Protein AF-0000000072477987 (afdb_homodimer)

Sequence (590 aa):
MSERKKIALVTGASSGIGFALAKELTTRGYQVYAGARRVAPMEPLKQYGVIPIELDVSSLESVKKTKQYILEHAGDSLDLLVNNAGTSCSFPCTDLQDTDAIACYQVNVFGPMRMVKEFAPLLIKAQGTITFTGSVTGVVAFPFSAGYNSSKAAIHQYAATLRVEMKPFNVKVLNIVTGGVDTNIADTRPMPKDSYYNLPSLLDAFEERKSMAKRNAPMSAPDYAREVANDIERLHSTSGPLNYYRGTKAWFLGHLLWWAPRWLVEKGLLRKFGFTEGFKQLYQKYVVRRDLKKDMSERKKIALVTGASSGIGFALAKELTTRGYQVYAGARRVAPMEPLKQYGVIPIELDVSSLESVKKTKQYILEHAGDSLDLLVNNAGTSCSFPCTDLQDTDAIACYQVNVFGPMRMVKEFAPLLIKAQGTITFTGSVTGVVAFPFSAGYNSSKAAIHQYAATLRVEMKPFNVKVLNIVTGGVDTNIADTRPMPKDSYYNLPSLLDAFEERKSMAKRNAPMSAPDYAREVANDIERLHSTSGPLNYYRGTKAWFLGHLLWWAPRWLVEKGLLRKFGFTEGFKQLYQKYVVRRDLKKD

Structure (mmCIF, N/CA/C/O backbone):
data_AF-0000000072477987-model_v1
#
loop_
_entity.id
_entity.type
_entity.pdbx_description
1 polymer 'NADPH-dependent 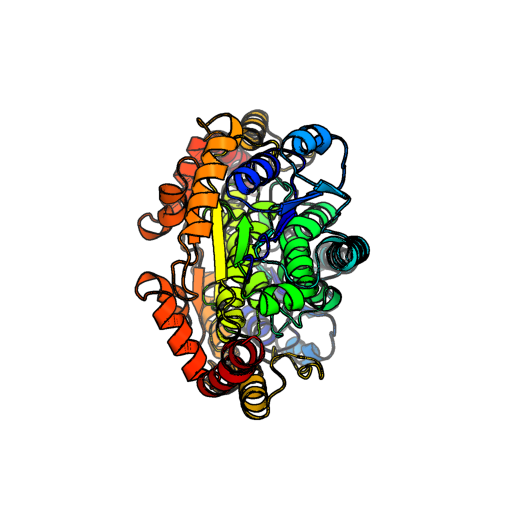1-acyldihydroxyacetone phosphate reductase'
#
loop_
_atom_site.group_PDB
_atom_site.id
_atom_site.type_symbol
_atom_site.label_atom_id
_atom_site.label_alt_id
_atom_site.label_comp_id
_atom_site.label_asym_id
_atom_site.label_entity_id
_atom_site.label_seq_id
_atom_site.pdbx_PDB_ins_code
_atom_site.Cartn_x
_atom_site.Cartn_y
_atom_site.Cartn_z
_atom_site.occupancy
_atom_site.B_iso_or_equiv
_atom_site.auth_seq_id
_atom_site.auth_comp_id
_atom_site.auth_asym_id
_atom_site.auth_atom_id
_atom_site.pdbx_PDB_model_num
ATOM 1 N N . MET A 1 1 ? 3.057 -42.062 -17.219 1 36.31 1 MET A N 1
ATOM 2 C CA . MET A 1 1 ? 2.586 -40.875 -17.922 1 36.31 1 MET A CA 1
ATOM 3 C C . MET A 1 1 ? 3.553 -39.719 -17.719 1 36.31 1 MET A C 1
ATOM 5 O O . MET A 1 1 ? 3.934 -39.406 -16.594 1 36.31 1 MET A O 1
ATOM 9 N N . SER A 1 2 ? 4.383 -39.312 -18.562 1 47.03 2 SER A N 1
ATOM 10 C CA . SER A 1 2 ? 5.547 -38.438 -18.5 1 47.03 2 SER A CA 1
ATOM 11 C C . SER A 1 2 ? 5.195 -37.094 -17.875 1 47.03 2 SER A C 1
ATOM 13 O O . SER A 1 2 ? 4.203 -36.469 -18.266 1 47.03 2 SER A O 1
ATOM 15 N N . GLU A 1 3 ? 5.52 -36.781 -16.594 1 67.12 3 GLU A N 1
ATOM 16 C CA . GLU A 1 3 ? 5.176 -35.594 -15.797 1 67.12 3 GLU A CA 1
ATOM 17 C C . GLU A 1 3 ? 5.48 -34.312 -16.562 1 67.12 3 GLU A C 1
ATOM 19 O O . GLU A 1 3 ? 6.555 -34.156 -17.156 1 67.12 3 GLU A O 1
ATOM 24 N N . ARG A 1 4 ? 4.445 -33.562 -17.078 1 81.5 4 ARG A N 1
ATOM 25 C CA . ARG A 1 4 ? 4.621 -32.344 -17.812 1 81.5 4 ARG A CA 1
ATOM 26 C C . ARG A 1 4 ? 5.668 -31.438 -17.156 1 81.5 4 ARG A C 1
ATOM 28 O O . ARG A 1 4 ? 5.812 -31.453 -15.93 1 81.5 4 ARG A O 1
ATOM 35 N N . LYS A 1 5 ? 6.566 -30.906 -17.984 1 92.94 5 LYS A N 1
ATOM 36 C CA . LYS A 1 5 ? 7.531 -29.938 -17.484 1 92.94 5 LYS A CA 1
ATOM 37 C C . LYS A 1 5 ? 6.832 -28.734 -16.859 1 92.94 5 LYS A C 1
ATOM 39 O O . LYS A 1 5 ? 5.902 -28.188 -17.438 1 92.94 5 LYS A O 1
ATOM 44 N N . LYS A 1 6 ? 7.234 -28.438 -15.656 1 96.88 6 LYS A N 1
ATOM 45 C CA . LYS A 1 6 ? 6.637 -27.297 -14.953 1 96.88 6 LYS A CA 1
ATOM 46 C C . LYS A 1 6 ? 7.004 -25.984 -15.633 1 96.88 6 LYS A C 1
ATOM 48 O O . LYS A 1 6 ? 8.141 -25.797 -16.062 1 96.88 6 LYS A O 1
ATOM 53 N N . ILE A 1 7 ? 6.059 -25.094 -15.742 1 98.25 7 ILE A N 1
ATOM 54 C CA . ILE A 1 7 ? 6.242 -23.812 -16.422 1 98.25 7 ILE A CA 1
ATOM 55 C C . ILE A 1 7 ? 6.316 -22.688 -15.383 1 98.25 7 ILE A C 1
ATOM 57 O O . ILE A 1 7 ? 5.48 -22.609 -14.484 1 98.25 7 ILE A O 1
ATOM 61 N N . ALA A 1 8 ? 7.328 -21.828 -15.508 1 98.81 8 ALA A N 1
ATOM 62 C CA . ALA A 1 8 ? 7.48 -20.656 -14.656 1 98.81 8 ALA A CA 1
ATOM 63 C C . ALA A 1 8 ? 7.523 -19.375 -15.484 1 98.81 8 ALA A C 1
ATOM 65 O O . ALA A 1 8 ? 8.133 -19.344 -16.562 1 98.81 8 ALA A O 1
ATOM 66 N N . LEU A 1 9 ? 6.809 -18.375 -15.07 1 98.88 9 LEU A N 1
ATOM 67 C CA . LEU A 1 9 ? 6.883 -17.031 -15.625 1 98.88 9 LEU A CA 1
ATOM 68 C C . LEU A 1 9 ? 7.465 -16.047 -14.609 1 98.88 9 LEU A C 1
ATOM 70 O O . LEU A 1 9 ? 6.902 -15.875 -13.523 1 98.88 9 LEU A O 1
ATOM 74 N N . VAL A 1 10 ? 8.617 -15.438 -14.922 1 98.88 10 VAL A N 1
ATOM 75 C CA . VAL A 1 10 ? 9.32 -14.5 -14.047 1 98.88 10 VAL A CA 1
ATOM 76 C C . VAL A 1 10 ? 9.289 -13.102 -14.656 1 98.88 10 VAL A C 1
ATOM 78 O O . VAL A 1 10 ? 9.789 -12.891 -15.758 1 98.88 10 VAL A O 1
ATOM 81 N N . THR A 1 11 ? 8.727 -12.164 -13.945 1 98.81 11 THR A N 1
ATOM 82 C CA . THR A 1 11 ? 8.711 -10.797 -14.445 1 98.81 11 THR A CA 1
ATOM 83 C C . THR A 1 11 ? 9.914 -10.016 -13.93 1 98.81 11 THR A C 1
ATOM 85 O O . THR A 1 11 ? 10.461 -10.336 -12.867 1 98.81 11 THR A O 1
ATOM 88 N N . GLY A 1 12 ? 10.258 -8.945 -14.641 1 97.62 12 GLY A N 1
ATOM 89 C CA . GLY A 1 12 ? 11.406 -8.148 -14.234 1 97.62 12 GLY A CA 1
ATOM 90 C C . GLY A 1 12 ? 12.703 -8.938 -14.242 1 97.62 12 GLY A C 1
ATOM 91 O O . GLY A 1 12 ? 13.461 -8.906 -13.273 1 97.62 12 GLY A O 1
ATOM 92 N N . ALA A 1 13 ? 12.977 -9.648 -15.328 1 97.62 13 ALA A N 1
ATOM 93 C CA . ALA A 1 13 ? 14.062 -10.633 -15.336 1 97.62 13 ALA A CA 1
ATOM 94 C C . ALA A 1 13 ? 15.273 -10.102 -16.094 1 97.62 13 ALA A C 1
ATOM 96 O O . ALA A 1 13 ? 16.203 -10.852 -16.375 1 97.62 13 ALA A O 1
ATOM 97 N N . SER A 1 14 ? 15.305 -8.805 -16.406 1 95.62 14 SER A N 1
ATOM 98 C CA . SER A 1 14 ? 16.375 -8.266 -17.219 1 95.62 14 SER A CA 1
ATOM 99 C C . SER A 1 14 ? 17.641 -8.047 -16.406 1 95.62 14 SER A C 1
ATOM 101 O O . SER A 1 14 ? 18.719 -7.824 -16.953 1 95.62 14 SER A O 1
ATOM 103 N N . SER A 1 15 ? 17.562 -8.062 -15.078 1 92.31 15 SER A N 1
ATOM 104 C CA . SER A 1 15 ? 18.719 -7.887 -14.203 1 92.31 15 SER A CA 1
ATOM 105 C C . SER A 1 15 ? 18.406 -8.336 -12.781 1 92.31 15 SER A C 1
ATOM 107 O O . SER A 1 15 ? 17.281 -8.766 -12.484 1 92.31 15 SER A O 1
ATOM 109 N N . GLY A 1 16 ? 19.406 -8.414 -12.047 1 93.38 16 GLY A N 1
ATOM 110 C CA . GLY A 1 16 ? 19.25 -8.539 -10.609 1 93.38 16 GLY A CA 1
ATOM 111 C C . GLY A 1 16 ? 18.578 -9.844 -10.195 1 93.38 16 GLY A C 1
ATOM 112 O O . GLY A 1 16 ? 19 -10.922 -10.625 1 93.38 16 GLY A O 1
ATOM 113 N N . ILE A 1 17 ? 17.656 -9.734 -9.344 1 95.12 17 ILE A N 1
ATOM 114 C CA . ILE A 1 17 ? 16.984 -10.859 -8.703 1 95.12 17 ILE A CA 1
ATOM 115 C C . ILE A 1 17 ? 16.234 -11.68 -9.758 1 95.12 17 ILE A C 1
ATOM 117 O O . ILE A 1 17 ? 16.359 -12.906 -9.797 1 95.12 17 ILE A O 1
ATOM 121 N N . GLY A 1 18 ? 15.492 -10.992 -10.633 1 97.56 18 GLY A N 1
ATOM 122 C CA . GLY A 1 18 ? 14.727 -11.703 -11.648 1 97.56 18 GLY A CA 1
ATOM 123 C C . GLY A 1 18 ? 15.586 -12.5 -12.602 1 97.56 18 GLY A C 1
ATOM 124 O O . GLY A 1 18 ? 15.242 -13.633 -12.961 1 97.56 18 GLY A O 1
ATOM 125 N N . PHE A 1 19 ? 16.688 -11.914 -12.945 1 97.75 19 PHE A N 1
ATOM 126 C CA . PHE A 1 19 ? 17.641 -12.57 -13.828 1 97.75 19 PHE A CA 1
ATOM 127 C C . PHE A 1 19 ? 18.188 -13.836 -13.18 1 97.75 19 PHE A C 1
ATOM 129 O O . PHE A 1 19 ? 18.172 -14.906 -13.781 1 97.75 19 PHE A O 1
ATOM 136 N N . ALA A 1 20 ? 18.625 -13.719 -11.969 1 98 20 ALA A N 1
ATOM 137 C CA . ALA A 1 20 ? 19.203 -14.828 -11.234 1 98 20 ALA A CA 1
ATOM 138 C C . ALA A 1 20 ? 18.172 -15.922 -10.961 1 98 20 ALA A C 1
ATOM 140 O O . ALA A 1 20 ? 18.484 -17.109 -11.039 1 98 20 ALA A O 1
ATOM 141 N N . LEU A 1 21 ? 16.984 -15.508 -10.672 1 98.44 21 LEU A N 1
ATOM 142 C CA . LEU A 1 21 ? 15.93 -16.469 -10.359 1 98.44 21 LEU A CA 1
ATOM 143 C C . LEU A 1 21 ? 15.531 -17.25 -11.609 1 98.44 21 LEU A C 1
ATOM 145 O O . LEU A 1 21 ? 15.289 -18.469 -11.539 1 98.44 21 LEU A O 1
ATOM 149 N N . ALA A 1 22 ? 15.414 -16.547 -12.719 1 98.56 22 ALA A N 1
ATOM 150 C CA . ALA A 1 22 ? 15.102 -17.219 -13.977 1 98.56 22 ALA A CA 1
ATOM 151 C C . ALA A 1 22 ? 16.125 -18.328 -14.273 1 98.56 22 ALA A C 1
ATOM 153 O O . ALA A 1 22 ? 15.75 -19.438 -14.633 1 98.56 22 ALA A O 1
ATOM 154 N N . LYS A 1 23 ? 17.344 -18 -14.062 1 98.31 23 LYS A N 1
ATOM 155 C CA . LYS A 1 23 ? 18.422 -18.953 -14.273 1 98.31 23 LYS A CA 1
ATOM 156 C C . LYS A 1 23 ? 18.312 -20.125 -13.297 1 98.31 23 LYS A C 1
ATOM 158 O O . LYS A 1 23 ? 18.359 -21.281 -13.695 1 98.31 23 LYS A O 1
ATOM 163 N N . GLU A 1 24 ? 18.141 -19.844 -12.055 1 98.5 24 GLU A N 1
ATOM 164 C CA . GLU A 1 24 ? 18.094 -20.844 -11 1 98.5 24 GLU A CA 1
ATOM 165 C C . GLU A 1 24 ? 16.938 -21.812 -11.227 1 98.5 24 GLU A C 1
ATOM 167 O O . GLU A 1 24 ? 17.094 -23.031 -11.031 1 98.5 24 GLU A O 1
ATOM 172 N N . LEU A 1 25 ? 15.812 -21.344 -11.664 1 98.38 25 LEU A N 1
ATOM 173 C CA . LEU A 1 25 ? 14.609 -22.156 -11.836 1 98.38 25 LEU A CA 1
ATOM 174 C C . LEU A 1 25 ? 14.797 -23.156 -12.977 1 98.38 25 LEU A C 1
ATOM 176 O O . LEU A 1 25 ? 14.234 -24.25 -12.938 1 98.38 25 LEU A O 1
ATOM 180 N N . THR A 1 26 ? 15.617 -22.859 -13.961 1 97.44 26 THR A N 1
ATOM 181 C CA . THR A 1 26 ? 15.891 -23.797 -15.039 1 97.44 26 THR A CA 1
ATOM 182 C C . THR A 1 26 ? 16.672 -25.016 -14.516 1 97.44 26 THR A C 1
ATOM 184 O O . THR A 1 26 ? 16.438 -26.141 -14.953 1 97.44 26 THR A O 1
ATOM 187 N N . THR A 1 27 ? 17.547 -24.719 -13.609 1 96.19 27 THR A N 1
ATOM 188 C CA . THR A 1 27 ? 18.328 -25.797 -13.039 1 96.19 27 THR A CA 1
ATOM 189 C C . THR A 1 27 ? 17.469 -26.719 -12.188 1 96.19 27 THR A C 1
ATOM 191 O O . THR A 1 27 ? 17.844 -27.859 -11.906 1 96.19 27 THR A O 1
ATOM 194 N N . ARG A 1 28 ? 16.344 -26.25 -11.867 1 96.06 28 ARG A N 1
ATOM 195 C CA . ARG A 1 28 ? 15.43 -27.016 -11.023 1 96.06 28 ARG A CA 1
ATOM 196 C C . ARG A 1 28 ? 14.367 -27.719 -11.859 1 96.06 28 ARG A C 1
ATOM 198 O O . ARG A 1 28 ? 13.43 -28.297 -11.312 1 96.06 28 ARG A O 1
ATOM 205 N N . GLY A 1 29 ? 14.453 -27.578 -13.117 1 95.81 29 GLY A N 1
ATOM 206 C CA . GLY A 1 29 ? 13.617 -28.375 -14 1 95.81 29 GLY A CA 1
ATOM 207 C C . GLY A 1 29 ? 12.469 -27.594 -14.609 1 95.81 29 GLY A C 1
ATOM 208 O O . GLY A 1 29 ? 11.68 -28.141 -15.383 1 95.81 29 GLY A O 1
ATOM 209 N N . TYR A 1 30 ? 12.312 -26.312 -14.375 1 97.75 30 TYR A N 1
ATOM 210 C CA . TYR A 1 30 ? 11.25 -25.5 -14.945 1 97.75 30 TYR A CA 1
ATOM 211 C C . TYR A 1 30 ? 11.57 -25.109 -16.375 1 97.75 30 TYR A C 1
ATOM 213 O O . TYR A 1 30 ? 12.727 -24.875 -16.719 1 97.75 30 TYR A O 1
ATOM 221 N N . GLN A 1 31 ? 10.578 -25.109 -17.188 1 98.25 31 GLN A N 1
ATOM 222 C CA . GLN A 1 31 ? 10.641 -24.234 -18.359 1 98.25 31 GLN A CA 1
ATOM 223 C C . GLN A 1 31 ? 10.32 -22.797 -17.984 1 98.25 31 GLN A C 1
ATOM 225 O O . GLN A 1 31 ? 9.195 -22.484 -17.578 1 98.25 31 GLN A O 1
ATOM 230 N N . VAL A 1 32 ? 11.305 -21.953 -18.172 1 98.69 32 VAL A N 1
ATOM 231 C CA . VAL A 1 32 ? 11.172 -20.609 -17.641 1 98.69 32 VAL A CA 1
ATOM 232 C C . VAL A 1 32 ? 10.938 -19.609 -18.766 1 98.69 32 VAL A C 1
ATOM 234 O O . VAL A 1 32 ? 11.703 -19.562 -19.734 1 98.69 32 VAL A O 1
ATOM 237 N N . TYR A 1 33 ? 9.859 -18.891 -18.719 1 98.81 33 TYR A N 1
ATOM 238 C CA . TYR A 1 33 ? 9.641 -17.672 -19.484 1 98.81 33 TYR A CA 1
ATOM 239 C C . TYR A 1 33 ? 10.008 -16.438 -18.672 1 98.81 33 TYR A C 1
ATOM 241 O O . TYR A 1 33 ? 9.492 -16.25 -17.562 1 98.81 33 TYR A O 1
ATOM 249 N N . ALA A 1 34 ? 10.914 -15.656 -19.172 1 98.69 34 ALA A N 1
ATOM 250 C CA . ALA A 1 34 ? 11.398 -14.469 -18.469 1 98.69 34 ALA A CA 1
ATOM 251 C C . ALA A 1 34 ? 10.93 -13.188 -19.156 1 98.69 34 ALA A C 1
ATOM 253 O O . ALA A 1 34 ? 11.25 -12.953 -20.328 1 98.69 34 ALA A O 1
ATOM 254 N N . GLY A 1 35 ? 10.188 -12.406 -18.422 1 98.56 35 GLY A N 1
ATOM 255 C CA . GLY A 1 35 ? 9.602 -11.211 -19.016 1 98.56 35 GLY A CA 1
ATOM 256 C C . GLY A 1 35 ? 10.25 -9.93 -18.516 1 98.56 35 GLY A C 1
ATOM 257 O O . GLY A 1 35 ? 10.523 -9.781 -17.328 1 98.56 35 GLY A O 1
ATOM 258 N N . ALA A 1 36 ? 10.492 -8.992 -19.406 1 98 36 ALA A N 1
ATOM 259 C CA . ALA A 1 36 ? 10.914 -7.625 -19.125 1 98 36 ALA A CA 1
ATOM 260 C C . ALA A 1 36 ? 10.586 -6.703 -20.297 1 98 36 ALA A C 1
ATOM 262 O O . ALA A 1 36 ? 10.195 -7.172 -21.375 1 98 36 ALA A O 1
ATOM 263 N N . ARG A 1 37 ? 10.719 -5.406 -20.047 1 96.19 37 ARG A N 1
ATOM 264 C CA . ARG A 1 37 ? 10.422 -4.445 -21.109 1 96.19 37 ARG A CA 1
ATOM 265 C C . ARG A 1 37 ? 11.414 -4.574 -22.266 1 96.19 37 ARG A C 1
ATOM 267 O O . ARG A 1 37 ? 11.039 -4.449 -23.422 1 96.19 37 ARG A O 1
ATOM 274 N N . ARG A 1 38 ? 12.68 -4.801 -21.891 1 94.94 38 ARG A N 1
ATOM 275 C CA . ARG A 1 38 ? 13.742 -5.012 -22.859 1 94.94 38 ARG A CA 1
ATOM 276 C C . ARG A 1 38 ? 14.188 -6.473 -22.891 1 94.94 38 ARG A C 1
ATOM 278 O O . ARG A 1 38 ? 14.57 -7.023 -21.859 1 94.94 38 ARG A O 1
ATOM 285 N N . VAL A 1 39 ? 14.242 -7.008 -24.016 1 97.25 39 VAL A N 1
ATOM 286 C CA . VAL A 1 39 ? 14.555 -8.43 -24.141 1 97.25 39 VAL A CA 1
ATOM 287 C C . VAL A 1 39 ? 16.062 -8.609 -24.234 1 97.25 39 VAL A C 1
ATOM 289 O O . VAL A 1 39 ? 16.609 -9.617 -23.75 1 97.25 39 VAL A O 1
ATOM 292 N N . ALA A 1 40 ? 16.781 -7.633 -24.703 1 97.44 40 ALA A N 1
ATOM 293 C CA . ALA A 1 40 ? 18.203 -7.746 -25.031 1 97.44 40 ALA A CA 1
ATOM 294 C C . ALA A 1 40 ? 19.016 -8.125 -23.797 1 97.44 40 ALA A C 1
ATOM 296 O O . ALA A 1 40 ? 19.875 -9 -23.859 1 97.44 40 ALA A O 1
ATOM 297 N N . PRO A 1 41 ? 18.734 -7.57 -22.703 1 97.12 41 PRO A N 1
ATOM 298 C CA . PRO A 1 41 ? 19.531 -7.906 -21.531 1 97.12 41 PRO A CA 1
ATOM 299 C C . PRO A 1 41 ? 19.328 -9.352 -21.078 1 97.12 41 PRO A C 1
ATOM 301 O O . PRO A 1 41 ? 20.141 -9.875 -20.297 1 97.12 41 PRO A O 1
ATOM 304 N N . MET A 1 42 ? 18.344 -9.992 -21.578 1 98.06 42 MET A N 1
ATOM 305 C CA . MET A 1 42 ? 18.031 -11.344 -21.125 1 98.06 42 MET A CA 1
ATOM 306 C C . MET A 1 42 ? 18.578 -12.383 -22.094 1 98.06 42 MET A C 1
ATOM 308 O O . MET A 1 42 ? 18.438 -13.586 -21.875 1 98.06 42 MET A O 1
ATOM 312 N N . GLU A 1 43 ? 19.219 -12 -23.141 1 97.75 43 GLU A N 1
ATOM 313 C CA . GLU A 1 43 ? 19.75 -12.891 -24.172 1 97.75 43 GLU A CA 1
ATOM 314 C C . GLU A 1 43 ? 20.672 -13.953 -23.562 1 97.75 43 GLU A C 1
ATOM 316 O O . GLU A 1 43 ? 20.625 -15.117 -23.953 1 97.75 43 GLU A O 1
ATOM 321 N N . PRO A 1 44 ? 21.484 -13.562 -22.609 1 97.56 44 PRO A N 1
ATOM 322 C CA . PRO A 1 44 ? 22.391 -14.547 -22.016 1 97.56 44 PRO A CA 1
ATOM 323 C C . PRO A 1 44 ? 21.641 -15.68 -21.312 1 97.56 44 PRO A C 1
ATOM 325 O O . PRO A 1 44 ? 22.203 -16.766 -21.109 1 97.56 44 PRO A O 1
ATOM 328 N N . LEU A 1 45 ? 20.422 -15.5 -21 1 98.06 45 LEU A N 1
ATOM 329 C CA . LEU A 1 45 ? 19.641 -16.516 -20.281 1 98.06 45 LEU A CA 1
ATOM 330 C C . LEU A 1 45 ? 19.234 -17.656 -21.219 1 98.06 45 LEU A C 1
ATOM 332 O O . LEU A 1 45 ? 18.891 -18.734 -20.75 1 98.06 45 LEU A O 1
ATOM 336 N N . LYS A 1 46 ? 19.281 -17.422 -22.469 1 98 46 LYS A N 1
ATOM 337 C CA . LYS A 1 46 ? 18.875 -18.422 -23.453 1 98 46 LYS A CA 1
ATOM 338 C C . LYS A 1 46 ? 19.75 -19.672 -23.375 1 98 46 LYS A C 1
ATOM 340 O O . LYS A 1 46 ? 19.281 -20.781 -23.609 1 98 46 LYS A O 1
ATOM 345 N N . GLN A 1 47 ? 20.984 -19.438 -23.047 1 97.69 47 GLN A N 1
ATOM 346 C CA . GLN A 1 47 ? 21.922 -20.562 -22.984 1 97.69 47 GLN A CA 1
ATOM 347 C C . GLN A 1 47 ? 21.547 -21.547 -21.891 1 97.69 47 GLN A C 1
ATOM 349 O O . GLN A 1 47 ? 21.922 -22.719 -21.938 1 97.69 47 GLN A O 1
ATOM 354 N N . TYR A 1 48 ? 20.75 -21.078 -20.969 1 97.31 48 TYR A N 1
ATOM 355 C CA . TYR A 1 48 ? 20.312 -21.938 -19.859 1 97.31 48 TYR A CA 1
ATOM 356 C C . TYR A 1 48 ? 18.922 -22.516 -20.125 1 97.31 48 TYR A C 1
ATOM 358 O O . TYR A 1 48 ? 18.359 -23.203 -19.281 1 97.31 48 TYR A O 1
ATOM 366 N N . GLY A 1 49 ? 18.359 -22.141 -21.312 1 97.25 49 GLY A N 1
ATOM 367 C CA . GLY A 1 49 ? 17.062 -22.656 -21.672 1 97.25 49 GLY A CA 1
ATOM 368 C C . GLY A 1 49 ? 15.922 -21.719 -21.344 1 97.25 49 GLY A C 1
ATOM 369 O O . GLY A 1 49 ? 14.75 -22.062 -21.5 1 97.25 49 GLY A O 1
ATOM 370 N N . VAL A 1 50 ? 16.219 -20.531 -20.859 1 98.38 50 VAL A N 1
ATOM 371 C CA . VAL A 1 50 ? 15.195 -19.531 -20.547 1 98.38 50 VAL A CA 1
ATOM 372 C C . VAL A 1 50 ? 14.68 -18.906 -21.859 1 98.38 50 VAL A C 1
ATOM 374 O O . VAL A 1 50 ? 15.445 -18.734 -22.812 1 98.38 50 VAL A O 1
ATOM 377 N N . ILE A 1 51 ? 13.438 -18.656 -21.922 1 98.5 51 ILE A N 1
ATOM 378 C CA . ILE A 1 51 ? 12.836 -17.984 -23.078 1 98.5 51 ILE A CA 1
ATOM 379 C C . ILE A 1 51 ? 12.5 -16.531 -22.703 1 98.5 51 ILE A C 1
ATOM 381 O O . ILE A 1 51 ? 11.531 -16.281 -21.984 1 98.5 51 ILE A O 1
ATOM 385 N N . PRO A 1 52 ? 13.273 -15.594 -23.219 1 98.44 52 PRO A N 1
ATOM 386 C CA . PRO A 1 52 ? 12.969 -14.188 -22.953 1 98.44 52 PRO A CA 1
ATOM 387 C C . PRO A 1 52 ? 11.742 -13.688 -23.719 1 98.44 52 PRO A C 1
ATOM 389 O O . PRO A 1 52 ? 11.578 -14.008 -24.906 1 98.44 52 PRO A O 1
ATOM 392 N N . ILE A 1 53 ? 10.914 -12.961 -23.047 1 98.31 53 ILE A N 1
ATOM 393 C CA . ILE A 1 53 ? 9.734 -12.391 -23.672 1 98.31 53 ILE A CA 1
ATOM 394 C C . ILE A 1 53 ? 9.617 -10.914 -23.312 1 98.31 53 ILE A C 1
ATOM 396 O O . ILE A 1 53 ? 9.992 -10.508 -22.203 1 98.31 53 ILE A O 1
ATOM 400 N N . GLU A 1 54 ? 9.164 -10.133 -24.281 1 98.31 54 GLU A N 1
ATOM 401 C CA . GLU A 1 54 ? 8.859 -8.727 -24 1 98.31 54 GLU A CA 1
ATOM 402 C C . GLU A 1 54 ? 7.59 -8.594 -23.156 1 98.31 54 GLU A C 1
ATOM 404 O O . GLU A 1 54 ? 6.52 -9.047 -23.578 1 98.31 54 GLU A O 1
ATOM 409 N N . LEU A 1 55 ? 7.734 -8.016 -22 1 98.75 55 LEU A N 1
ATOM 410 C CA . LEU A 1 55 ? 6.617 -7.871 -21.062 1 98.75 55 LEU A CA 1
ATOM 411 C C . LEU A 1 55 ? 6.754 -6.59 -20.25 1 98.75 55 LEU A C 1
ATOM 413 O O . LEU A 1 55 ? 7.738 -6.406 -19.531 1 98.75 55 LEU A O 1
ATOM 417 N N . ASP A 1 56 ? 5.828 -5.699 -20.453 1 98.75 56 ASP A N 1
ATOM 418 C CA . ASP A 1 56 ? 5.641 -4.527 -19.594 1 98.75 56 ASP A CA 1
ATOM 419 C C . ASP A 1 56 ? 4.441 -4.711 -18.672 1 98.75 56 ASP A C 1
ATOM 421 O O . ASP A 1 56 ? 3.295 -4.574 -19.094 1 98.75 56 ASP A O 1
ATOM 425 N N . VAL A 1 57 ? 4.746 -4.934 -17.406 1 98.69 57 VAL A N 1
ATOM 426 C CA . VAL A 1 57 ? 3.676 -5.266 -16.469 1 98.69 57 VAL A CA 1
ATOM 427 C C . VAL A 1 57 ? 2.797 -4.043 -16.234 1 98.69 57 VAL A C 1
ATOM 429 O O . VAL A 1 57 ? 1.702 -4.152 -15.672 1 98.69 57 VAL A O 1
ATOM 432 N N . SER A 1 58 ? 3.277 -2.82 -16.578 1 98.19 58 SER A N 1
ATOM 433 C CA . SER A 1 58 ? 2.488 -1.606 -16.406 1 98.19 58 SER A CA 1
ATOM 434 C C . SER A 1 58 ? 1.482 -1.432 -17.531 1 98.19 58 SER A C 1
ATOM 436 O O . SER A 1 58 ? 0.688 -0.489 -17.531 1 98.19 58 SER A O 1
ATOM 438 N N . SER A 1 59 ? 1.492 -2.324 -18.5 1 98.38 59 SER A N 1
ATOM 439 C CA . SER A 1 59 ? 0.589 -2.289 -19.641 1 98.38 59 SER A CA 1
ATOM 440 C C . SER A 1 59 ? -0.309 -3.521 -19.672 1 98.38 59 SER A C 1
ATOM 442 O O . SER A 1 59 ? 0.168 -4.637 -19.891 1 98.38 59 SER A O 1
ATOM 444 N N . LEU A 1 60 ? -1.602 -3.256 -19.547 1 98.12 60 LEU A N 1
ATOM 445 C CA . LEU A 1 60 ? -2.547 -4.367 -19.609 1 98.12 60 LEU A CA 1
ATOM 446 C C . LEU A 1 60 ? -2.465 -5.09 -20.953 1 98.12 60 LEU A C 1
ATOM 448 O O . LEU A 1 60 ? -2.549 -6.316 -21 1 98.12 60 LEU A O 1
ATOM 452 N N . GLU A 1 61 ? -2.318 -4.352 -21.969 1 98.25 61 GLU A N 1
ATOM 453 C CA . GLU A 1 61 ? -2.193 -4.938 -23.297 1 98.25 61 GLU A CA 1
ATOM 454 C C . GLU A 1 61 ? -0.974 -5.852 -23.375 1 98.25 61 GLU A C 1
ATOM 456 O O . GLU A 1 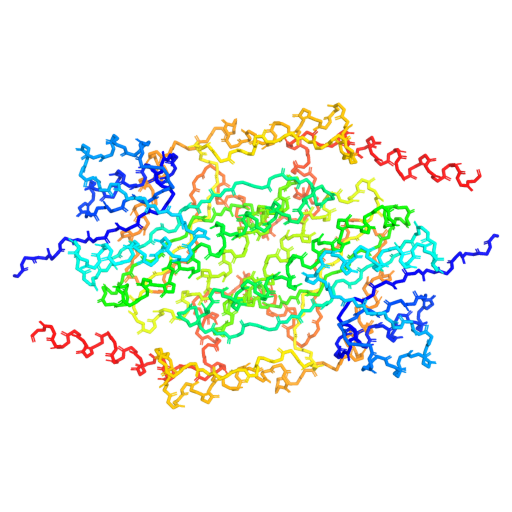61 ? -1.055 -6.953 -23.922 1 98.25 61 GLU A O 1
ATOM 461 N N . SER A 1 62 ? 0.128 -5.41 -22.844 1 98.75 62 SER A N 1
ATOM 462 C CA . SER A 1 62 ? 1.345 -6.215 -22.844 1 98.75 62 SER A CA 1
ATOM 463 C C . SER A 1 62 ? 1.152 -7.504 -22.047 1 98.75 62 SER A C 1
ATOM 465 O O . SER A 1 62 ? 1.595 -8.57 -22.469 1 98.75 62 SER A O 1
ATOM 467 N N . VAL A 1 63 ? 0.476 -7.422 -20.953 1 98.81 63 VAL A N 1
ATOM 468 C CA . VAL A 1 63 ? 0.219 -8.57 -20.078 1 98.81 63 VAL A CA 1
ATOM 469 C C . VAL A 1 63 ? -0.669 -9.578 -20.812 1 98.81 63 VAL A C 1
ATOM 471 O O . VAL A 1 63 ? -0.398 -10.781 -20.797 1 98.81 63 VAL A O 1
ATOM 474 N N . LYS A 1 64 ? -1.693 -9.094 -21.469 1 98.5 64 LYS A N 1
ATOM 475 C CA . LYS A 1 64 ? -2.6 -9.961 -22.219 1 98.5 64 LYS A CA 1
ATOM 476 C C . LYS A 1 64 ? -1.876 -10.648 -23.375 1 98.5 64 LYS A C 1
ATOM 478 O O . LYS A 1 64 ? -2.102 -11.828 -23.641 1 98.5 64 LYS A O 1
ATOM 483 N N . LYS A 1 65 ? -1.071 -9.883 -24.031 1 98.44 65 LYS A N 1
ATOM 484 C CA . LYS A 1 65 ? -0.28 -10.445 -25.125 1 98.44 65 LYS A CA 1
ATOM 485 C C . LYS A 1 65 ? 0.638 -11.555 -24.609 1 98.44 65 LYS A C 1
ATOM 487 O O . LYS A 1 65 ? 0.809 -12.578 -25.281 1 98.44 65 LYS A O 1
ATOM 492 N N . THR A 1 66 ? 1.239 -11.336 -23.484 1 98.56 66 THR A N 1
ATOM 493 C CA . THR A 1 66 ? 2.109 -12.336 -22.875 1 98.56 66 THR A CA 1
ATOM 494 C C . THR A 1 66 ? 1.324 -13.602 -22.547 1 98.56 66 THR A C 1
ATOM 496 O O . THR A 1 66 ? 1.799 -14.719 -22.766 1 98.56 66 THR A O 1
ATOM 499 N N . LYS A 1 67 ? 0.142 -13.438 -21.938 1 98.56 67 LYS A N 1
ATOM 500 C CA . LYS A 1 67 ? -0.701 -14.594 -21.641 1 98.56 67 LYS A CA 1
ATOM 501 C C . LYS A 1 67 ? -0.996 -15.406 -22.891 1 98.56 67 LYS A C 1
ATOM 503 O O . LYS A 1 67 ? -0.897 -16.625 -22.891 1 98.56 67 LYS A O 1
ATOM 508 N N . GLN A 1 68 ? -1.359 -14.703 -23.938 1 98.25 68 GLN A N 1
ATOM 509 C CA . GLN A 1 68 ? -1.65 -15.375 -25.203 1 98.25 68 GLN A CA 1
ATOM 510 C C . GLN A 1 68 ? -0.432 -16.141 -25.719 1 98.25 68 GLN A C 1
ATOM 512 O O . GLN A 1 68 ? -0.559 -17.266 -26.219 1 98.25 68 GLN A O 1
ATOM 517 N N . TYR A 1 69 ? 0.678 -15.531 -25.625 1 98.12 69 TYR A N 1
ATOM 518 C CA . TYR A 1 69 ? 1.92 -16.172 -26.031 1 98.12 69 TYR A CA 1
ATOM 519 C C . TYR A 1 69 ? 2.15 -17.469 -25.25 1 98.12 69 TYR A C 1
ATOM 521 O O . TYR A 1 69 ? 2.5 -18.5 -25.828 1 98.12 69 TYR A O 1
ATOM 529 N N . ILE A 1 70 ? 1.963 -17.422 -23.938 1 97.44 70 ILE A N 1
ATOM 530 C CA . ILE A 1 70 ? 2.158 -18.594 -23.094 1 97.44 70 ILE A CA 1
ATOM 531 C C . ILE A 1 70 ? 1.163 -19.688 -23.469 1 97.44 70 ILE A C 1
ATOM 533 O O . ILE A 1 70 ? 1.531 -20.859 -23.578 1 97.44 70 ILE A O 1
ATOM 537 N N . LEU A 1 71 ? -0.083 -19.297 -23.703 1 97.25 71 LEU A N 1
ATOM 538 C CA . LEU A 1 71 ? -1.12 -20.25 -24.094 1 97.25 71 LEU A CA 1
ATOM 539 C C . LEU A 1 71 ? -0.74 -20.953 -25.391 1 97.25 71 LEU A C 1
ATOM 541 O O . LEU A 1 71 ? -0.952 -22.172 -25.531 1 97.25 71 LEU A O 1
ATOM 545 N N . GLU A 1 72 ? -0.127 -20.266 -26.25 1 97.25 72 GLU A N 1
ATOM 546 C CA . GLU A 1 72 ? 0.201 -20.781 -27.562 1 97.25 72 GLU A CA 1
ATOM 547 C C . GLU A 1 72 ? 1.44 -21.672 -27.516 1 97.25 72 GLU A C 1
ATOM 549 O O . GLU A 1 72 ? 1.542 -22.641 -28.266 1 97.25 72 GLU A O 1
ATOM 554 N N . HIS A 1 73 ? 2.328 -21.406 -26.578 1 96.25 73 HIS A N 1
ATOM 555 C CA . HIS A 1 73 ? 3.637 -22.047 -26.688 1 96.25 73 HIS A CA 1
ATOM 556 C C . HIS A 1 73 ? 3.877 -23 -25.516 1 96.25 73 HIS A C 1
ATOM 558 O O . HIS A 1 73 ? 4.711 -23.906 -25.609 1 96.25 73 HIS A O 1
ATOM 564 N N . ALA A 1 74 ? 3.262 -22.797 -24.438 1 93.56 74 ALA A N 1
ATOM 565 C CA . ALA A 1 74 ? 3.547 -23.578 -23.25 1 93.56 74 ALA A CA 1
ATOM 566 C C . ALA A 1 74 ? 2.334 -24.406 -22.828 1 93.56 74 ALA A C 1
ATOM 568 O O . ALA A 1 74 ? 2.465 -25.391 -22.094 1 93.56 74 ALA A O 1
ATOM 569 N N . GLY A 1 75 ? 1.142 -23.984 -23.266 1 93.81 75 GLY A N 1
ATOM 570 C CA . GLY A 1 75 ? -0.079 -24.656 -22.859 1 93.81 75 GLY A CA 1
ATOM 571 C C . GLY A 1 75 ? -0.94 -23.844 -21.922 1 93.81 75 GLY A C 1
ATOM 572 O O . GLY A 1 75 ? -0.755 -22.625 -21.812 1 93.81 75 GLY A O 1
ATOM 573 N N . ASP A 1 76 ? -1.876 -24.469 -21.281 1 95.25 76 ASP A N 1
ATOM 574 C CA . ASP A 1 76 ? -2.906 -23.75 -20.547 1 95.25 76 ASP A CA 1
ATOM 575 C C . ASP A 1 76 ? -2.705 -23.875 -19.031 1 95.25 76 ASP A C 1
ATOM 577 O O . ASP A 1 76 ? -3.664 -23.797 -18.266 1 95.25 76 ASP A O 1
ATOM 581 N N . SER A 1 77 ? -1.438 -24.219 -18.672 1 96.25 77 SER A N 1
ATOM 582 C CA . SER A 1 77 ? -1.103 -24.359 -17.266 1 96.25 77 SER A CA 1
ATOM 583 C C . SER A 1 77 ? 0.152 -23.562 -16.906 1 96.25 77 SER A C 1
ATOM 585 O O . SER A 1 77 ? 1.108 -23.531 -17.688 1 96.25 77 SER A O 1
ATOM 587 N N . LEU A 1 78 ? 0.127 -22.922 -15.789 1 98.19 78 LEU A N 1
ATOM 588 C CA . LEU A 1 78 ? 1.27 -22.188 -15.25 1 98.19 78 LEU A CA 1
ATOM 589 C C . LEU A 1 78 ? 1.543 -22.609 -13.805 1 98.19 78 LEU A C 1
ATOM 591 O O . LEU A 1 78 ? 0.705 -22.406 -12.922 1 98.19 78 LEU A O 1
ATOM 595 N N . ASP A 1 79 ? 2.723 -23.156 -13.594 1 98.19 79 ASP A N 1
ATOM 596 C CA . ASP A 1 79 ? 3.018 -23.766 -12.297 1 98.19 79 ASP A CA 1
ATOM 597 C C . ASP A 1 79 ? 3.582 -22.734 -11.328 1 98.19 79 ASP A C 1
ATOM 599 O O . ASP A 1 79 ? 3.492 -22.906 -10.109 1 98.19 79 ASP A O 1
ATOM 603 N N . LEU A 1 80 ? 4.234 -21.688 -11.875 1 98.75 80 LEU A N 1
ATOM 604 C CA . LEU A 1 80 ? 4.867 -20.688 -11.023 1 98.75 80 LEU A CA 1
ATOM 605 C C . LEU A 1 80 ? 4.832 -19.312 -11.672 1 98.75 80 LEU A C 1
ATOM 607 O O . LEU A 1 80 ? 5.301 -19.141 -12.797 1 98.75 80 LEU A O 1
ATOM 611 N N . LEU A 1 81 ? 4.18 -18.359 -11.031 1 98.88 81 LEU A N 1
ATOM 612 C CA . LEU A 1 81 ? 4.23 -16.953 -11.391 1 98.88 81 LEU A CA 1
ATOM 613 C C . LEU A 1 81 ? 5.059 -16.156 -10.383 1 98.88 81 LEU A C 1
ATOM 615 O O . LEU A 1 81 ? 4.711 -16.094 -9.203 1 98.88 81 LEU A O 1
ATOM 619 N N . VAL A 1 82 ? 6.176 -15.617 -10.852 1 98.88 82 VAL A N 1
ATOM 620 C CA . VAL A 1 82 ? 7.043 -14.805 -10.008 1 98.88 82 VAL A CA 1
ATOM 621 C C . VAL A 1 82 ? 6.855 -13.328 -10.344 1 98.88 82 VAL A C 1
ATOM 623 O O . VAL A 1 82 ? 7.387 -12.836 -11.344 1 98.88 82 VAL A O 1
ATOM 626 N N . ASN A 1 83 ? 6.121 -12.656 -9.5 1 98.81 83 ASN A N 1
ATOM 627 C CA . ASN A 1 83 ? 6 -11.203 -9.617 1 98.81 83 ASN A CA 1
ATOM 628 C C . ASN A 1 83 ? 7.203 -10.492 -9.016 1 98.81 83 ASN A C 1
ATOM 630 O O . ASN A 1 83 ? 7.199 -10.148 -7.828 1 98.81 83 ASN A O 1
ATOM 634 N N . ASN A 1 84 ? 8.141 -10.211 -9.875 1 98.31 84 ASN A N 1
ATOM 635 C CA . ASN A 1 84 ? 9.414 -9.656 -9.414 1 98.31 84 ASN A CA 1
ATOM 636 C C . ASN A 1 84 ? 9.648 -8.258 -9.977 1 98.31 84 ASN A C 1
ATOM 638 O O . ASN A 1 84 ? 10.422 -7.484 -9.414 1 98.31 84 ASN A O 1
ATOM 642 N N . ALA A 1 85 ? 8.969 -7.941 -11.102 1 97.69 85 ALA A N 1
ATOM 643 C CA . ALA A 1 85 ? 9.164 -6.621 -11.695 1 97.69 85 ALA A CA 1
ATOM 644 C C . ALA A 1 85 ? 8.938 -5.52 -10.664 1 97.69 85 ALA A C 1
ATOM 646 O O . ALA A 1 85 ? 8.008 -5.598 -9.852 1 97.69 85 ALA A O 1
ATOM 647 N N . GLY A 1 86 ? 9.797 -4.57 -10.617 1 95.31 86 GLY A N 1
ATOM 648 C CA . GLY A 1 86 ? 9.719 -3.453 -9.695 1 95.31 86 GLY A CA 1
ATOM 649 C C . GLY A 1 86 ? 10.57 -2.27 -10.117 1 95.31 86 GLY A C 1
ATOM 650 O O . GLY A 1 86 ? 11.484 -2.412 -10.93 1 95.31 86 GLY A O 1
ATOM 651 N N . THR A 1 87 ? 10.227 -1.144 -9.625 1 93.69 87 THR A N 1
ATOM 652 C CA . THR A 1 87 ? 10.992 0.077 -9.859 1 93.69 87 THR A CA 1
ATOM 653 C C . THR A 1 87 ? 11.102 0.901 -8.578 1 93.69 87 THR A C 1
ATOM 655 O O . THR A 1 87 ? 10.32 0.712 -7.645 1 93.69 87 THR A O 1
ATOM 658 N N . SER A 1 88 ? 12.109 1.688 -8.562 1 89.12 88 SER A N 1
ATOM 659 C CA . SER A 1 88 ? 12.328 2.543 -7.402 1 89.12 88 SER A CA 1
ATOM 660 C C . SER A 1 88 ? 11.547 3.846 -7.52 1 89.12 88 SER A C 1
ATOM 662 O O . SER A 1 88 ? 11.125 4.23 -8.609 1 89.12 88 SER A O 1
ATOM 664 N N . CYS A 1 89 ? 11.25 4.418 -6.426 1 90.19 89 CYS A N 1
ATOM 665 C CA . CYS A 1 89 ? 10.672 5.75 -6.266 1 90.19 89 CYS A CA 1
ATOM 666 C C . CYS A 1 89 ? 11.125 6.387 -4.957 1 90.19 89 CYS A C 1
ATOM 668 O O . CYS A 1 89 ? 10.391 6.387 -3.973 1 90.19 89 CYS A O 1
ATOM 670 N N . SER A 1 90 ? 12.328 6.938 -4.996 1 88.19 90 SER A N 1
ATOM 671 C CA . SER A 1 90 ? 12.961 7.445 -3.783 1 88.19 90 SER A CA 1
ATOM 672 C C . SER A 1 90 ? 12.945 8.969 -3.742 1 88.19 90 SER A C 1
ATOM 674 O O . SER A 1 90 ? 13.766 9.625 -4.391 1 88.19 90 SER A O 1
ATOM 676 N N . PHE A 1 91 ? 12.047 9.562 -3.162 1 91.19 91 PHE A N 1
ATOM 677 C CA . PHE A 1 91 ? 11.914 10.984 -2.883 1 91.19 91 PHE A CA 1
ATOM 678 C C . PHE A 1 91 ? 11.258 11.211 -1.526 1 91.19 91 PHE A C 1
ATOM 680 O O . PHE A 1 91 ? 10.453 10.398 -1.077 1 91.19 91 PHE A O 1
ATOM 687 N N . PRO A 1 92 ? 11.695 12.336 -0.933 1 94.44 92 PRO A N 1
ATOM 688 C CA . PRO A 1 92 ? 10.883 12.727 0.222 1 94.44 92 PRO A CA 1
ATOM 689 C C . PRO A 1 92 ? 9.414 12.938 -0.136 1 94.44 92 PRO A C 1
ATOM 691 O O . PRO A 1 92 ? 9.086 13.227 -1.29 1 94.44 92 PRO A O 1
ATOM 694 N N . CYS A 1 93 ? 8.539 12.781 0.849 1 96.56 93 CYS A N 1
ATOM 695 C CA . CYS A 1 93 ? 7.102 12.922 0.647 1 96.56 93 CYS A CA 1
ATOM 696 C C . CYS A 1 93 ? 6.766 14.281 0.047 1 96.56 93 CYS A C 1
ATOM 698 O O . CYS A 1 93 ? 5.898 14.383 -0.824 1 96.56 93 CYS A O 1
ATOM 700 N N . THR A 1 94 ? 7.492 15.297 0.42 1 96.75 94 THR A N 1
ATOM 701 C CA . THR A 1 94 ? 7.207 16.656 -0.015 1 96.75 94 THR A CA 1
ATOM 702 C C . THR A 1 94 ? 7.695 16.891 -1.443 1 96.75 94 THR A C 1
ATOM 704 O O . THR A 1 94 ? 7.34 17.891 -2.074 1 96.75 94 THR A O 1
ATOM 707 N N . ASP A 1 95 ? 8.508 15.953 -1.952 1 95.94 95 ASP A N 1
ATOM 708 C CA . ASP A 1 95 ? 9.078 16.109 -3.287 1 95.94 95 ASP A CA 1
ATOM 709 C C . ASP A 1 95 ? 8.516 15.062 -4.246 1 95.94 95 ASP A C 1
ATOM 711 O O . ASP A 1 95 ? 8.82 15.078 -5.441 1 95.94 95 ASP A O 1
ATOM 715 N N . LEU A 1 96 ? 7.75 14.18 -3.748 1 95.69 96 LEU A N 1
ATOM 716 C CA . LEU A 1 96 ? 7.203 13.102 -4.562 1 95.69 96 LEU A CA 1
ATOM 717 C C . LEU A 1 96 ? 6.148 13.625 -5.527 1 95.69 96 LEU A C 1
ATOM 719 O O . LEU A 1 96 ? 5.043 13.984 -5.109 1 95.69 96 LEU A O 1
ATOM 723 N N . GLN A 1 97 ? 6.492 13.664 -6.781 1 95.31 97 GLN A N 1
ATOM 724 C CA . GLN A 1 97 ? 5.551 14.125 -7.793 1 95.31 97 GLN A CA 1
ATOM 725 C C . GLN A 1 97 ? 4.457 13.094 -8.047 1 95.31 97 GLN A C 1
ATOM 727 O O . GLN A 1 97 ? 4.703 11.891 -7.969 1 95.31 97 GLN A O 1
ATOM 732 N N . ASP A 1 98 ? 3.311 13.664 -8.375 1 96.06 98 ASP A N 1
ATOM 733 C CA . ASP A 1 98 ? 2.156 12.812 -8.672 1 96.06 98 ASP A CA 1
ATOM 734 C C . ASP A 1 98 ? 2.482 11.797 -9.758 1 96.06 98 ASP A C 1
ATOM 736 O O . ASP A 1 98 ? 2.186 10.609 -9.617 1 96.06 98 ASP A O 1
ATOM 740 N N . THR A 1 99 ? 3.104 12.234 -10.773 1 95.62 99 THR A N 1
ATOM 741 C CA . THR A 1 99 ? 3.439 11.391 -11.914 1 95.62 99 THR A CA 1
ATOM 742 C C . THR A 1 99 ? 4.414 10.289 -11.508 1 95.62 99 THR A C 1
ATOM 744 O O . THR A 1 99 ? 4.289 9.148 -11.953 1 95.62 99 THR A O 1
ATOM 747 N N . ASP A 1 100 ? 5.363 10.594 -10.641 1 95.25 100 ASP A N 1
ATOM 748 C CA . ASP A 1 100 ? 6.359 9.617 -10.203 1 95.25 100 ASP A CA 1
ATOM 749 C C . ASP A 1 100 ? 5.73 8.547 -9.312 1 95.25 100 ASP A C 1
ATOM 751 O O . ASP A 1 100 ? 6.039 7.363 -9.445 1 95.25 100 ASP A O 1
ATOM 755 N N . ALA A 1 101 ? 4.902 9 -8.414 1 97.19 101 ALA A N 1
ATOM 756 C CA . ALA A 1 101 ? 4.207 8.047 -7.555 1 97.19 101 ALA A CA 1
ATOM 757 C C . ALA A 1 101 ? 3.369 7.074 -8.375 1 97.19 101 ALA A C 1
ATOM 759 O O . ALA A 1 101 ? 3.445 5.859 -8.172 1 97.19 101 ALA A O 1
ATOM 760 N N . ILE A 1 102 ? 2.615 7.605 -9.281 1 97.69 102 ILE A N 1
ATOM 761 C CA . ILE A 1 102 ? 1.722 6.797 -10.102 1 97.69 102 ILE A CA 1
ATOM 762 C C . ILE A 1 102 ? 2.541 5.82 -10.945 1 97.69 102 ILE A C 1
ATOM 764 O O . ILE A 1 102 ? 2.199 4.641 -11.047 1 97.69 102 ILE A O 1
ATOM 768 N N . ALA A 1 103 ? 3.609 6.309 -11.516 1 96.88 103 ALA A N 1
ATOM 769 C CA . ALA A 1 103 ? 4.469 5.449 -12.328 1 96.88 103 ALA A CA 1
ATOM 770 C C . ALA A 1 103 ? 5.031 4.297 -11.508 1 96.88 103 ALA A C 1
ATOM 772 O O . ALA A 1 103 ? 5.082 3.158 -11.969 1 96.88 103 ALA A O 1
ATOM 773 N N . CYS A 1 104 ? 5.465 4.574 -10.336 1 97.12 104 CYS A N 1
ATOM 774 C CA . CYS A 1 104 ? 5.992 3.561 -9.43 1 97.12 104 CYS A CA 1
ATOM 775 C C . CYS A 1 104 ? 4.938 2.504 -9.125 1 97.12 104 CYS A C 1
ATOM 777 O O . CYS A 1 104 ? 5.215 1.305 -9.203 1 97.12 104 CYS A O 1
ATOM 779 N N . TYR A 1 105 ? 3.725 2.893 -8.852 1 98.62 105 TYR A N 1
ATOM 780 C CA . TYR A 1 105 ? 2.645 1.983 -8.492 1 98.62 105 TYR A CA 1
ATOM 781 C C . TYR A 1 105 ? 2.193 1.162 -9.695 1 98.62 105 TYR A C 1
ATOM 783 O O . TYR A 1 105 ? 1.733 0.028 -9.539 1 98.62 105 TYR A O 1
ATOM 791 N N . GLN A 1 106 ? 2.305 1.753 -10.898 1 98.62 106 GLN A N 1
ATOM 792 C CA . GLN A 1 106 ? 1.948 1.019 -12.109 1 98.62 106 GLN A CA 1
ATOM 793 C C . GLN A 1 106 ? 2.76 -0.268 -12.227 1 98.62 106 GLN A C 1
ATOM 795 O O . GLN A 1 106 ? 2.256 -1.282 -12.719 1 98.62 106 GLN A O 1
ATOM 800 N N . VAL A 1 107 ? 3.938 -0.24 -11.75 1 98.31 107 VAL A N 1
ATOM 801 C CA . VAL A 1 107 ? 4.828 -1.392 -11.859 1 98.31 107 VAL A CA 1
ATOM 802 C C . VAL A 1 107 ? 4.746 -2.232 -10.594 1 98.31 107 VAL A C 1
ATOM 804 O O . VAL A 1 107 ? 4.477 -3.436 -10.648 1 98.31 107 VAL A O 1
ATOM 807 N N . ASN A 1 108 ? 4.883 -1.596 -9.453 1 98.44 108 ASN A N 1
ATOM 808 C CA . ASN A 1 108 ? 5.117 -2.301 -8.195 1 98.44 108 ASN A CA 1
ATOM 809 C C . ASN A 1 108 ? 3.83 -2.893 -7.633 1 98.44 108 ASN A C 1
ATOM 811 O O . ASN A 1 108 ? 3.867 -3.834 -6.84 1 98.44 108 ASN A O 1
ATOM 815 N N . VAL A 1 109 ? 2.689 -2.303 -8.023 1 98.81 109 VAL A N 1
ATOM 816 C CA . VAL A 1 109 ? 1.451 -2.707 -7.363 1 98.81 109 VAL A CA 1
ATOM 817 C C . VAL A 1 109 ? 0.447 -3.189 -8.406 1 98.81 109 VAL A C 1
ATOM 819 O O . VAL A 1 109 ? 0.051 -4.359 -8.406 1 98.81 109 VAL A O 1
ATOM 822 N N . PHE A 1 110 ? 0.154 -2.354 -9.375 1 98.75 110 PHE A N 1
ATOM 823 C CA . PHE A 1 110 ? -0.861 -2.721 -10.359 1 98.75 110 PHE A CA 1
ATOM 824 C C . PHE A 1 110 ? -0.333 -3.783 -11.312 1 98.75 110 PHE A C 1
ATOM 826 O O . PHE A 1 110 ? -1.099 -4.605 -11.82 1 98.75 110 PHE A O 1
ATOM 833 N N . GLY A 1 111 ? 0.973 -3.752 -11.57 1 98.75 111 GLY A N 1
ATOM 834 C CA . GLY A 1 111 ? 1.584 -4.789 -12.383 1 98.75 111 GLY A CA 1
ATOM 835 C C . GLY A 1 111 ? 1.286 -6.191 -11.883 1 98.75 111 GLY A C 1
ATOM 836 O O . GLY A 1 111 ? 0.638 -6.977 -12.578 1 98.75 111 GLY A O 1
ATOM 837 N N . PRO A 1 112 ? 1.719 -6.469 -10.656 1 98.69 112 PRO A N 1
ATOM 838 C CA . PRO A 1 112 ? 1.411 -7.785 -10.086 1 98.69 112 PRO A CA 1
ATOM 839 C C . PRO A 1 112 ? -0.086 -8.078 -10.062 1 98.69 112 PRO A C 1
ATOM 841 O O . PRO A 1 112 ? -0.496 -9.227 -10.25 1 98.69 112 PRO A O 1
ATOM 844 N N . MET A 1 113 ? -0.956 -7.098 -9.789 1 98.69 113 MET A N 1
ATOM 845 C CA . MET A 1 113 ? -2.4 -7.312 -9.781 1 98.69 113 MET A CA 1
ATOM 846 C C . MET A 1 113 ? -2.885 -7.777 -11.156 1 98.69 113 MET A C 1
ATOM 848 O O . MET A 1 113 ? -3.68 -8.711 -11.25 1 98.69 113 MET A O 1
ATOM 852 N N . ARG A 1 114 ? -2.357 -7.117 -12.219 1 98.44 114 ARG A N 1
ATOM 853 C CA . ARG A 1 114 ? -2.695 -7.484 -13.586 1 98.44 114 ARG A CA 1
ATOM 854 C C . ARG A 1 114 ? -2.254 -8.914 -13.898 1 98.44 114 ARG A C 1
ATOM 856 O O . ARG A 1 114 ? -3.016 -9.695 -14.469 1 98.44 114 ARG A O 1
ATOM 863 N N . MET A 1 115 ? -1.057 -9.18 -13.492 1 98.81 115 MET A N 1
ATOM 864 C CA . MET A 1 115 ? -0.494 -10.5 -13.758 1 98.81 115 MET A CA 1
ATOM 865 C C . MET A 1 115 ? -1.327 -11.586 -13.094 1 98.81 115 MET A C 1
ATOM 867 O O . MET A 1 115 ? -1.671 -12.586 -13.727 1 98.81 115 MET A O 1
ATOM 871 N N . VAL A 1 116 ? -1.66 -11.383 -11.828 1 98.69 116 VAL A N 1
ATOM 872 C CA . VAL A 1 116 ? -2.43 -12.367 -11.07 1 98.69 116 VAL A CA 1
ATOM 873 C C . VAL A 1 116 ? -3.793 -12.57 -11.727 1 98.69 116 VAL A C 1
ATOM 875 O O . VAL A 1 116 ? -4.207 -13.711 -11.969 1 98.69 116 VAL A O 1
ATOM 878 N N . LYS A 1 117 ? -4.48 -11.484 -12.016 1 98.25 117 LYS A N 1
ATOM 879 C CA . LYS A 1 117 ? -5.824 -11.586 -12.586 1 98.25 117 LYS A CA 1
ATOM 880 C C . LYS A 1 117 ? -5.801 -12.32 -13.922 1 98.25 117 LYS A C 1
ATOM 882 O O . LYS A 1 117 ? -6.59 -13.242 -14.141 1 98.25 117 LYS A O 1
ATOM 887 N N . GLU A 1 118 ? -4.902 -11.984 -14.805 1 98.25 118 GLU A N 1
ATOM 888 C CA . GLU A 1 118 ? -4.879 -12.516 -16.156 1 98.25 118 GLU A CA 1
ATOM 889 C C . GLU A 1 118 ? -4.41 -13.969 -16.172 1 98.25 118 GLU A C 1
ATOM 891 O O . GLU A 1 118 ? -4.859 -14.766 -17 1 98.25 118 GLU A O 1
ATOM 896 N N . PHE A 1 119 ? -3.57 -14.375 -15.273 1 98.69 119 PHE A N 1
ATOM 897 C CA . PHE A 1 119 ? -2.977 -15.703 -15.328 1 98.69 119 PHE A CA 1
ATOM 898 C C . PHE A 1 119 ? -3.65 -16.641 -14.328 1 98.69 119 PHE A C 1
ATOM 900 O O . PHE A 1 119 ? -3.324 -17.828 -14.266 1 98.69 119 PHE A O 1
ATOM 907 N N . ALA A 1 120 ? -4.617 -16.156 -13.57 1 98.25 120 ALA A N 1
ATOM 908 C CA . ALA A 1 120 ? -5.305 -16.938 -12.547 1 98.25 120 ALA A CA 1
ATOM 909 C C . ALA A 1 120 ? -5.848 -18.25 -13.125 1 98.25 120 ALA A C 1
ATOM 911 O O . ALA A 1 120 ? -5.656 -19.312 -12.539 1 98.25 120 ALA A O 1
ATOM 912 N N . PRO A 1 121 ? -6.473 -18.219 -14.344 1 97.75 121 PRO A N 1
ATOM 913 C CA . PRO A 1 121 ? -6.996 -19.484 -14.867 1 97.75 121 PRO A CA 1
ATOM 914 C C . PRO A 1 121 ? -5.91 -20.547 -15.062 1 97.75 121 PRO A C 1
ATOM 916 O O . PRO A 1 121 ? -6.133 -21.719 -14.773 1 97.75 121 PRO A O 1
ATOM 919 N N . LEU A 1 122 ? -4.773 -20.188 -15.508 1 98.19 122 LEU A N 1
ATOM 920 C CA . LEU A 1 122 ? -3.68 -21.125 -15.742 1 98.19 122 LEU A CA 1
ATOM 921 C C . LEU A 1 122 ? -3.092 -21.609 -14.422 1 98.19 122 LEU A C 1
ATOM 923 O O . LEU A 1 122 ? -2.707 -22.766 -14.297 1 98.19 122 LEU A O 1
ATOM 927 N N . LEU A 1 123 ? -3.023 -20.734 -13.453 1 98.38 123 LEU A N 1
ATOM 928 C CA . LEU A 1 123 ? -2.488 -21.062 -12.133 1 98.38 123 LEU A CA 1
ATOM 929 C C . LEU A 1 123 ? -3.418 -22.016 -11.391 1 98.38 123 LEU A C 1
ATOM 931 O O . LEU A 1 123 ? -2.959 -22.938 -10.711 1 98.38 123 LEU A O 1
ATOM 935 N N . ILE A 1 124 ? -4.707 -21.719 -11.477 1 97.56 124 ILE A N 1
ATOM 936 C CA . ILE A 1 124 ? -5.703 -22.562 -10.828 1 97.56 124 ILE A CA 1
ATOM 937 C C . ILE A 1 124 ? -5.668 -23.969 -11.43 1 97.56 124 ILE A C 1
ATOM 939 O O . ILE A 1 124 ? -5.684 -24.953 -10.703 1 97.56 124 ILE A O 1
ATOM 943 N N . LYS A 1 125 ? -5.562 -24.031 -12.742 1 96.12 125 LYS A N 1
ATOM 944 C CA . LYS A 1 125 ? -5.5 -25.328 -13.422 1 96.12 125 LYS A CA 1
ATOM 945 C C . LYS A 1 125 ? -4.281 -26.125 -12.969 1 96.12 125 LYS A C 1
ATOM 947 O O . LYS A 1 125 ? -4.375 -27.328 -12.734 1 96.12 125 LYS A O 1
ATOM 952 N N . ALA A 1 126 ? -3.207 -25.469 -12.766 1 96.25 126 ALA A N 1
ATOM 953 C CA . ALA A 1 126 ? -1.955 -26.125 -12.398 1 96.25 126 ALA A CA 1
ATOM 954 C C . ALA A 1 126 ? -1.862 -26.328 -10.891 1 96.25 126 ALA A C 1
ATOM 956 O O . ALA A 1 126 ? -0.949 -27 -10.398 1 96.25 126 ALA A O 1
ATOM 957 N N . GLN A 1 127 ? -2.836 -25.75 -10.195 1 96.75 127 GLN A N 1
ATOM 958 C CA . GLN A 1 127 ? -2.67 -25.641 -8.75 1 96.75 127 GLN A CA 1
ATOM 959 C C . GLN A 1 127 ? -1.277 -25.125 -8.391 1 96.75 127 GLN A C 1
ATOM 961 O O . GLN A 1 127 ? -0.572 -25.75 -7.586 1 96.75 127 GLN A O 1
ATOM 966 N N . GLY A 1 128 ? -0.956 -24.031 -9 1 97.56 128 GLY A N 1
ATOM 967 C CA . GLY A 1 128 ? 0.41 -23.531 -9 1 97.56 128 GLY A CA 1
ATOM 968 C C . GLY A 1 128 ? 0.726 -22.656 -7.793 1 97.56 128 GLY A C 1
ATOM 969 O O . GLY A 1 128 ? 0.093 -22.781 -6.746 1 97.56 128 GLY A O 1
ATOM 970 N N . THR A 1 129 ? 1.869 -21.891 -7.93 1 98.38 129 THR A N 1
ATOM 971 C CA . THR A 1 129 ? 2.383 -21 -6.891 1 98.38 129 THR A CA 1
ATOM 972 C C . THR A 1 129 ? 2.584 -19.594 -7.43 1 98.38 129 THR A C 1
ATOM 974 O O . THR A 1 129 ? 3.068 -19.406 -8.547 1 98.38 129 THR A O 1
ATOM 977 N N . ILE A 1 130 ? 2.133 -18.641 -6.684 1 98.75 130 ILE A N 1
ATOM 978 C CA . ILE A 1 130 ? 2.355 -17.234 -6.988 1 98.75 130 ILE A CA 1
ATOM 979 C C . ILE A 1 130 ? 3.318 -16.625 -5.965 1 98.75 130 ILE A C 1
ATOM 981 O O . ILE A 1 130 ? 3.135 -16.797 -4.754 1 98.75 130 ILE A O 1
ATOM 985 N N . THR A 1 131 ? 4.379 -15.969 -6.422 1 98.75 131 THR A N 1
ATOM 986 C CA . THR A 1 131 ? 5.309 -15.328 -5.504 1 98.75 131 THR A CA 1
ATOM 987 C C . THR A 1 131 ? 5.367 -13.828 -5.758 1 98.75 131 THR A C 1
ATOM 989 O O . THR A 1 131 ? 5.117 -13.367 -6.879 1 98.75 131 THR A O 1
ATOM 992 N N . PHE A 1 132 ? 5.645 -13.086 -4.727 1 98.69 132 PHE A N 1
ATOM 993 C CA . PHE A 1 132 ? 5.883 -11.648 -4.793 1 98.69 132 PHE A CA 1
ATOM 994 C C . PHE A 1 132 ? 7.262 -11.305 -4.238 1 98.69 132 PHE A C 1
ATOM 996 O O . PHE A 1 132 ? 7.703 -11.898 -3.25 1 98.69 132 PHE A O 1
ATOM 1003 N N . THR A 1 133 ? 7.945 -10.383 -4.93 1 97.75 133 THR A N 1
ATOM 1004 C CA . THR A 1 133 ? 9.164 -9.805 -4.375 1 97.75 133 THR A CA 1
ATOM 1005 C C . THR A 1 133 ? 8.852 -8.562 -3.551 1 97.75 133 THR A C 1
ATOM 1007 O O . THR A 1 133 ? 8.805 -7.449 -4.086 1 97.75 133 THR A O 1
ATOM 1010 N N . GLY A 1 134 ? 8.625 -8.789 -2.252 1 97.44 134 GLY A N 1
ATOM 1011 C CA . GLY A 1 134 ? 8.406 -7.699 -1.316 1 97.44 134 GLY A CA 1
ATOM 1012 C C . GLY A 1 134 ? 9.695 -7.031 -0.868 1 97.44 134 GLY A C 1
ATOM 1013 O O . GLY A 1 134 ? 10.672 -6.98 -1.623 1 97.44 134 GLY A O 1
ATOM 1014 N N . SER A 1 135 ? 9.633 -6.402 0.297 1 96 135 SER A N 1
ATOM 1015 C CA . SER A 1 135 ? 10.789 -5.68 0.821 1 96 135 SER A CA 1
ATOM 1016 C C . SER A 1 135 ? 10.633 -5.398 2.311 1 96 135 SER A C 1
ATOM 1018 O O . SER A 1 135 ? 9.516 -5.242 2.807 1 96 135 SER A O 1
ATOM 1020 N N . VAL A 1 136 ? 11.75 -5.27 2.916 1 95.56 136 VAL A N 1
ATOM 1021 C CA . VAL A 1 136 ? 11.734 -4.852 4.312 1 95.56 136 VAL A CA 1
ATOM 1022 C C . VAL A 1 136 ? 11.219 -3.416 4.414 1 95.56 136 VAL A C 1
ATOM 1024 O O . VAL A 1 136 ? 10.711 -3.004 5.461 1 95.56 136 VAL A O 1
ATOM 1027 N N . THR A 1 137 ? 11.305 -2.695 3.33 1 94.56 137 THR A N 1
ATOM 1028 C CA . THR A 1 137 ? 10.852 -1.309 3.328 1 94.56 137 THR A CA 1
ATOM 1029 C C . THR A 1 137 ? 9.336 -1.236 3.41 1 94.56 137 THR A C 1
ATOM 1031 O O . THR A 1 137 ? 8.773 -0.18 3.705 1 94.56 137 THR A O 1
ATOM 1034 N N . GLY A 1 138 ? 8.633 -2.322 3.164 1 96.62 138 GLY A N 1
ATOM 1035 C CA . GLY A 1 138 ? 7.195 -2.393 3.369 1 96.62 138 GLY A CA 1
ATOM 1036 C C . GLY A 1 138 ? 6.805 -2.48 4.832 1 96.62 138 GLY A C 1
ATOM 1037 O O . GLY A 1 138 ? 5.629 -2.336 5.176 1 96.62 138 GLY A O 1
ATOM 1038 N N . VAL A 1 139 ? 7.824 -2.693 5.656 1 95.31 139 VAL A N 1
ATOM 1039 C CA . VAL A 1 139 ? 7.598 -2.871 7.086 1 95.31 139 VAL A CA 1
ATOM 1040 C C . VAL A 1 139 ? 8.266 -1.737 7.859 1 95.31 139 VAL A C 1
ATOM 1042 O O . VAL A 1 139 ? 7.656 -1.138 8.75 1 95.31 139 VAL A O 1
ATOM 1045 N N . VAL A 1 140 ? 9.445 -1.43 7.449 1 95.25 140 VAL A N 1
ATOM 1046 C CA . VAL A 1 140 ? 10.227 -0.382 8.102 1 95.25 140 VAL A CA 1
ATOM 1047 C C . VAL A 1 140 ? 10.227 0.876 7.238 1 95.25 140 VAL A C 1
ATOM 1049 O O . VAL A 1 140 ? 10.453 0.804 6.027 1 95.25 140 VAL A O 1
ATOM 1052 N N . ALA A 1 141 ? 10.055 1.987 7.871 1 94.56 141 ALA A N 1
ATOM 1053 C CA . ALA A 1 141 ? 9.906 3.252 7.156 1 94.56 141 ALA A CA 1
ATOM 1054 C C . ALA A 1 141 ? 11.258 3.887 6.875 1 94.56 141 ALA A C 1
ATOM 1056 O O . ALA A 1 141 ? 11.656 4.848 7.539 1 94.56 141 ALA A O 1
ATOM 1057 N N . PHE A 1 142 ? 11.898 3.459 5.859 1 92.62 142 PHE A N 1
ATOM 1058 C CA . PHE A 1 142 ? 13.141 4.082 5.422 1 92.62 142 PHE A CA 1
ATOM 1059 C C . PHE A 1 142 ? 12.883 5.488 4.891 1 92.62 142 PHE A C 1
ATOM 1061 O O . PHE A 1 142 ? 12.055 5.68 4 1 92.62 142 PHE A O 1
ATOM 1068 N N . PRO A 1 143 ? 13.594 6.461 5.402 1 93.38 143 PRO A N 1
ATOM 1069 C CA . PRO A 1 143 ? 13.336 7.836 4.965 1 93.38 143 PRO A CA 1
ATOM 1070 C C . PRO A 1 143 ? 13.688 8.062 3.496 1 93.38 143 PRO A C 1
ATOM 1072 O O . PRO A 1 143 ? 14.547 7.367 2.947 1 93.38 143 PRO A O 1
ATOM 1075 N N . PHE A 1 144 ? 12.961 9.031 2.846 1 92.56 144 PHE A N 1
ATOM 1076 C CA . PHE A 1 144 ? 13.188 9.508 1.487 1 92.56 144 PHE A CA 1
ATOM 1077 C C . PHE A 1 144 ? 12.859 8.422 0.468 1 92.56 144 PHE A C 1
ATOM 1079 O O . PHE A 1 144 ? 13.5 8.328 -0.578 1 92.56 144 PHE A O 1
ATOM 1086 N N . SER A 1 145 ? 11.938 7.574 0.829 1 92.81 145 SER A N 1
ATOM 1087 C CA . SER A 1 145 ? 11.469 6.516 -0.062 1 92.81 145 SER A CA 1
ATOM 1088 C C . SER A 1 145 ? 10 6.195 0.179 1 92.81 145 SER A C 1
ATOM 1090 O O . SER A 1 145 ? 9.594 5.035 0.133 1 92.81 145 SER A O 1
ATOM 1092 N N . ALA A 1 146 ? 9.273 7.238 0.477 1 95 146 ALA A N 1
ATOM 1093 C CA . ALA A 1 146 ? 7.891 7.082 0.919 1 95 146 ALA A CA 1
ATOM 1094 C C . ALA A 1 146 ? 7.055 6.359 -0.134 1 95 146 ALA A C 1
ATOM 1096 O O . ALA A 1 146 ? 6.27 5.465 0.192 1 95 146 ALA A O 1
ATOM 1097 N N . GLY A 1 147 ? 7.211 6.797 -1.428 1 96 147 GLY A N 1
ATOM 1098 C CA . GLY A 1 147 ? 6.461 6.137 -2.486 1 96 147 GLY A CA 1
ATOM 1099 C C . GLY A 1 147 ? 6.789 4.664 -2.619 1 96 147 GLY A C 1
ATOM 1100 O O . GLY A 1 147 ? 5.891 3.828 -2.734 1 96 147 GLY A O 1
ATOM 1101 N N . TYR A 1 148 ? 8.047 4.324 -2.564 1 95.44 148 TYR A N 1
ATOM 1102 C CA . TYR A 1 148 ? 8.492 2.943 -2.676 1 95.44 148 TYR A CA 1
ATOM 1103 C C . TYR A 1 148 ? 8.031 2.121 -1.479 1 95.44 148 TYR A C 1
ATOM 1105 O O . TYR A 1 148 ? 7.461 1.041 -1.643 1 95.44 148 TYR A O 1
ATOM 1113 N N . ASN A 1 149 ? 8.32 2.67 -0.242 1 97.38 149 ASN A N 1
ATOM 1114 C CA . ASN A 1 149 ? 7.902 1.985 0.978 1 97.38 149 ASN A CA 1
ATOM 1115 C C . ASN A 1 149 ? 6.41 1.664 0.96 1 97.38 149 ASN A C 1
ATOM 1117 O O . ASN A 1 149 ? 6.008 0.544 1.277 1 97.38 149 ASN A O 1
ATOM 1121 N N . SER A 1 150 ? 5.676 2.666 0.585 1 98.56 150 SER A N 1
ATOM 1122 C CA . SER A 1 150 ? 4.223 2.543 0.502 1 98.56 150 SER A CA 1
ATOM 1123 C C . SER A 1 150 ? 3.816 1.465 -0.497 1 98.56 150 SER A C 1
ATOM 1125 O O . SER A 1 150 ? 2.936 0.651 -0.214 1 98.56 150 SER A O 1
ATOM 1127 N N . SER A 1 151 ? 4.402 1.389 -1.648 1 98.44 151 SER A N 1
ATOM 1128 C CA . SER A 1 151 ? 4.082 0.409 -2.682 1 98.44 151 SER A CA 1
ATOM 1129 C C . SER A 1 151 ? 4.398 -1.009 -2.215 1 98.44 151 SER A C 1
ATOM 1131 O O . SER A 1 151 ? 3.662 -1.947 -2.521 1 98.44 151 SER A O 1
ATOM 1133 N N . LYS A 1 152 ? 5.492 -1.163 -1.506 1 98.38 152 LYS A N 1
ATOM 1134 C CA . LYS A 1 152 ? 5.871 -2.492 -1.035 1 98.38 152 LYS A CA 1
ATOM 1135 C C . LYS A 1 152 ? 4.953 -2.959 0.092 1 98.38 152 LYS A C 1
ATOM 1137 O O . LYS A 1 152 ? 4.629 -4.145 0.185 1 98.38 152 LYS A O 1
ATOM 1142 N N . ALA A 1 153 ? 4.504 -2.033 0.904 1 98.69 153 ALA A N 1
ATOM 1143 C CA . ALA A 1 153 ? 3.486 -2.387 1.891 1 98.69 153 ALA A CA 1
ATOM 1144 C C . ALA A 1 153 ? 2.191 -2.826 1.21 1 98.69 153 ALA A C 1
ATOM 1146 O O . ALA A 1 153 ? 1.533 -3.766 1.661 1 98.69 153 ALA A O 1
ATOM 1147 N N . ALA A 1 154 ? 1.858 -2.127 0.18 1 98.81 154 ALA A N 1
ATOM 1148 C CA . ALA A 1 154 ? 0.657 -2.453 -0.584 1 98.81 154 ALA A CA 1
ATOM 1149 C C . ALA A 1 154 ? 0.707 -3.889 -1.101 1 98.81 154 ALA A C 1
ATOM 1151 O O . ALA A 1 154 ? -0.265 -4.637 -0.969 1 98.81 154 ALA A O 1
ATOM 1152 N N . ILE A 1 155 ? 1.809 -4.301 -1.627 1 98.38 155 ILE A N 1
ATOM 1153 C CA . ILE A 1 155 ? 1.905 -5.625 -2.234 1 98.38 155 ILE A CA 1
ATOM 1154 C C . ILE A 1 155 ? 1.92 -6.691 -1.143 1 98.38 155 ILE A C 1
ATOM 1156 O O . ILE A 1 155 ? 1.388 -7.789 -1.331 1 98.38 155 ILE A O 1
ATOM 1160 N N . HIS A 1 156 ? 2.557 -6.387 0.048 1 98.69 156 HIS A N 1
ATOM 1161 C CA . HIS A 1 156 ? 2.492 -7.32 1.168 1 98.69 156 HIS A CA 1
ATOM 1162 C C . HIS A 1 156 ? 1.047 -7.66 1.521 1 98.69 156 HIS A C 1
ATOM 1164 O O . HIS A 1 156 ? 0.7 -8.828 1.673 1 98.69 156 HIS A O 1
ATOM 1170 N N . GLN A 1 157 ? 0.266 -6.582 1.638 1 98.69 157 GLN A N 1
ATOM 1171 C CA . GLN A 1 157 ? -1.115 -6.789 2.059 1 98.69 157 GLN A CA 1
ATOM 1172 C C . GLN A 1 157 ? -1.94 -7.43 0.947 1 98.69 157 GLN A C 1
ATOM 1174 O O . GLN A 1 157 ? -2.842 -8.227 1.217 1 98.69 157 GLN A O 1
ATOM 1179 N N . TYR A 1 158 ? -1.632 -7.117 -0.281 1 98.69 158 TYR A N 1
ATOM 1180 C CA . TYR A 1 158 ? -2.277 -7.777 -1.411 1 98.69 158 TYR A CA 1
ATOM 1181 C C . TYR A 1 158 ? -1.995 -9.273 -1.403 1 98.69 158 TYR A C 1
ATOM 1183 O O . TYR A 1 158 ? -2.91 -10.086 -1.563 1 98.69 158 TYR A O 1
ATOM 1191 N N . ALA A 1 159 ? -0.763 -9.625 -1.216 1 98.69 159 ALA A N 1
ATOM 1192 C CA . ALA A 1 159 ? -0.366 -11.031 -1.159 1 98.69 159 ALA A CA 1
ATOM 1193 C C . ALA A 1 159 ? -1.098 -11.766 -0.038 1 98.69 159 ALA A C 1
ATOM 1195 O O . ALA A 1 159 ? -1.544 -12.898 -0.217 1 98.69 159 ALA A O 1
ATOM 1196 N N . ALA A 1 160 ? -1.22 -11.109 1.101 1 98.19 160 ALA A N 1
ATOM 1197 C CA . ALA A 1 160 ? -1.896 -11.711 2.246 1 98.19 160 ALA A CA 1
ATOM 1198 C C . ALA A 1 160 ? -3.357 -12.016 1.923 1 98.19 160 ALA A C 1
ATOM 1200 O O . ALA A 1 160 ? -3.873 -13.07 2.293 1 98.19 160 ALA A O 1
ATOM 1201 N N . THR A 1 161 ? -4.016 -11.094 1.256 1 97.81 161 THR A N 1
ATOM 1202 C CA . THR A 1 161 ? -5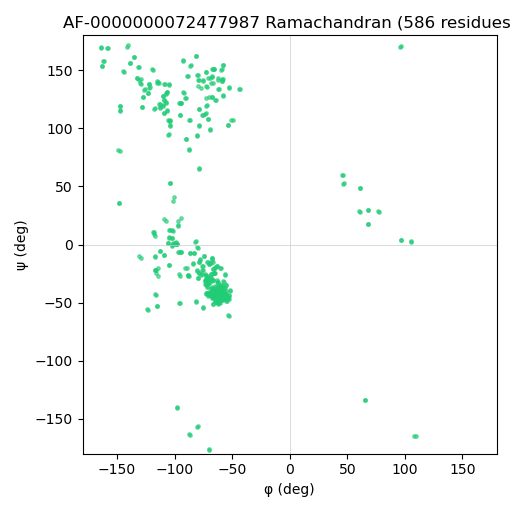.418 -11.281 0.906 1 97.81 161 THR A CA 1
ATOM 1203 C C . THR A 1 161 ? -5.566 -12.336 -0.189 1 97.81 161 THR A C 1
ATOM 1205 O O . THR A 1 161 ? -6.445 -13.195 -0.115 1 97.81 161 THR A O 1
ATOM 1208 N N . LEU A 1 162 ? -4.676 -12.258 -1.148 1 98.38 162 LEU A N 1
ATOM 1209 C CA . LEU A 1 162 ? -4.676 -13.211 -2.252 1 98.38 162 LEU A CA 1
ATOM 1210 C C . LEU A 1 162 ? -4.535 -14.641 -1.738 1 98.38 162 LEU A C 1
ATOM 1212 O O . LEU A 1 162 ? -5.211 -15.547 -2.227 1 98.38 162 LEU A O 1
ATOM 1216 N N . ARG A 1 163 ? -3.67 -14.844 -0.815 1 97.62 163 ARG A N 1
ATOM 1217 C CA . ARG A 1 163 ? -3.438 -16.172 -0.257 1 97.62 163 ARG A CA 1
ATOM 1218 C C . ARG A 1 163 ? -4.738 -16.797 0.238 1 97.62 163 ARG A C 1
ATOM 1220 O O . ARG A 1 163 ? -5.023 -17.953 -0.046 1 97.62 163 ARG A O 1
ATOM 1227 N N . VAL A 1 164 ? -5.496 -15.992 0.963 1 96.88 164 VAL A N 1
ATOM 1228 C CA . VAL A 1 164 ? -6.758 -16.484 1.515 1 96.88 164 VAL A CA 1
ATOM 1229 C C . VAL A 1 164 ? -7.707 -16.859 0.38 1 96.88 164 VAL A C 1
ATOM 1231 O O . VAL A 1 164 ? -8.32 -17.922 0.402 1 96.88 164 VAL A O 1
ATOM 1234 N N . GLU A 1 165 ? -7.75 -16.047 -0.623 1 97 165 GLU A N 1
ATOM 1235 C CA . GLU A 1 165 ? -8.719 -16.188 -1.703 1 97 165 GLU A CA 1
ATOM 1236 C C . GLU A 1 165 ? -8.344 -17.344 -2.635 1 97 165 GLU A C 1
ATOM 1238 O O . GLU A 1 165 ? -9.211 -17.906 -3.303 1 97 165 GLU A O 1
ATOM 1243 N N . MET A 1 166 ? -7.078 -17.719 -2.639 1 97.69 166 MET A N 1
ATOM 1244 C CA . MET A 1 166 ? -6.613 -18.75 -3.568 1 97.69 166 MET A CA 1
ATOM 1245 C C . MET A 1 166 ? -6.637 -20.125 -2.916 1 97.69 166 MET A C 1
ATOM 1247 O O . MET A 1 166 ? -6.48 -21.141 -3.596 1 97.69 166 MET A O 1
ATOM 1251 N N . LYS A 1 167 ? -6.91 -20.219 -1.663 1 96.62 167 LYS A N 1
ATOM 1252 C CA . LYS A 1 167 ? -6.883 -21.469 -0.906 1 96.62 167 LYS A CA 1
ATOM 1253 C C . LYS A 1 167 ? -7.836 -22.484 -1.507 1 96.62 167 LYS A C 1
ATOM 1255 O O . LYS A 1 167 ? -7.477 -23.656 -1.67 1 96.62 167 LYS A O 1
ATOM 1260 N N . PRO A 1 168 ? -9.031 -22.062 -1.901 1 96.38 168 PRO A N 1
ATOM 1261 C CA . PRO A 1 168 ? -9.969 -23.078 -2.4 1 96.38 168 PRO A CA 1
ATOM 1262 C C . PRO A 1 168 ? -9.508 -23.703 -3.719 1 96.38 168 PRO A C 1
ATOM 1264 O O . PRO A 1 168 ? -10.055 -24.734 -4.141 1 96.38 168 PRO A O 1
ATOM 1267 N N . PHE A 1 169 ? -8.539 -23.156 -4.34 1 97.5 169 PHE A N 1
ATOM 1268 C CA . PHE A 1 169 ? -8.062 -23.625 -5.629 1 97.5 169 PHE A CA 1
ATOM 1269 C C . PHE A 1 169 ? -6.727 -24.359 -5.473 1 97.5 169 PHE A C 1
ATOM 1271 O O . PHE A 1 169 ? -6.094 -24.719 -6.465 1 97.5 169 PHE A O 1
ATOM 1278 N N . ASN A 1 170 ? -6.25 -24.469 -4.27 1 97.44 170 ASN A N 1
ATOM 1279 C CA . ASN A 1 170 ? -4.98 -25.094 -3.932 1 97.44 170 ASN A CA 1
ATOM 1280 C C . ASN A 1 170 ? -3.809 -24.391 -4.609 1 97.44 170 ASN A C 1
ATOM 1282 O O . ASN A 1 170 ? -2.852 -25.031 -5.039 1 97.44 170 ASN A O 1
ATOM 1286 N N . VAL A 1 171 ? -3.949 -23.141 -4.859 1 97.94 171 VAL A N 1
ATOM 1287 C CA . VAL A 1 171 ? -2.869 -22.297 -5.359 1 97.94 171 VAL A CA 1
ATOM 1288 C C . VAL A 1 171 ? -2.123 -21.656 -4.188 1 97.94 171 VAL A C 1
ATOM 1290 O O . VAL A 1 171 ? -2.738 -21.078 -3.293 1 97.94 171 VAL A O 1
ATOM 1293 N N . LYS A 1 172 ? -0.82 -21.812 -4.125 1 98.12 172 LYS A N 1
ATOM 1294 C CA . LYS A 1 172 ? 0 -21.297 -3.033 1 98.12 172 LYS A CA 1
ATOM 1295 C C . LYS A 1 172 ? 0.473 -19.875 -3.326 1 98.12 172 LYS A C 1
ATOM 1297 O O . LYS A 1 172 ? 0.705 -19.516 -4.48 1 98.12 172 LYS A O 1
ATOM 1302 N N . VAL A 1 173 ? 0.57 -19.078 -2.287 1 98.12 173 VAL A N 1
ATOM 1303 C CA . VAL A 1 173 ? 1.052 -17.703 -2.398 1 98.12 173 VAL A CA 1
ATOM 1304 C C . VAL A 1 173 ? 2.189 -17.469 -1.407 1 98.12 173 VAL A C 1
ATOM 1306 O O . VAL A 1 173 ? 2.061 -17.781 -0.221 1 98.12 173 VAL A O 1
ATOM 1309 N N . LEU A 1 174 ? 3.303 -16.969 -1.964 1 97.5 174 LEU A N 1
ATOM 1310 C CA . LEU A 1 174 ? 4.48 -16.656 -1.167 1 97.5 174 LEU A CA 1
ATOM 1311 C C . LEU A 1 174 ? 4.875 -15.188 -1.351 1 97.5 174 LEU A C 1
ATOM 1313 O O . LEU A 1 174 ? 4.902 -14.688 -2.477 1 97.5 174 LEU A O 1
ATOM 1317 N N . ASN A 1 175 ? 5.086 -14.5 -0.24 1 98.38 175 ASN A N 1
ATOM 1318 C CA . ASN A 1 175 ? 5.641 -13.148 -0.242 1 98.38 175 ASN A CA 1
ATOM 1319 C C . ASN A 1 175 ? 7.066 -13.125 0.302 1 98.38 175 ASN A C 1
ATOM 1321 O O . ASN A 1 175 ? 7.289 -13.406 1.481 1 98.38 175 ASN A O 1
ATOM 1325 N N . ILE A 1 176 ? 8.055 -12.82 -0.551 1 98.38 176 ILE A N 1
ATOM 1326 C CA . ILE A 1 176 ? 9.438 -12.742 -0.111 1 98.38 176 ILE A CA 1
ATOM 1327 C C . ILE A 1 176 ? 9.742 -11.344 0.411 1 98.38 176 ILE A C 1
ATOM 1329 O O . ILE A 1 176 ? 9.828 -10.391 -0.366 1 98.38 176 ILE A O 1
ATOM 1333 N N . VAL A 1 177 ? 9.883 -11.18 1.687 1 98.12 177 VAL A N 1
ATOM 1334 C CA . VAL A 1 177 ? 10.305 -9.914 2.281 1 98.12 177 VAL A CA 1
ATOM 1335 C C . VAL A 1 177 ? 11.82 -9.758 2.131 1 98.12 177 VAL A C 1
ATOM 1337 O O . VAL A 1 177 ? 12.594 -10.328 2.906 1 98.12 177 VAL A O 1
ATOM 1340 N N . THR A 1 178 ? 12.172 -8.953 1.178 1 96.69 178 THR A N 1
ATOM 1341 C CA . THR A 1 178 ? 13.547 -8.898 0.691 1 96.69 178 THR A CA 1
ATOM 1342 C C . THR A 1 178 ? 14.352 -7.84 1.44 1 96.69 178 THR A C 1
ATOM 1344 O O . THR A 1 178 ? 13.891 -6.707 1.602 1 96.69 178 THR A O 1
ATOM 1347 N N . GLY A 1 179 ? 15.492 -8.266 1.894 1 94.19 179 GLY A N 1
ATOM 1348 C CA . GLY A 1 179 ? 16.453 -7.336 2.465 1 94.19 179 GLY A CA 1
ATOM 1349 C C . GLY A 1 179 ? 17.531 -6.91 1.481 1 94.19 179 GLY A C 1
ATOM 1350 O O . GLY A 1 179 ? 17.234 -6.617 0.322 1 94.19 179 GLY A O 1
ATOM 1351 N N . GLY A 1 180 ? 18.766 -6.797 1.916 1 89.81 180 GLY A N 1
ATOM 1352 C CA . GLY A 1 180 ? 19.844 -6.348 1.05 1 89.81 180 GLY A CA 1
ATOM 1353 C C . GLY A 1 180 ? 20.266 -7.398 0.039 1 89.81 180 GLY A C 1
ATOM 1354 O O . GLY A 1 180 ? 20.75 -8.469 0.414 1 89.81 180 GLY A O 1
ATOM 1355 N N . VAL A 1 181 ? 19.984 -7.105 -1.211 1 88.06 181 VAL A N 1
ATOM 1356 C CA . VAL A 1 181 ? 20.453 -7.93 -2.326 1 88.06 181 VAL A CA 1
ATOM 1357 C C . VAL A 1 181 ? 21.125 -7.043 -3.377 1 88.06 181 VAL A C 1
ATOM 1359 O O . VAL A 1 181 ? 20.688 -5.906 -3.602 1 88.06 181 VAL A O 1
ATOM 1362 N N . ASP A 1 182 ? 22.109 -7.523 -3.934 1 81.88 182 ASP A N 1
ATOM 1363 C CA . ASP A 1 182 ? 22.812 -6.793 -4.98 1 81.88 182 ASP A CA 1
ATOM 1364 C C . ASP A 1 182 ? 21.969 -6.684 -6.246 1 81.88 182 ASP A C 1
ATOM 1366 O O . ASP A 1 182 ? 21.781 -7.668 -6.961 1 81.88 182 ASP A O 1
ATOM 1370 N N . THR A 1 183 ? 21.328 -5.48 -6.375 1 76.75 183 THR A N 1
ATOM 1371 C CA . THR A 1 183 ? 20.484 -5.238 -7.539 1 76.75 183 THR A CA 1
ATOM 1372 C C . THR A 1 183 ? 20.641 -3.807 -8.039 1 76.75 183 THR A C 1
ATOM 1374 O O . THR A 1 183 ? 21.297 -2.988 -7.395 1 76.75 183 THR A O 1
ATOM 1377 N N . ASN A 1 184 ? 20.078 -3.621 -9.18 1 68 184 ASN A N 1
ATOM 1378 C CA . ASN A 1 184 ? 20.156 -2.309 -9.82 1 68 184 ASN A CA 1
ATOM 1379 C C . ASN A 1 184 ? 18.875 -1.508 -9.617 1 68 184 ASN A C 1
ATOM 1381 O O . ASN A 1 184 ? 18.375 -0.883 -10.555 1 68 184 ASN A O 1
ATOM 1385 N N . ILE A 1 185 ? 18.25 -1.503 -8.469 1 67.81 185 ILE A N 1
ATOM 1386 C CA . ILE A 1 185 ? 16.969 -0.839 -8.273 1 67.81 185 ILE A CA 1
ATOM 1387 C C . ILE A 1 185 ? 17.188 0.546 -7.672 1 67.81 185 ILE A C 1
ATOM 1389 O O . ILE A 1 185 ? 16.234 1.32 -7.508 1 67.81 185 ILE A O 1
ATOM 1393 N N . ALA A 1 186 ? 18.266 1.05 -7.781 1 69.56 186 ALA A N 1
ATOM 1394 C CA . ALA A 1 186 ? 18.531 2.359 -7.191 1 69.56 186 ALA A CA 1
ATOM 1395 C C . ALA A 1 186 ? 17.938 3.477 -8.039 1 69.56 186 ALA A C 1
ATOM 1397 O O . ALA A 1 186 ? 17.984 3.422 -9.273 1 69.56 186 ALA A O 1
ATOM 1398 N N . ASP A 1 187 ? 17.281 4.418 -7.328 1 73.81 187 ASP A N 1
ATOM 1399 C CA . ASP A 1 187 ? 16.781 5.613 -8 1 73.81 187 ASP A CA 1
ATOM 1400 C C . ASP A 1 187 ? 17.922 6.527 -8.422 1 73.81 187 ASP A C 1
ATOM 1402 O O . ASP A 1 187 ? 18.797 6.871 -7.613 1 73.81 187 ASP A O 1
ATOM 1406 N N . THR A 1 188 ? 17.922 6.883 -9.711 1 76.06 188 THR A N 1
ATOM 1407 C CA . THR A 1 188 ? 19.062 7.629 -10.219 1 76.06 188 THR A CA 1
ATOM 1408 C C . THR A 1 188 ? 18.734 9.117 -10.336 1 76.06 188 THR A C 1
ATOM 1410 O O . THR A 1 188 ? 19.609 9.93 -10.633 1 76.06 188 THR A O 1
ATOM 1413 N N . ARG A 1 189 ? 17.609 9.586 -10.016 1 82.69 189 ARG A N 1
ATOM 1414 C CA . ARG A 1 189 ? 17.219 10.984 -10.125 1 82.69 189 ARG A CA 1
ATOM 1415 C C . ARG A 1 189 ? 17.766 11.805 -8.961 1 82.69 189 ARG A C 1
ATOM 1417 O O . ARG A 1 189 ? 17.781 11.344 -7.82 1 82.69 189 ARG A O 1
ATOM 1424 N N . PRO A 1 190 ? 18.078 12.992 -9.266 1 82.62 190 PRO A N 1
ATOM 1425 C CA . PRO A 1 190 ? 18.594 13.859 -8.195 1 82.62 190 PRO A CA 1
ATOM 1426 C C . PRO A 1 190 ? 17.484 14.469 -7.348 1 82.62 190 PRO A C 1
ATOM 1428 O O . PRO A 1 190 ? 16.328 14.492 -7.766 1 82.62 190 PRO A O 1
ATOM 1431 N N . MET A 1 191 ? 17.938 14.93 -6.176 1 87.31 191 MET A N 1
ATOM 1432 C CA . MET A 1 191 ? 17.016 15.719 -5.363 1 87.31 191 MET A CA 1
ATOM 1433 C C . MET A 1 191 ? 16.594 16.984 -6.094 1 87.31 191 MET A C 1
ATOM 1435 O O . MET A 1 191 ? 17.422 17.672 -6.699 1 87.31 191 MET A O 1
ATOM 1439 N N . PRO A 1 192 ? 15.336 17.25 -6.07 1 88.75 192 PRO A N 1
ATOM 1440 C CA . PRO A 1 192 ? 14.914 18.5 -6.699 1 88.75 192 PRO A CA 1
ATOM 1441 C C . PRO A 1 192 ? 15.57 19.719 -6.074 1 88.75 192 PRO A C 1
ATOM 1443 O O . PRO A 1 192 ? 15.797 19.766 -4.859 1 88.75 192 PRO A O 1
ATOM 1446 N N . LYS A 1 193 ? 15.727 20.734 -6.891 1 89.81 193 LYS A N 1
ATOM 1447 C CA . LYS A 1 193 ? 16.422 21.938 -6.445 1 89.81 193 LYS A CA 1
ATOM 1448 C C . LYS A 1 193 ? 15.633 22.672 -5.371 1 89.81 193 LYS A C 1
ATOM 1450 O O . LYS A 1 193 ? 16.203 23.281 -4.477 1 89.81 193 LYS A O 1
ATOM 1455 N N . ASP A 1 194 ? 14.375 22.594 -5.398 1 92.44 194 ASP A N 1
ATOM 1456 C CA . ASP A 1 194 ? 13.531 23.344 -4.484 1 92.44 194 ASP A CA 1
ATOM 1457 C C . ASP A 1 194 ? 13.109 22.484 -3.291 1 92.44 194 ASP A C 1
ATOM 1459 O O . ASP A 1 194 ? 12.227 22.875 -2.521 1 92.44 194 ASP A O 1
ATOM 1463 N N . SER A 1 195 ? 13.789 21.422 -3.088 1 95.06 195 SER A N 1
ATOM 1464 C CA . SER A 1 195 ? 13.477 20.531 -1.972 1 95.06 195 SER A CA 1
ATOM 1465 C C . SER A 1 195 ? 13.852 21.172 -0.638 1 95.06 195 SER A C 1
ATOM 1467 O O . SER A 1 195 ? 14.891 21.828 -0.526 1 95.06 195 SER A O 1
ATOM 1469 N N . TYR A 1 196 ? 13.039 20.938 0.388 1 94.88 196 TYR A N 1
ATOM 1470 C CA . TYR A 1 196 ? 13.383 21.344 1.744 1 94.88 196 TYR A CA 1
ATOM 1471 C C . TYR A 1 196 ? 14.672 20.688 2.205 1 94.88 196 TYR A C 1
ATOM 1473 O O . TYR A 1 196 ? 15.344 21.172 3.113 1 94.88 196 TYR A O 1
ATOM 1481 N N . TYR A 1 197 ? 15.008 19.609 1.545 1 94.31 197 TYR A N 1
ATOM 1482 C CA . TYR A 1 197 ? 16.109 18.781 1.999 1 94.31 197 TYR A CA 1
ATOM 1483 C C . TYR A 1 197 ? 17.359 19.031 1.169 1 94.31 197 TYR A C 1
ATOM 1485 O O . TYR A 1 197 ? 18.328 18.25 1.225 1 94.31 197 TYR A O 1
ATOM 1493 N N . ASN A 1 198 ? 17.297 20.094 0.406 1 91.75 198 ASN A N 1
ATOM 1494 C CA . ASN A 1 198 ? 18.438 20.422 -0.432 1 91.75 198 ASN A CA 1
ATOM 1495 C C . ASN A 1 198 ? 19.547 21.109 0.37 1 91.75 198 ASN A C 1
ATOM 1497 O O . ASN A 1 198 ? 19.844 22.281 0.144 1 91.75 198 ASN A O 1
ATOM 1501 N N . LEU A 1 199 ? 20.141 20.438 1.286 1 91.38 199 LEU A N 1
ATOM 1502 C CA . LEU A 1 199 ? 21.281 20.828 2.104 1 91.38 199 LEU A CA 1
ATOM 1503 C C . LEU A 1 199 ? 22.5 19.953 1.81 1 91.38 199 LEU A C 1
ATOM 1505 O O . LEU A 1 199 ? 22.359 18.75 1.603 1 91.38 199 LEU A O 1
ATOM 1509 N N . PRO A 1 200 ? 23.641 20.609 1.787 1 86.56 200 PRO A N 1
ATOM 1510 C CA . PRO A 1 200 ? 24.844 19.828 1.49 1 86.56 200 PRO A CA 1
ATOM 1511 C C . PRO A 1 200 ? 24.984 18.594 2.381 1 86.56 200 PRO A C 1
ATOM 1513 O O . PRO A 1 200 ? 25.328 17.516 1.896 1 86.56 200 PRO A O 1
ATOM 1516 N N . SER A 1 201 ? 24.656 18.719 3.594 1 85.56 201 SER A N 1
ATOM 1517 C CA . SER A 1 201 ? 24.781 17.625 4.543 1 85.56 201 SER A CA 1
ATOM 1518 C C . SER A 1 201 ? 23.797 16.5 4.238 1 85.56 201 SER A C 1
ATOM 1520 O O . SER A 1 201 ? 24.016 15.344 4.613 1 85.56 201 SER A O 1
ATOM 1522 N N . LEU A 1 202 ? 22.719 16.844 3.586 1 89.75 202 LEU A N 1
ATOM 1523 C CA . LEU A 1 202 ? 21.688 15.852 3.344 1 89.75 202 LEU A CA 1
ATOM 1524 C C . LEU A 1 202 ? 21.828 15.234 1.956 1 89.75 202 LEU A C 1
ATOM 1526 O O . LEU A 1 202 ? 21.406 14.102 1.73 1 89.75 202 LEU A O 1
ATOM 1530 N N . LEU A 1 203 ? 22.422 16 1.101 1 87.12 203 LEU A N 1
ATOM 1531 C CA . LEU A 1 203 ? 22.578 15.523 -0.269 1 87.12 203 LEU A CA 1
ATOM 1532 C C . LEU A 1 203 ? 23.453 14.281 -0.315 1 87.12 203 LEU A C 1
ATOM 1534 O O . LEU A 1 203 ? 23.156 13.32 -1.024 1 87.12 203 LEU A O 1
ATOM 1538 N N . ASP A 1 204 ? 24.5 14.32 0.488 1 83.06 204 ASP A N 1
ATOM 1539 C CA . ASP A 1 204 ? 25.391 13.164 0.557 1 83.06 204 ASP A CA 1
ATOM 1540 C C . ASP A 1 204 ? 24.672 11.953 1.144 1 83.06 204 ASP A C 1
ATOM 1542 O O . ASP A 1 204 ? 24.812 10.836 0.637 1 83.06 204 ASP A O 1
ATOM 1546 N N . ALA A 1 205 ? 23.953 12.234 2.107 1 83.06 205 ALA A N 1
ATOM 1547 C CA . ALA A 1 205 ? 23.203 11.164 2.768 1 83.06 205 ALA A CA 1
ATOM 1548 C C . ALA A 1 205 ? 22.141 10.586 1.841 1 83.06 205 ALA A C 1
ATOM 1550 O O . ALA A 1 205 ? 21.922 9.375 1.831 1 83.06 205 ALA A O 1
ATOM 1551 N N . PHE A 1 206 ? 21.562 11.461 1.157 1 84.31 206 PHE A N 1
ATOM 1552 C CA . PHE A 1 206 ? 20.531 11.062 0.214 1 84.31 206 PHE A CA 1
ATOM 1553 C C . PHE A 1 206 ? 21.094 10.148 -0.867 1 84.31 206 PHE A C 1
ATOM 1555 O O . PHE A 1 206 ? 20.516 9.117 -1.193 1 84.31 206 PHE A O 1
ATOM 1562 N N . GLU A 1 207 ? 22.188 10.484 -1.37 1 81.19 207 GLU A N 1
ATOM 1563 C CA . GLU A 1 207 ? 22.844 9.68 -2.4 1 81.19 207 GLU A CA 1
ATOM 1564 C C . GLU A 1 207 ? 23.297 8.344 -1.84 1 81.19 207 GLU A C 1
ATOM 1566 O O . GLU A 1 207 ? 23.219 7.316 -2.52 1 81.19 207 GLU A O 1
ATOM 1571 N N . GLU A 1 208 ? 23.75 8.406 -0.677 1 76.44 208 GLU A N 1
ATOM 1572 C CA . GLU A 1 208 ? 24.188 7.176 -0.021 1 76.44 208 GLU A CA 1
ATOM 1573 C C . GLU A 1 208 ? 23 6.238 0.211 1 76.44 208 GLU A C 1
ATOM 1575 O O . GLU A 1 208 ? 23.125 5.023 0.034 1 76.44 208 GLU A O 1
ATOM 1580 N N . ARG A 1 209 ? 21.906 6.832 0.565 1 77 209 ARG A N 1
ATOM 1581 C CA . ARG A 1 209 ? 20.703 6.051 0.807 1 77 209 ARG A CA 1
ATOM 1582 C C . ARG A 1 209 ? 20.219 5.379 -0.474 1 77 209 ARG A C 1
ATOM 1584 O O . ARG A 1 209 ? 19.781 4.227 -0.448 1 77 209 ARG A O 1
ATOM 1591 N N . LYS A 1 210 ? 20.375 6.035 -1.546 1 73.56 210 LYS A N 1
ATOM 1592 C CA . LYS A 1 210 ? 19.953 5.492 -2.832 1 73.56 210 LYS A CA 1
ATOM 1593 C C . LYS A 1 210 ? 20.766 4.262 -3.205 1 73.56 210 LYS A C 1
ATOM 1595 O O . LYS A 1 210 ? 20.281 3.371 -3.904 1 73.56 210 LYS A O 1
ATOM 1600 N N . SER A 1 211 ? 22 4.191 -2.635 1 70.19 211 SER A N 1
ATOM 1601 C CA . SER A 1 211 ? 22.938 3.123 -2.996 1 70.19 211 SER A CA 1
ATOM 1602 C C . SER A 1 211 ? 23.031 2.078 -1.89 1 70.19 211 SER A C 1
ATOM 1604 O O . SER A 1 211 ? 23.922 1.222 -1.914 1 70.19 211 SER A O 1
ATOM 1606 N N . MET A 1 212 ? 22.25 2.227 -0.972 1 65 212 MET A N 1
ATOM 1607 C CA . MET A 1 212 ? 22.359 1.428 0.246 1 65 212 MET A CA 1
ATOM 1608 C C . MET A 1 212 ? 22.344 -0.063 -0.078 1 65 212 MET A C 1
ATOM 1610 O O . MET A 1 212 ? 23.109 -0.833 0.5 1 65 212 MET A O 1
ATOM 1614 N N . ALA A 1 213 ? 21.562 -0.407 -0.87 1 59.72 213 ALA A N 1
ATOM 1615 C CA . ALA A 1 213 ? 21.516 -1.832 -1.186 1 59.72 213 ALA A CA 1
ATOM 1616 C C . ALA A 1 213 ? 22.875 -2.348 -1.646 1 59.72 213 ALA A C 1
ATOM 1618 O O . ALA A 1 213 ? 23.266 -3.473 -1.325 1 59.72 213 ALA A O 1
ATOM 1619 N N . LYS A 1 214 ? 23.594 -1.46 -2.166 1 63.31 214 LYS A N 1
ATOM 1620 C CA . LYS A 1 214 ? 24.875 -1.846 -2.738 1 63.31 214 LYS A CA 1
ATOM 1621 C C . LYS A 1 214 ? 25.984 -1.787 -1.691 1 63.31 214 LYS A C 1
ATOM 1623 O O . LYS A 1 214 ? 26.969 -2.533 -1.771 1 63.31 214 LYS A O 1
ATOM 1628 N N . ARG A 1 215 ? 25.766 -1.073 -0.659 1 65.38 215 ARG A N 1
ATOM 1629 C CA . ARG A 1 215 ? 26.906 -0.796 0.198 1 65.38 215 ARG A CA 1
ATOM 1630 C C . ARG A 1 215 ? 26.797 -1.554 1.517 1 65.38 215 ARG A C 1
ATOM 1632 O O . ARG A 1 215 ? 27.75 -1.588 2.297 1 65.38 215 ARG A O 1
ATOM 1639 N N . ASN A 1 216 ? 25.734 -2.156 1.801 1 69.69 216 ASN A N 1
ATOM 1640 C CA . ASN A 1 216 ? 25.578 -2.826 3.086 1 69.69 216 ASN A CA 1
ATOM 1641 C C . ASN A 1 216 ? 25.703 -4.34 2.947 1 69.69 216 ASN A C 1
ATOM 1643 O O . ASN A 1 216 ? 24.844 -5.086 3.422 1 69.69 216 ASN A O 1
ATOM 1647 N N . ALA A 1 217 ? 26.859 -4.82 2.297 1 74.81 217 ALA A N 1
ATOM 1648 C CA . ALA A 1 217 ? 27.172 -6.234 2.127 1 74.81 217 ALA A CA 1
ATOM 1649 C C . ALA A 1 217 ? 25.953 -7.012 1.646 1 74.81 217 ALA A C 1
ATOM 1651 O O . ALA A 1 217 ? 25.531 -7.969 2.297 1 74.81 217 ALA A O 1
ATOM 1652 N N . PRO A 1 218 ? 25.516 -6.648 0.607 1 84.62 218 PRO A N 1
ATOM 1653 C CA . PRO A 1 218 ? 24.328 -7.32 0.093 1 84.62 218 PRO A CA 1
ATOM 1654 C C . PRO A 1 218 ? 24.578 -8.773 -0.298 1 84.62 218 PRO A C 1
ATOM 1656 O O . PRO A 1 218 ? 25.703 -9.125 -0.662 1 84.62 218 PRO A O 1
ATOM 1659 N N . MET A 1 219 ? 23.547 -9.602 -0.04 1 91.69 219 MET A N 1
ATOM 1660 C CA . MET A 1 219 ? 23.562 -10.961 -0.588 1 91.69 219 MET A CA 1
ATOM 1661 C C . MET A 1 219 ? 23.656 -10.93 -2.109 1 91.69 219 MET A C 1
ATOM 1663 O O . MET A 1 219 ? 23.078 -10.047 -2.75 1 91.69 219 MET A O 1
ATOM 1667 N N . SER A 1 220 ? 24.422 -11.852 -2.637 1 93.56 220 SER A N 1
ATOM 1668 C CA . SER A 1 220 ? 24.484 -11.898 -4.094 1 93.56 220 SER A CA 1
ATOM 1669 C C . SER A 1 220 ? 23.141 -12.328 -4.691 1 93.56 220 SER A C 1
ATOM 1671 O O . SER A 1 220 ? 22.422 -13.125 -4.086 1 93.56 220 SER A O 1
ATOM 1673 N N . ALA A 1 221 ? 22.859 -11.875 -5.883 1 94.38 221 ALA A N 1
ATOM 1674 C CA . ALA A 1 221 ? 21.594 -12.195 -6.543 1 94.38 221 ALA A CA 1
ATOM 1675 C C . ALA A 1 221 ? 21.453 -13.703 -6.758 1 94.38 221 ALA A C 1
ATOM 1677 O O . ALA A 1 221 ? 20.391 -14.281 -6.504 1 94.38 221 ALA A O 1
ATOM 1678 N N . PRO A 1 222 ? 22.547 -14.445 -7.141 1 96.06 222 PRO A N 1
ATOM 1679 C CA . PRO A 1 222 ? 22.438 -15.891 -7.305 1 96.06 222 PRO A CA 1
ATOM 1680 C C . PRO A 1 222 ? 22.156 -16.625 -5.992 1 96.06 222 PRO A C 1
ATOM 1682 O O . PRO A 1 222 ? 21.344 -17.547 -5.957 1 96.06 222 PRO A O 1
ATOM 1685 N N . ASP A 1 223 ? 22.797 -16.188 -4.934 1 96.94 223 ASP A N 1
ATOM 1686 C CA . ASP A 1 223 ? 22.531 -16.797 -3.633 1 96.94 223 ASP A CA 1
ATOM 1687 C C . ASP A 1 223 ? 21.094 -16.531 -3.186 1 96.94 223 ASP A C 1
ATOM 1689 O O . ASP A 1 223 ? 20.422 -17.438 -2.674 1 96.94 223 ASP A O 1
ATOM 1693 N N . TYR A 1 224 ? 20.688 -15.32 -3.363 1 97.19 224 TYR A N 1
ATOM 1694 C CA . TYR A 1 224 ? 19.312 -14.945 -3.068 1 97.19 224 TYR A CA 1
ATOM 1695 C C . TYR A 1 224 ? 18.328 -15.805 -3.859 1 97.19 224 TYR A C 1
ATOM 1697 O O . TYR A 1 224 ? 17.375 -16.344 -3.301 1 97.19 224 TYR A O 1
ATOM 1705 N N . ALA A 1 225 ? 18.594 -15.977 -5.117 1 98.06 225 ALA A N 1
ATOM 1706 C CA . ALA A 1 225 ? 17.734 -16.75 -6.008 1 98.06 225 ALA A CA 1
ATOM 1707 C C . ALA A 1 225 ? 17.656 -18.203 -5.559 1 98.06 225 ALA A C 1
ATOM 1709 O O . ALA A 1 225 ? 16.578 -18.812 -5.594 1 98.06 225 ALA A O 1
ATOM 1710 N N . ARG A 1 226 ? 18.75 -18.766 -5.141 1 98.19 226 ARG A N 1
ATOM 1711 C CA . ARG A 1 226 ? 18.797 -20.141 -4.664 1 98.19 226 ARG A CA 1
ATOM 1712 C C . ARG A 1 226 ? 17.906 -20.312 -3.432 1 98.19 226 ARG A C 1
ATOM 1714 O O . ARG A 1 226 ? 17.156 -21.281 -3.332 1 98.19 226 ARG A O 1
ATOM 1721 N N . GLU A 1 227 ? 17.984 -19.375 -2.535 1 98.19 227 GLU A N 1
ATOM 1722 C CA . GLU A 1 227 ? 17.188 -19.453 -1.321 1 98.19 227 GLU A CA 1
ATOM 1723 C C . GLU A 1 227 ? 15.695 -19.344 -1.64 1 98.19 227 GLU A C 1
ATOM 1725 O O . GLU A 1 227 ? 14.883 -20.094 -1.091 1 98.19 227 GLU A O 1
ATOM 1730 N N . VAL A 1 228 ? 15.344 -18.438 -2.52 1 98.19 228 VAL A N 1
ATOM 1731 C CA . VAL A 1 228 ? 13.945 -18.25 -2.889 1 98.19 228 VAL A CA 1
ATOM 1732 C C . VAL A 1 228 ? 13.422 -19.484 -3.605 1 98.19 228 VAL A C 1
ATOM 1734 O O . VAL A 1 228 ? 12.305 -19.953 -3.338 1 98.19 228 VAL A O 1
ATOM 1737 N N . ALA A 1 229 ? 14.227 -20.062 -4.512 1 98.31 229 ALA A N 1
ATOM 1738 C CA . ALA A 1 229 ? 13.836 -21.297 -5.203 1 98.31 229 ALA A CA 1
ATOM 1739 C C . ALA A 1 229 ? 13.609 -22.438 -4.215 1 98.31 229 ALA A C 1
ATOM 1741 O O . ALA A 1 229 ? 12.672 -23.219 -4.367 1 98.31 229 ALA A O 1
ATOM 1742 N N . ASN A 1 230 ? 14.461 -22.547 -3.191 1 98.12 230 ASN A N 1
ATOM 1743 C CA . ASN A 1 230 ? 14.266 -23.516 -2.129 1 98.12 230 ASN A CA 1
ATOM 1744 C C . ASN A 1 230 ? 12.93 -23.328 -1.425 1 98.12 230 ASN A C 1
ATOM 1746 O O . ASN A 1 230 ? 12.227 -24.297 -1.137 1 98.12 230 ASN A O 1
ATOM 1750 N N . ASP A 1 231 ? 12.633 -22.078 -1.104 1 97.5 231 ASP A N 1
ATOM 1751 C CA . ASP A 1 231 ? 11.367 -21.766 -0.432 1 97.5 231 ASP A CA 1
ATOM 1752 C C . ASP A 1 231 ? 10.18 -22.219 -1.276 1 97.5 231 ASP A C 1
ATOM 1754 O O . ASP A 1 231 ? 9.227 -22.797 -0.759 1 97.5 231 ASP A O 1
ATOM 1758 N N . ILE A 1 232 ? 10.219 -21.938 -2.561 1 96.56 232 ILE A N 1
ATOM 1759 C CA . ILE A 1 232 ? 9.148 -22.266 -3.49 1 96.56 232 ILE A CA 1
ATOM 1760 C C . ILE A 1 232 ? 8.961 -23.781 -3.523 1 96.56 232 ILE A C 1
ATOM 1762 O O . ILE A 1 232 ? 7.832 -24.281 -3.449 1 96.56 232 ILE A O 1
ATOM 1766 N N . GLU A 1 233 ? 10.008 -24.531 -3.566 1 94.81 233 GLU A N 1
ATOM 1767 C CA . GLU A 1 233 ? 9.953 -25.984 -3.678 1 94.81 233 GLU A CA 1
ATOM 1768 C C . GLU A 1 233 ? 9.484 -26.625 -2.373 1 94.81 233 GLU A C 1
ATOM 1770 O O . GLU A 1 233 ? 8.875 -27.688 -2.385 1 94.81 233 GLU A O 1
ATOM 1775 N N . ARG A 1 234 ? 9.742 -25.922 -1.303 1 93.62 234 ARG A N 1
ATOM 1776 C CA . ARG A 1 234 ? 9.398 -26.484 0.003 1 93.62 234 ARG A CA 1
ATOM 1777 C C . ARG A 1 234 ? 7.938 -26.219 0.343 1 93.62 234 ARG A C 1
ATOM 1779 O O . ARG A 1 234 ? 7.387 -26.844 1.249 1 93.62 234 ARG A O 1
ATOM 1786 N N . LEU A 1 235 ? 7.379 -25.312 -0.379 1 90.69 235 LEU A N 1
ATOM 1787 C CA . LEU A 1 235 ? 5.984 -24.969 -0.099 1 90.69 235 LEU A CA 1
ATOM 1788 C C . LEU A 1 235 ? 5.051 -26.047 -0.641 1 90.69 235 LEU A C 1
ATOM 1790 O O . LEU A 1 235 ? 4.902 -26.203 -1.856 1 90.69 235 LEU A O 1
ATOM 1794 N N . HIS A 1 236 ? 4.375 -26.828 0.273 1 85.94 236 HIS A N 1
ATOM 1795 C CA . HIS A 1 236 ? 3.57 -27.969 -0.169 1 85.94 236 HIS A CA 1
ATOM 1796 C C . HIS A 1 236 ? 2.096 -27.766 0.167 1 85.94 236 HIS A C 1
ATOM 1798 O O . HIS A 1 236 ? 1.249 -28.578 -0.212 1 85.94 236 HIS A O 1
ATOM 1804 N N . SER A 1 237 ? 1.9 -26.719 0.973 1 90 237 SER A N 1
ATOM 1805 C CA . SER A 1 237 ? 0.511 -26.484 1.355 1 90 237 SER A CA 1
ATOM 1806 C C . SER A 1 237 ? 0.153 -25.016 1.256 1 90 237 SER A C 1
ATOM 1808 O O . SER A 1 237 ? 1.038 -24.156 1.228 1 90 237 SER A O 1
ATOM 1810 N N . THR A 1 238 ? -1.151 -24.766 1.202 1 92.31 238 THR A N 1
ATOM 1811 C CA . THR A 1 238 ? -1.651 -23.391 1.117 1 92.31 238 THR A CA 1
ATOM 1812 C C . THR A 1 238 ? -1.688 -22.75 2.496 1 92.31 238 THR A C 1
ATOM 1814 O O . THR A 1 238 ? -2.021 -21.562 2.625 1 92.31 238 THR A O 1
ATOM 1817 N N . SER A 1 239 ? -1.24 -23.422 3.52 1 86.25 239 SER A N 1
ATOM 1818 C CA . SER A 1 239 ? -1.359 -22.891 4.875 1 86.25 239 SER A CA 1
ATOM 1819 C C . SER A 1 239 ? 0.011 -22.672 5.508 1 86.25 239 SER A C 1
ATOM 1821 O O . SER A 1 239 ? 0.119 -22.484 6.719 1 86.25 239 SER A O 1
ATOM 1823 N N . GLY A 1 240 ? 1.097 -22.797 4.742 1 86.69 240 GLY A N 1
ATOM 1824 C CA . GLY A 1 240 ? 2.422 -22.484 5.242 1 86.69 240 GLY A CA 1
ATOM 1825 C C . GLY A 1 240 ? 2.631 -20.984 5.453 1 86.69 240 GLY A C 1
ATOM 1826 O O . GLY A 1 240 ? 1.677 -20.203 5.41 1 86.69 240 GLY A O 1
ATOM 1827 N N . PRO A 1 241 ? 3.795 -20.625 5.812 1 92.69 241 PRO A N 1
ATOM 1828 C CA . PRO A 1 241 ? 4.07 -19.203 5.996 1 92.69 241 PRO A CA 1
ATOM 1829 C C . PRO A 1 241 ? 3.832 -18.391 4.727 1 92.69 241 PRO A C 1
ATOM 1831 O O . PRO A 1 241 ? 4.078 -18.875 3.619 1 92.69 241 PRO A O 1
ATOM 1834 N N . LEU A 1 242 ? 3.32 -17.219 4.934 1 96.12 242 LEU A N 1
ATOM 1835 C CA . LEU A 1 242 ? 3.156 -16.312 3.809 1 96.12 242 LEU A CA 1
ATOM 1836 C C . LEU A 1 242 ? 4.465 -15.586 3.494 1 96.12 242 LEU A C 1
ATOM 1838 O O . LEU A 1 242 ? 4.891 -15.539 2.338 1 96.12 242 LEU A O 1
ATOM 1842 N N . ASN A 1 243 ? 5.066 -15.055 4.555 1 96.81 243 ASN A N 1
ATOM 1843 C CA . ASN A 1 243 ? 6.25 -14.219 4.406 1 96.81 243 ASN A CA 1
ATOM 1844 C C . ASN A 1 243 ? 7.535 -15.016 4.609 1 96.81 243 ASN A C 1
ATOM 1846 O O . ASN A 1 243 ? 7.695 -15.688 5.633 1 96.81 243 ASN A O 1
ATOM 1850 N N . TYR A 1 244 ? 8.391 -15.039 3.648 1 97.62 244 TYR A N 1
ATOM 1851 C CA . TYR A 1 244 ? 9.75 -15.562 3.732 1 97.62 244 TYR A CA 1
ATOM 1852 C C . TYR A 1 244 ? 10.766 -14.438 3.684 1 97.62 244 TYR A C 1
ATOM 1854 O O . TYR A 1 244 ? 10.727 -13.594 2.787 1 97.62 244 TYR A O 1
ATOM 1862 N N . TYR A 1 245 ? 11.617 -14.359 4.664 1 97.62 245 TYR A N 1
ATOM 1863 C CA . TYR A 1 245 ? 12.594 -13.281 4.785 1 97.62 245 TYR A CA 1
ATOM 1864 C C . TYR A 1 245 ? 13.938 -13.695 4.188 1 97.62 245 TYR A C 1
ATOM 1866 O O . TYR A 1 245 ? 14.602 -14.594 4.703 1 97.62 245 TYR A O 1
ATOM 1874 N N . ARG A 1 246 ? 14.312 -13.07 3.084 1 97.31 246 ARG A N 1
ATOM 1875 C CA . ARG A 1 246 ? 15.539 -13.391 2.361 1 97.31 246 ARG A CA 1
ATOM 1876 C C . ARG A 1 246 ? 16.328 -12.133 2.045 1 97.31 246 ARG A C 1
ATOM 1878 O O . ARG A 1 246 ? 15.75 -11.07 1.789 1 97.31 246 ARG A O 1
ATOM 1885 N N . GLY A 1 247 ? 17.625 -12.203 1.914 1 95 247 GLY A N 1
ATOM 1886 C CA . GLY A 1 247 ? 18.531 -11.07 1.748 1 95 247 GLY A CA 1
ATOM 1887 C C . GLY A 1 247 ? 19.156 -10.609 3.049 1 95 247 GLY A C 1
ATOM 1888 O O . GLY A 1 247 ? 18.734 -11.023 4.129 1 95 247 GLY A O 1
ATOM 1889 N N . THR A 1 248 ? 20.141 -9.719 2.969 1 93.25 248 THR A N 1
ATOM 1890 C CA . THR A 1 248 ? 20.891 -9.266 4.145 1 93.25 248 THR A CA 1
ATOM 1891 C C . THR A 1 248 ? 19.969 -8.516 5.105 1 93.25 248 THR A C 1
ATOM 1893 O O . THR A 1 248 ? 19.234 -7.613 4.695 1 93.25 248 THR A O 1
ATOM 1896 N N . LYS A 1 249 ? 19.891 -8.945 6.367 1 93.06 249 LYS A N 1
ATOM 1897 C CA . LYS A 1 249 ? 19.203 -8.328 7.5 1 93.06 249 LYS A CA 1
ATOM 1898 C C . LYS A 1 249 ? 17.688 -8.383 7.312 1 93.06 249 LYS A C 1
ATOM 1900 O O . LYS A 1 249 ? 16.953 -7.629 7.957 1 93.06 249 LYS A O 1
ATOM 1905 N N . ALA A 1 250 ? 17.203 -9.258 6.414 1 94.69 250 ALA A N 1
ATOM 1906 C CA . ALA A 1 250 ? 15.781 -9.305 6.086 1 94.69 250 ALA A CA 1
ATOM 1907 C C . ALA A 1 250 ? 14.945 -9.688 7.305 1 94.69 250 ALA A C 1
ATOM 1909 O O . ALA A 1 250 ? 13.969 -9.008 7.637 1 94.69 250 ALA A O 1
ATOM 1910 N N . TRP A 1 251 ? 15.375 -10.734 7.941 1 94.75 251 TRP A N 1
ATOM 1911 C CA . TRP A 1 251 ? 14.617 -11.219 9.086 1 94.75 251 TRP A CA 1
ATOM 1912 C C . TRP A 1 251 ? 14.633 -10.195 10.219 1 94.75 251 TRP A C 1
ATOM 1914 O O . TRP A 1 251 ? 13.602 -9.93 10.844 1 94.75 251 TRP A O 1
ATOM 1924 N N . PHE A 1 252 ? 15.797 -9.602 10.477 1 94.56 252 PHE A N 1
ATOM 1925 C CA . PHE A 1 252 ? 15.953 -8.625 11.547 1 94.56 252 PHE A CA 1
ATOM 1926 C C . PHE A 1 252 ? 15.078 -7.402 11.297 1 94.56 252 PHE A C 1
ATOM 1928 O O . PHE A 1 252 ? 14.258 -7.035 12.141 1 94.56 252 PHE A O 1
ATOM 1935 N N . LEU A 1 253 ? 15.188 -6.855 10.102 1 93.69 253 LEU A N 1
ATOM 1936 C CA . LEU A 1 253 ? 14.445 -5.645 9.758 1 93.69 253 LEU A CA 1
ATOM 1937 C C . LEU A 1 253 ? 12.953 -5.938 9.641 1 93.69 253 LEU A C 1
ATOM 1939 O O . LEU A 1 253 ? 12.117 -5.098 9.992 1 93.69 253 LEU A O 1
ATOM 1943 N N . GLY A 1 254 ? 12.625 -7.113 9.188 1 94 254 GLY A N 1
ATOM 1944 C CA . GLY A 1 254 ? 11.234 -7.508 9.031 1 94 254 GLY A CA 1
ATOM 1945 C C . GLY A 1 254 ? 10.492 -7.609 10.352 1 94 254 GLY A C 1
ATOM 1946 O O . GLY A 1 254 ? 9.266 -7.48 10.398 1 94 254 GLY A O 1
ATOM 1947 N N . HIS A 1 255 ? 11.227 -7.84 11.461 1 92.88 255 HIS A N 1
ATOM 1948 C CA . HIS A 1 255 ? 10.594 -8.039 12.766 1 92.88 255 HIS A CA 1
ATOM 1949 C C . HIS A 1 255 ? 11.023 -6.973 13.758 1 92.88 255 HIS A C 1
ATOM 1951 O O . HIS A 1 255 ? 10.711 -7.062 14.945 1 92.88 255 HIS A O 1
ATOM 1957 N N . LEU A 1 256 ? 11.664 -5.988 13.289 1 92.19 256 LEU A N 1
ATOM 1958 C CA . LEU A 1 256 ? 12.281 -4.965 14.133 1 92.19 256 LEU A CA 1
ATOM 1959 C C . LEU A 1 256 ? 11.227 -4.242 14.969 1 92.19 256 LEU A C 1
ATOM 1961 O O . LEU A 1 256 ? 11.43 -4 16.156 1 92.19 256 LEU A O 1
ATOM 1965 N N . LEU A 1 257 ? 10.07 -3.988 14.469 1 90.88 257 LEU A N 1
ATOM 1966 C CA . LEU A 1 257 ? 9.047 -3.178 15.117 1 90.88 257 LEU A CA 1
ATOM 1967 C C . LEU A 1 257 ? 8.242 -4.012 16.109 1 90.88 257 LEU A C 1
ATOM 1969 O O . LEU A 1 257 ? 7.434 -3.473 16.875 1 90.88 257 LEU A O 1
ATOM 1973 N N . TRP A 1 258 ? 8.469 -5.309 16.125 1 85.5 258 TRP A N 1
ATOM 1974 C CA . TRP A 1 258 ? 7.805 -6.164 17.094 1 85.5 258 TRP A CA 1
ATOM 1975 C C . TRP A 1 258 ? 8.398 -5.973 18.484 1 85.5 258 TRP A C 1
ATOM 1977 O O . TRP A 1 258 ? 7.715 -6.156 19.484 1 85.5 258 TRP A O 1
ATOM 1987 N N . TRP A 1 259 ? 9.648 -5.547 18.469 1 86.69 259 TRP A N 1
ATOM 1988 C CA . TRP A 1 259 ? 10.273 -5.598 19.781 1 86.69 259 TRP A CA 1
ATOM 1989 C C . TRP A 1 259 ? 10.914 -4.258 20.125 1 86.69 259 TRP A C 1
ATOM 1991 O O . TRP A 1 259 ? 11.352 -4.043 21.266 1 86.69 259 TRP A O 1
ATOM 2001 N N . ALA A 1 260 ? 11.023 -3.367 19.172 1 91.5 260 ALA A N 1
ATOM 2002 C CA . ALA A 1 260 ? 11.578 -2.045 19.438 1 91.5 260 ALA A CA 1
ATOM 2003 C C . ALA A 1 260 ? 10.523 -0.956 19.234 1 91.5 260 ALA A C 1
ATOM 2005 O O . ALA A 1 260 ? 9.742 -1.012 18.281 1 91.5 260 ALA A O 1
ATOM 2006 N N . PRO A 1 261 ? 10.602 -0.007 20.188 1 91.69 261 PRO A N 1
ATOM 2007 C CA . PRO A 1 261 ? 9.695 1.121 19.953 1 91.69 261 PRO A CA 1
ATOM 2008 C C . PRO A 1 261 ? 10 1.873 18.656 1 91.69 261 PRO A C 1
ATOM 2010 O O . PRO A 1 261 ? 11.164 2.027 18.297 1 91.69 261 PRO A O 1
ATOM 2013 N N . ARG A 1 262 ? 8.953 2.314 18 1 92.06 262 ARG A N 1
ATOM 2014 C CA . ARG A 1 262 ? 9.062 2.957 16.688 1 92.06 262 ARG A CA 1
ATOM 2015 C C . ARG A 1 262 ? 10.016 4.145 16.734 1 92.06 262 ARG A C 1
ATOM 2017 O O . ARG A 1 262 ? 10.828 4.332 15.836 1 92.06 262 ARG A O 1
ATOM 2024 N N . TRP A 1 263 ? 9.922 4.965 17.812 1 91.19 263 TRP A N 1
ATOM 2025 C CA . TRP A 1 263 ? 10.742 6.164 17.891 1 91.19 263 TRP A CA 1
ATOM 2026 C C . TRP A 1 263 ? 12.227 5.809 17.906 1 91.19 263 TRP A C 1
ATOM 2028 O O . TRP A 1 263 ? 13.047 6.543 17.344 1 91.19 263 TRP A O 1
ATOM 2038 N N . LEU A 1 264 ? 12.578 4.688 18.547 1 93.88 264 LEU A N 1
ATOM 2039 C CA . LEU A 1 264 ? 13.969 4.238 18.594 1 93.88 264 LEU A CA 1
ATOM 2040 C C . LEU A 1 264 ? 14.414 3.758 17.203 1 93.88 264 LEU A C 1
ATOM 2042 O O . LEU A 1 264 ? 15.555 4.008 16.797 1 93.88 264 LEU A O 1
ATOM 2046 N N . VAL A 1 265 ? 13.516 3.037 16.547 1 94.75 265 VAL A N 1
ATOM 2047 C CA . VAL A 1 265 ? 13.812 2.557 15.203 1 94.75 265 VAL A CA 1
ATOM 2048 C C . VAL A 1 265 ? 14.031 3.742 14.273 1 94.75 265 VAL A C 1
ATOM 2050 O O . VAL A 1 265 ? 14.977 3.756 13.484 1 94.75 265 VAL A O 1
ATOM 2053 N N . GLU A 1 266 ? 13.18 4.766 14.391 1 94.94 266 GLU A N 1
ATOM 2054 C CA . GLU A 1 266 ? 13.289 5.965 13.57 1 94.94 266 GLU A CA 1
ATOM 2055 C C . GLU A 1 266 ? 14.617 6.676 13.797 1 94.94 266 GLU A C 1
ATOM 2057 O O . GLU A 1 266 ? 15.297 7.062 12.844 1 94.94 266 GLU A O 1
ATOM 2062 N N . LYS A 1 267 ? 15.023 6.809 15.016 1 93.81 267 LYS A N 1
ATOM 2063 C CA . LYS A 1 267 ? 16.297 7.438 15.359 1 93.81 267 LYS A CA 1
ATOM 2064 C C . LYS A 1 267 ? 17.469 6.637 14.797 1 93.81 267 LYS A C 1
ATOM 2066 O O . LYS A 1 267 ? 18.438 7.211 14.289 1 93.81 267 LYS A O 1
ATOM 2071 N N . GLY A 1 268 ? 17.391 5.352 14.969 1 93.75 268 GLY A N 1
ATOM 2072 C CA . GLY A 1 268 ? 18.438 4.484 14.438 1 93.75 268 GLY A CA 1
ATOM 2073 C C . GLY A 1 268 ? 18.594 4.59 12.938 1 93.75 268 GLY A C 1
ATOM 2074 O O . GLY A 1 268 ? 19.719 4.609 12.422 1 93.75 268 GLY A O 1
ATOM 2075 N N . LEU A 1 269 ? 17.5 4.652 12.219 1 92.19 269 LEU A N 1
ATOM 2076 C CA . LEU A 1 269 ? 17.547 4.773 10.766 1 92.19 269 LEU A CA 1
ATOM 2077 C C . LEU A 1 269 ? 18.172 6.102 10.352 1 92.19 269 LEU A C 1
ATOM 2079 O O . LEU A 1 269 ? 18.984 6.145 9.422 1 92.19 269 LEU A O 1
ATOM 2083 N N . LEU A 1 270 ? 17.797 7.172 11.023 1 93.44 270 LEU A N 1
ATOM 2084 C CA . LEU A 1 270 ? 18.344 8.484 10.711 1 93.44 270 LEU A CA 1
ATOM 2085 C C . LEU A 1 270 ? 19.859 8.5 10.922 1 93.44 270 LEU A C 1
ATOM 2087 O O . LEU A 1 270 ? 20.594 9.07 10.117 1 93.44 270 LEU A O 1
ATOM 2091 N N . ARG A 1 271 ? 20.25 7.887 11.961 1 92.38 271 ARG A N 1
ATOM 2092 C CA . ARG A 1 271 ? 21.688 7.812 12.25 1 92.38 271 ARG A CA 1
ATOM 2093 C C . ARG A 1 271 ? 22.406 6.957 11.219 1 92.38 271 ARG A C 1
ATOM 2095 O O . ARG A 1 271 ? 23.469 7.344 10.711 1 92.38 271 ARG A O 1
ATOM 2102 N N . LYS A 1 272 ? 21.859 5.855 10.922 1 88.88 272 LYS A N 1
ATOM 2103 C CA . LYS A 1 272 ? 22.469 4.906 9.984 1 88.88 272 LYS A CA 1
ATOM 2104 C C . LYS A 1 272 ? 22.672 5.543 8.609 1 88.88 272 LYS A C 1
ATOM 2106 O O . LYS A 1 272 ? 23.688 5.316 7.961 1 88.88 272 LYS A O 1
ATOM 2111 N N . PHE A 1 273 ? 21.703 6.414 8.258 1 88.88 273 PHE A N 1
ATOM 2112 C CA . PHE A 1 273 ? 21.75 6.938 6.898 1 88.88 273 PHE A CA 1
ATOM 2113 C C . PHE A 1 273 ? 22.312 8.352 6.883 1 88.88 273 PHE A C 1
ATOM 2115 O O . PHE A 1 273 ? 22.297 9.023 5.848 1 88.88 273 PHE A O 1
ATOM 2122 N N . GLY A 1 274 ? 22.75 8.805 8 1 88.56 274 GLY A N 1
ATOM 2123 C CA . GLY A 1 274 ? 23.484 10.07 8.078 1 88.56 274 GLY A CA 1
ATOM 2124 C C . GLY A 1 274 ? 22.578 11.281 7.992 1 88.56 274 GLY A C 1
ATOM 2125 O O . GLY A 1 274 ? 22.984 12.344 7.523 1 88.56 274 GLY A O 1
ATOM 2126 N N . PHE A 1 275 ? 21.344 11.125 8.43 1 92.81 275 PHE A N 1
ATOM 2127 C CA . PHE A 1 275 ? 20.391 12.227 8.281 1 92.81 275 PHE A CA 1
ATOM 2128 C C . PHE A 1 275 ? 20.312 13.055 9.555 1 92.81 275 PHE A C 1
ATOM 2130 O O . PHE A 1 275 ? 19.734 14.141 9.555 1 92.81 275 PHE A O 1
ATOM 2137 N N . THR A 1 276 ? 20.953 12.648 10.633 1 93.94 276 THR A N 1
ATOM 2138 C CA . THR A 1 276 ? 20.766 13.258 11.945 1 93.94 276 THR A CA 1
ATOM 2139 C C . THR A 1 276 ? 21.188 14.727 11.914 1 93.94 276 THR A C 1
ATOM 2141 O O . THR A 1 276 ? 20.406 15.602 12.312 1 93.94 276 THR A O 1
ATOM 2144 N N . GLU A 1 277 ? 22.359 14.992 11.398 1 92.94 277 GLU A N 1
ATOM 2145 C CA . GLU A 1 277 ? 22.859 16.359 11.383 1 92.94 277 GLU A CA 1
ATOM 2146 C C . GLU A 1 277 ? 22.016 17.25 10.469 1 92.94 277 GLU A C 1
ATOM 2148 O O . GLU A 1 277 ? 21.719 18.391 10.805 1 92.94 277 GLU A O 1
ATOM 2153 N N . GLY A 1 278 ? 21.703 16.766 9.305 1 94 278 GLY A N 1
ATOM 2154 C CA . GLY A 1 278 ? 20.875 17.516 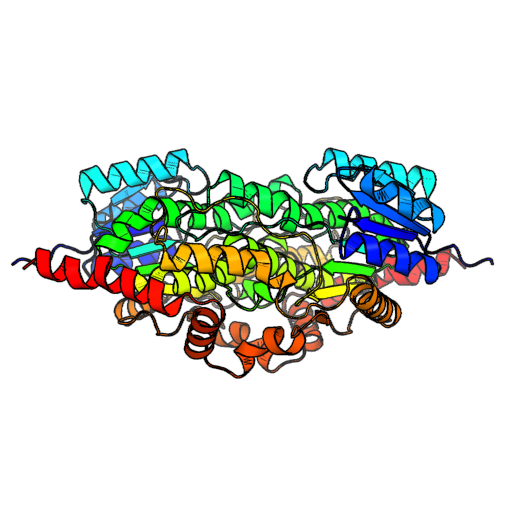8.383 1 94 278 GLY A CA 1
ATOM 2155 C C . GLY A 1 278 ? 19.5 17.844 8.961 1 94 278 GLY A C 1
ATOM 2156 O O . GLY A 1 278 ? 19 18.953 8.773 1 94 278 GLY A O 1
ATOM 2157 N N . PHE A 1 279 ? 18.969 16.953 9.648 1 95.38 279 PHE A N 1
ATOM 2158 C CA . PHE A 1 279 ? 17.672 17.172 10.266 1 95.38 279 PHE A CA 1
ATOM 2159 C C . PHE A 1 279 ? 17.75 18.234 11.359 1 95.38 279 PHE A C 1
ATOM 2161 O O . PHE A 1 279 ? 16.828 19.031 11.523 1 95.38 279 PHE A O 1
ATOM 2168 N N . LYS A 1 280 ? 18.797 18.203 12.062 1 95 280 LYS A N 1
ATOM 2169 C CA . LYS A 1 280 ? 19.016 19.25 13.07 1 95 280 LYS A CA 1
ATOM 2170 C C . LYS A 1 280 ? 19.094 20.625 12.422 1 95 280 LYS A C 1
ATOM 2172 O O . LYS A 1 280 ? 18.547 21.594 12.961 1 95 280 LYS A O 1
ATOM 2177 N N . GLN A 1 281 ? 19.781 20.656 11.344 1 95 281 GLN A N 1
ATOM 2178 C CA . GLN A 1 281 ? 19.922 21.922 10.625 1 95 281 GLN A CA 1
ATOM 2179 C C . GLN A 1 281 ? 18.562 22.406 10.133 1 95 281 GLN A C 1
ATOM 2181 O O . GLN A 1 281 ? 18.266 23.609 10.203 1 95 281 GLN A O 1
ATOM 2186 N N . LEU A 1 282 ? 17.797 21.531 9.641 1 95.5 282 LEU A N 1
ATOM 2187 C CA . LEU A 1 282 ? 16.453 21.891 9.188 1 95.5 282 LEU A CA 1
ATOM 2188 C C . LEU A 1 282 ? 15.609 22.391 10.344 1 95.5 282 LEU A C 1
ATOM 2190 O O . LEU A 1 282 ? 14.875 23.359 10.211 1 95.5 282 LEU A O 1
ATOM 2194 N N . TYR A 1 283 ? 15.688 21.703 11.445 1 95.5 283 TYR A N 1
ATOM 2195 C CA . TYR A 1 283 ? 14.938 22.109 12.633 1 95.5 283 TYR A CA 1
ATOM 2196 C C . TYR A 1 283 ? 15.32 23.516 13.062 1 95.5 283 TYR A C 1
ATOM 2198 O O . TYR A 1 283 ? 14.453 24.328 13.398 1 95.5 283 TYR A O 1
ATOM 2206 N N . GLN A 1 284 ? 16.578 23.812 13.039 1 94.19 284 GLN A N 1
ATOM 2207 C CA . GLN A 1 284 ? 17.062 25.141 13.391 1 94.19 284 GLN A CA 1
ATOM 2208 C C . GLN A 1 284 ? 16.531 26.188 12.414 1 94.19 284 GLN A C 1
ATOM 2210 O O . GLN A 1 284 ? 16.141 27.281 12.828 1 94.19 284 GLN A O 1
ATOM 2215 N N . LYS A 1 285 ? 16.547 25.797 11.188 1 92.56 285 LYS A N 1
ATOM 2216 C CA . LYS A 1 285 ? 16.172 26.734 10.133 1 92.56 285 LYS A CA 1
ATOM 2217 C C . LYS A 1 285 ? 14.672 27 10.133 1 92.56 285 LYS A C 1
ATOM 2219 O O . LYS A 1 285 ? 14.234 28.141 10.016 1 92.56 285 LYS A O 1
ATOM 2224 N N . TYR A 1 286 ? 13.852 25.969 10.305 1 93.56 286 TYR A N 1
ATOM 2225 C CA . TYR A 1 286 ? 12.422 26.094 10.031 1 93.56 286 TYR A CA 1
ATOM 2226 C C . TYR A 1 286 ? 11.625 26.188 11.32 1 93.56 286 TYR A C 1
ATOM 2228 O O . TYR A 1 286 ? 10.453 26.594 11.305 1 93.56 286 TYR A O 1
ATOM 2236 N N . VAL A 1 287 ? 12.18 25.812 12.453 1 92.44 287 VAL A N 1
ATOM 2237 C CA . VAL A 1 287 ? 11.406 25.812 13.695 1 92.44 287 VAL A CA 1
ATOM 2238 C C . VAL A 1 287 ? 11.984 26.828 14.664 1 92.44 287 VAL A C 1
ATOM 2240 O O . VAL A 1 287 ? 11.281 27.75 15.094 1 92.44 287 VAL A O 1
ATOM 2243 N N . VAL A 1 288 ? 13.25 26.797 14.961 1 85.88 288 VAL A N 1
ATOM 2244 C CA . VAL A 1 288 ? 13.852 27.641 15.984 1 85.88 288 VAL A CA 1
ATOM 2245 C C . VAL A 1 288 ? 13.984 29.078 15.461 1 85.88 288 VAL A C 1
ATOM 2247 O O . VAL A 1 288 ? 13.516 30.016 16.094 1 85.88 288 VAL A O 1
ATOM 2250 N N . ARG A 1 289 ? 14.586 29.312 14.375 1 77.62 289 ARG A N 1
ATOM 2251 C CA . ARG A 1 289 ? 14.867 30.656 13.852 1 77.62 289 ARG A CA 1
ATOM 2252 C C . ARG A 1 289 ? 13.586 31.359 13.43 1 77.62 289 ARG A C 1
ATOM 2254 O O . ARG A 1 289 ? 13.477 32.594 13.523 1 77.62 289 ARG A O 1
ATOM 2261 N N . ARG A 1 290 ? 12.641 30.609 13.023 1 72 290 ARG A N 1
ATOM 2262 C CA . ARG A 1 290 ? 11.359 31.203 12.633 1 72 290 ARG A CA 1
ATOM 2263 C C . ARG A 1 290 ? 10.625 31.75 13.844 1 72 290 ARG A C 1
ATOM 2265 O O . ARG A 1 290 ? 10.016 32.844 13.773 1 72 290 ARG A O 1
ATOM 2272 N N . ASP A 1 291 ? 10.703 31.016 14.867 1 71.31 291 ASP A N 1
ATOM 2273 C CA . ASP A 1 291 ? 10.062 31.469 16.109 1 71.31 291 ASP A CA 1
ATOM 2274 C C . ASP A 1 291 ? 10.711 32.75 16.609 1 71.31 291 ASP A C 1
ATOM 2276 O O . ASP A 1 291 ? 10.031 33.625 17.156 1 71.31 291 ASP A O 1
ATOM 2280 N N . LEU A 1 292 ? 11.977 32.844 16.344 1 63.94 292 LEU A N 1
ATOM 2281 C CA . LEU A 1 292 ? 12.688 34.031 16.766 1 63.94 292 LEU A CA 1
ATOM 2282 C C . LEU A 1 292 ? 12.297 35.25 15.914 1 63.94 292 LEU A C 1
ATOM 2284 O O . LEU A 1 292 ? 12.305 36.375 16.391 1 63.94 292 LEU A O 1
ATOM 2288 N N . LYS A 1 293 ? 11.93 35.031 14.734 1 57.81 293 LYS A N 1
ATOM 2289 C CA . LYS A 1 293 ? 11.539 36.125 13.875 1 57.81 293 LYS A CA 1
ATOM 2290 C C . LYS A 1 293 ? 10.102 36.562 14.148 1 57.81 293 LYS A C 1
ATOM 2292 O O . LYS A 1 293 ? 9.68 37.625 13.727 1 57.81 293 LYS A O 1
ATOM 2297 N N . LYS A 1 294 ? 9.297 35.75 14.688 1 59.5 294 LYS A N 1
ATOM 2298 C CA . LYS A 1 294 ? 7.91 36.094 15.023 1 59.5 294 LYS A CA 1
ATOM 2299 C C . LYS A 1 294 ? 7.832 36.969 16.266 1 59.5 294 LYS A C 1
ATOM 2301 O O . LYS A 1 294 ? 6.816 37.594 16.516 1 59.5 294 LYS A O 1
ATOM 2306 N N . ASP A 1 295 ? 8.82 36.906 17.172 1 46.69 295 ASP A N 1
ATOM 2307 C CA . ASP A 1 295 ? 8.883 37.812 18.328 1 46.69 295 ASP A CA 1
ATOM 2308 C C . ASP A 1 295 ? 9.531 39.125 17.953 1 46.69 295 ASP A C 1
ATOM 2310 O O . ASP A 1 295 ? 10.578 39.156 17.312 1 46.69 295 ASP A O 1
ATOM 2314 N N . MET B 1 1 ? -1.419 39.312 22.156 1 36.53 1 MET B N 1
ATOM 2315 C CA . MET B 1 1 ? -1.48 39.125 20.719 1 36.53 1 MET B CA 1
ATOM 2316 C C . MET B 1 1 ? -2.492 38.062 20.344 1 36.53 1 MET B C 1
ATOM 2318 O O . MET B 1 1 ? -2.463 36.969 20.891 1 36.53 1 MET B O 1
ATOM 2322 N N . SER B 1 2 ? -3.652 38.25 19.891 1 46.78 2 SER B N 1
ATOM 2323 C CA . SER B 1 2 ? -4.848 37.438 19.734 1 46.78 2 SER B CA 1
ATOM 2324 C C . SER B 1 2 ? -4.543 36.156 18.969 1 46.78 2 SER B C 1
ATOM 2326 O O . SER B 1 2 ? -3.912 36.219 17.906 1 46.78 2 SER B O 1
ATOM 2328 N N . GLU B 1 3 ? -4.41 34.938 19.562 1 67.12 3 GLU B N 1
ATOM 2329 C CA . GLU B 1 3 ? -4.016 33.656 19.016 1 67.12 3 GLU B CA 1
ATOM 2330 C C . GLU B 1 3 ? -4.824 33.312 17.766 1 67.12 3 GLU B C 1
ATOM 2332 O O . GLU B 1 3 ? -6.047 33.469 17.75 1 67.12 3 GLU B O 1
ATOM 2337 N N . ARG B 1 4 ? -4.23 33.375 16.531 1 81.44 4 ARG B N 1
ATOM 2338 C CA . ARG B 1 4 ? -4.902 33.094 15.273 1 81.44 4 ARG B CA 1
ATOM 2339 C C . ARG B 1 4 ? -5.754 31.828 15.398 1 81.44 4 ARG B C 1
ATOM 2341 O O . ARG B 1 4 ? -5.41 30.906 16.141 1 81.44 4 ARG B O 1
ATOM 2348 N N . LYS B 1 5 ? -6.984 31.938 14.891 1 92.88 5 LYS B N 1
ATOM 2349 C CA . LYS B 1 5 ? -7.836 30.75 14.836 1 92.88 5 LYS B CA 1
ATOM 2350 C C . LYS B 1 5 ? -7.18 29.625 14.031 1 92.88 5 LYS B C 1
ATOM 2352 O O . LYS B 1 5 ? -6.664 29.859 12.938 1 92.88 5 LYS B O 1
ATOM 2357 N N . LYS B 1 6 ? -7.141 28.469 14.641 1 96.88 6 LYS B N 1
ATOM 2358 C CA . LYS B 1 6 ? -6.535 27.328 13.969 1 96.88 6 LYS B CA 1
ATOM 2359 C C . LYS B 1 6 ? -7.371 26.891 12.773 1 96.88 6 LYS B C 1
ATOM 2361 O O . LYS B 1 6 ? -8.602 26.891 12.836 1 96.88 6 LYS B O 1
ATOM 2366 N N . ILE B 1 7 ? -6.719 26.562 11.688 1 98.25 7 ILE B N 1
ATOM 2367 C CA . ILE B 1 7 ? -7.383 26.172 10.445 1 98.25 7 ILE B CA 1
ATOM 2368 C C . ILE B 1 7 ? -7.25 24.672 10.227 1 98.25 7 ILE B C 1
ATOM 2370 O O . ILE B 1 7 ? -6.156 24.109 10.352 1 98.25 7 ILE B O 1
ATOM 2374 N N . ALA B 1 8 ? -8.367 24.016 9.93 1 98.81 8 ALA B N 1
ATOM 2375 C CA . ALA B 1 8 ? -8.383 22.594 9.602 1 98.81 8 ALA B CA 1
ATOM 2376 C C . ALA B 1 8 ? -8.977 22.359 8.219 1 98.81 8 ALA B C 1
ATOM 2378 O O . ALA B 1 8 ? -9.953 23 7.836 1 98.81 8 ALA B O 1
ATOM 2379 N N . LEU B 1 9 ? -8.359 21.516 7.445 1 98.88 9 LEU B N 1
ATOM 2380 C CA . LEU B 1 9 ? -8.891 21.016 6.18 1 98.88 9 LEU B CA 1
ATOM 2381 C C . LEU B 1 9 ? -9.195 19.531 6.266 1 98.88 9 LEU B C 1
ATOM 2383 O O . LEU B 1 9 ? -8.297 18.719 6.52 1 98.88 9 LEU B O 1
ATOM 2387 N N . VAL B 1 10 ? -10.469 19.156 6.086 1 98.88 10 VAL B N 1
ATOM 2388 C CA . VAL B 1 10 ? -10.93 17.766 6.164 1 98.88 10 VAL B CA 1
ATOM 2389 C C . VAL B 1 10 ? -11.398 17.297 4.793 1 98.88 10 VAL B C 1
ATOM 2391 O O . VAL B 1 10 ? -12.32 17.875 4.211 1 98.88 10 VAL B O 1
ATOM 2394 N N . THR B 1 11 ? -10.789 16.266 4.281 1 98.81 11 THR B N 1
ATOM 2395 C CA . THR B 1 11 ? -11.227 15.734 2.994 1 98.81 11 THR B CA 1
ATOM 2396 C C . THR B 1 11 ? -12.25 14.625 3.188 1 98.81 11 THR B C 1
ATOM 2398 O O . THR B 1 11 ? -12.273 13.961 4.227 1 98.81 11 THR B O 1
ATOM 2401 N N . GLY B 1 12 ? -13.031 14.375 2.133 1 97.62 12 GLY B N 1
ATOM 2402 C CA . GLY B 1 12 ? -14.055 13.344 2.229 1 97.62 12 GLY B CA 1
ATOM 2403 C C . GLY B 1 12 ? -15.086 13.633 3.307 1 97.62 12 GLY B C 1
ATOM 2404 O O . GLY B 1 12 ? -15.391 12.758 4.125 1 97.62 12 GLY B O 1
ATOM 2405 N N . ALA B 1 13 ? -15.625 14.852 3.326 1 97.62 13 ALA B N 1
ATOM 2406 C CA . ALA B 1 13 ? -16.422 15.297 4.461 1 97.62 13 ALA B CA 1
ATOM 2407 C C . ALA B 1 13 ? -17.922 15.281 4.121 1 97.62 13 ALA B C 1
ATOM 2409 O O . ALA B 1 13 ? -18.734 15.812 4.875 1 97.62 13 ALA B O 1
ATOM 2410 N N . SER B 1 14 ? -18.297 14.648 3.012 1 95.69 14 SER B N 1
ATOM 2411 C CA . SER B 1 14 ? -19.688 14.695 2.576 1 95.69 14 SER B CA 1
ATOM 2412 C C . SER B 1 14 ? -20.547 13.719 3.369 1 95.69 14 SER B C 1
ATOM 2414 O O . SER B 1 14 ? -21.781 13.781 3.316 1 95.69 14 SER B O 1
ATOM 2416 N N . SER B 1 15 ? -19.953 12.773 4.09 1 92.38 15 SER B N 1
ATOM 2417 C CA . SER B 1 15 ? -20.688 11.812 4.902 1 92.38 15 SER B CA 1
ATOM 2418 C C . SER B 1 15 ? -19.781 11.125 5.906 1 92.38 15 SER B C 1
ATOM 2420 O O . SER B 1 15 ? -18.578 11.398 5.953 1 92.38 15 SER B O 1
ATOM 2422 N N . GLY B 1 16 ? -20.375 10.445 6.766 1 93.38 16 GLY B N 1
ATOM 2423 C CA . GLY B 1 16 ? -19.641 9.508 7.602 1 93.38 16 GLY B CA 1
ATOM 2424 C C . GLY B 1 16 ? -18.656 10.188 8.523 1 93.38 16 GLY B C 1
ATOM 2425 O O . GLY B 1 16 ? -19 11.133 9.234 1 93.38 16 GLY B O 1
ATOM 2426 N N . ILE B 1 17 ? -17.5 9.664 8.555 1 95.06 17 ILE B N 1
ATOM 2427 C CA . ILE B 1 17 ? -16.438 10.062 9.477 1 95.06 17 ILE B CA 1
ATOM 2428 C C . ILE B 1 17 ? -16.031 11.508 9.203 1 95.06 17 ILE B C 1
ATOM 2430 O O . ILE B 1 17 ? -15.93 12.312 10.125 1 95.06 17 ILE B O 1
ATOM 2434 N N . GLY B 1 18 ? -15.82 11.836 7.914 1 97.56 18 GLY B N 1
ATOM 2435 C CA . GLY B 1 18 ? -15.398 13.188 7.566 1 97.56 18 GLY B CA 1
ATOM 2436 C C . GLY B 1 18 ? -16.406 14.25 7.957 1 97.56 18 GLY B C 1
ATOM 2437 O O . GLY B 1 18 ? -16.031 15.312 8.445 1 97.56 18 GLY B O 1
ATOM 2438 N N . PHE B 1 19 ? -17.625 13.906 7.762 1 97.75 19 PHE B N 1
ATOM 2439 C CA . PHE B 1 19 ? -18.719 14.812 8.125 1 97.75 19 PHE B CA 1
ATOM 2440 C C . PHE B 1 19 ? -18.734 15.062 9.625 1 97.75 19 PHE B C 1
ATOM 2442 O O . PHE B 1 19 ? -18.766 16.219 10.07 1 97.75 19 PHE B O 1
ATOM 2449 N N . ALA B 1 20 ? -18.672 14.023 10.383 1 98 20 ALA B N 1
ATOM 2450 C CA . ALA B 1 20 ? -18.703 14.109 11.836 1 98 20 ALA B CA 1
ATOM 2451 C C . ALA B 1 20 ? -17.469 14.82 12.383 1 98 20 ALA B C 1
ATOM 2453 O O . ALA B 1 20 ? -17.562 15.602 13.328 1 98 20 ALA B O 1
ATOM 2454 N N . LEU B 1 21 ? -16.359 14.555 11.773 1 98.44 21 LEU B N 1
ATOM 2455 C CA . LEU B 1 21 ? -15.109 15.148 12.242 1 98.44 21 LEU B CA 1
ATOM 2456 C C . LEU B 1 21 ? -15.086 16.656 11.961 1 98.44 21 LEU B C 1
ATOM 2458 O O . LEU B 1 21 ? -14.625 17.438 12.789 1 98.44 21 LEU B O 1
ATOM 2462 N N . ALA B 1 22 ? -15.539 17.016 10.781 1 98.56 22 ALA B N 1
ATOM 2463 C CA . ALA B 1 22 ? -15.633 18.438 10.453 1 98.56 22 ALA B CA 1
ATOM 2464 C C . ALA B 1 22 ? -16.469 19.188 11.484 1 98.56 22 ALA B C 1
ATOM 2466 O O . ALA B 1 22 ? -16.062 20.266 11.953 1 98.56 22 ALA B O 1
ATOM 2467 N N . LYS B 1 23 ? -17.547 18.594 11.844 1 98.25 23 LYS B N 1
ATOM 2468 C CA . LYS B 1 23 ? -18.422 19.188 12.852 1 98.25 23 LYS B CA 1
ATOM 2469 C C . LYS B 1 23 ? -17.719 19.266 14.211 1 98.25 23 LYS B C 1
ATOM 2471 O O . LYS B 1 23 ? -17.703 20.312 14.859 1 98.25 23 LYS B O 1
ATOM 2476 N N . GLU B 1 24 ? -17.141 18.188 14.625 1 98.5 24 GLU B N 1
ATOM 2477 C CA . GLU B 1 24 ? -16.5 18.094 15.938 1 98.5 24 GLU B CA 1
ATOM 2478 C C . GLU B 1 24 ? -15.367 19.109 16.078 1 98.5 24 GLU B C 1
ATOM 2480 O O . GLU B 1 24 ? -15.211 19.734 17.125 1 98.5 24 GLU B O 1
ATOM 2485 N N . LEU B 1 25 ? -14.617 19.328 15.039 1 98.38 25 LEU B N 1
ATOM 2486 C CA . LEU B 1 25 ? -13.453 20.219 15.07 1 98.38 25 LEU B CA 1
ATOM 2487 C C . LEU B 1 25 ? -13.883 21.672 15.234 1 98.38 25 LEU B C 1
ATOM 2489 O O . LEU B 1 25 ? -13.164 22.469 15.844 1 98.38 25 LEU B O 1
ATOM 2493 N N . THR B 1 26 ? -15.055 22.031 14.789 1 97.44 26 THR B N 1
ATOM 2494 C CA . THR B 1 26 ? -15.555 23.391 14.984 1 97.44 26 THR B CA 1
ATOM 2495 C C . THR B 1 26 ? -15.836 23.656 16.469 1 97.44 26 THR B C 1
ATOM 2497 O O . THR B 1 26 ? -15.594 24.766 16.953 1 97.44 26 THR B O 1
ATOM 2500 N N . THR B 1 27 ? -16.312 22.641 17.094 1 96.19 27 THR B N 1
ATOM 2501 C CA . THR B 1 27 ? -16.609 22.781 18.516 1 96.19 27 THR B CA 1
ATOM 2502 C C . THR B 1 27 ? -15.328 22.922 19.328 1 96.19 27 THR B C 1
ATOM 2504 O O . THR B 1 27 ? -15.352 23.391 20.469 1 96.19 27 THR B O 1
ATOM 2507 N N . ARG B 1 28 ? -14.273 22.594 18.734 1 96.06 28 ARG B N 1
ATOM 2508 C CA . ARG B 1 28 ? -12.984 22.641 19.406 1 96.06 28 ARG B CA 1
ATOM 2509 C C . ARG B 1 28 ? -12.219 23.922 19.031 1 96.06 28 ARG B C 1
ATOM 2511 O O . ARG B 1 28 ? -11.055 24.078 19.406 1 96.06 28 ARG B O 1
ATOM 2518 N N . GLY B 1 29 ? -12.812 24.734 18.25 1 95.81 29 GLY B N 1
ATOM 2519 C CA . GLY B 1 29 ? -12.258 26.047 18.016 1 95.81 29 GLY B CA 1
ATOM 2520 C C . GLY B 1 29 ? -11.594 26.203 16.656 1 95.81 29 GLY B C 1
ATOM 2521 O O . GLY B 1 29 ? -11.094 27.266 16.312 1 95.81 29 GLY B O 1
ATOM 2522 N N . TYR B 1 30 ? -11.609 25.219 15.789 1 97.75 30 TYR B N 1
ATOM 2523 C CA . TYR B 1 30 ? -11.016 25.297 14.461 1 97.75 30 TYR B CA 1
ATOM 2524 C C . TYR B 1 30 ? -11.938 26.031 13.492 1 97.75 30 TYR B C 1
ATOM 2526 O O . TYR B 1 30 ? -13.164 25.906 13.578 1 97.75 30 TYR B O 1
ATOM 2534 N N . GLN B 1 31 ? -11.352 26.797 12.656 1 98.25 31 GLN B N 1
ATOM 2535 C CA . GLN B 1 31 ? -12.023 27.062 11.391 1 98.25 31 GLN B CA 1
ATOM 2536 C C . GLN B 1 31 ? -11.852 25.906 10.414 1 98.25 31 GLN B C 1
ATOM 2538 O O . GLN B 1 31 ? -10.742 25.625 9.969 1 98.25 31 GLN B O 1
ATOM 2543 N N . VAL B 1 32 ? -12.977 25.312 10.086 1 98.69 32 VAL B N 1
ATOM 2544 C CA . VAL B 1 32 ? -12.891 24.062 9.352 1 98.69 32 VAL B CA 1
ATOM 2545 C C . VAL B 1 32 ? -13.305 24.281 7.898 1 98.69 32 VAL B C 1
ATOM 2547 O O . VAL B 1 32 ? -14.383 24.812 7.629 1 98.69 32 VAL B O 1
ATOM 2550 N N . TYR B 1 33 ? -12.438 23.969 6.977 1 98.81 33 TYR B N 1
ATOM 2551 C CA . TYR B 1 33 ? -12.766 23.766 5.57 1 98.81 33 TYR B CA 1
ATOM 2552 C C . TYR B 1 33 ? -13 22.297 5.27 1 98.81 33 TYR B C 1
ATOM 2554 O O . TYR B 1 33 ? -12.141 21.453 5.539 1 98.81 33 TYR B O 1
ATOM 2562 N N . ALA B 1 34 ? -14.156 21.969 4.77 1 98.69 34 ALA B N 1
ATOM 2563 C CA . ALA B 1 34 ? -14.539 20.594 4.484 1 98.69 34 ALA B CA 1
ATOM 2564 C C . ALA B 1 34 ? -14.617 20.344 2.979 1 98.69 34 ALA B C 1
ATOM 2566 O O . ALA B 1 34 ? -15.398 21 2.277 1 98.69 34 ALA B O 1
ATOM 2567 N N . GLY B 1 35 ? -13.812 19.422 2.525 1 98.56 35 GLY B N 1
ATOM 2568 C CA . GLY B 1 35 ? -13.727 19.188 1.095 1 98.56 35 GLY B CA 1
ATOM 2569 C C . GLY B 1 35 ? -14.359 17.859 0.681 1 98.56 35 GLY B C 1
ATOM 2570 O O . GLY B 1 35 ? -14.18 16.844 1.348 1 98.56 35 GLY B O 1
ATOM 2571 N N . ALA B 1 36 ? -15.086 17.859 -0.404 1 98 36 ALA B N 1
ATOM 2572 C CA . ALA B 1 36 ? -15.609 16.672 -1.088 1 98 36 ALA B CA 1
ATOM 2573 C C . ALA B 1 36 ? -15.938 16.984 -2.545 1 98 36 ALA B C 1
ATOM 2575 O O . ALA B 1 36 ? -15.93 18.156 -2.955 1 98 36 ALA B O 1
ATOM 2576 N N . ARG B 1 37 ? -16.203 15.922 -3.303 1 96.25 37 ARG B N 1
ATOM 2577 C CA . ARG B 1 37 ? -16.516 16.109 -4.711 1 96.25 37 ARG B CA 1
ATOM 2578 C C . ARG B 1 37 ? -17.844 16.859 -4.871 1 96.25 37 ARG B C 1
ATOM 2580 O O . ARG B 1 37 ? -17.984 17.703 -5.762 1 96.25 37 ARG B O 1
ATOM 2587 N N . ARG B 1 38 ? -18.812 16.516 -4.016 1 94.81 38 ARG B N 1
ATOM 2588 C CA . ARG B 1 38 ? -20.109 17.172 -3.996 1 94.81 38 ARG B CA 1
ATOM 2589 C C . ARG B 1 38 ? -20.234 18.062 -2.764 1 94.81 38 ARG B C 1
ATOM 2591 O O . ARG B 1 38 ? -20.078 17.594 -1.635 1 94.81 38 ARG B O 1
ATOM 2598 N N . VAL B 1 39 ? -20.625 19.234 -2.973 1 97.25 39 VAL B N 1
ATOM 2599 C CA . VAL B 1 39 ? -20.703 20.203 -1.888 1 97.25 39 VAL B CA 1
ATOM 2600 C C . VAL B 1 39 ? -22.078 20.125 -1.213 1 97.25 39 VAL B C 1
ATOM 2602 O O . VAL B 1 39 ? -22.188 20.328 -0.003 1 97.25 39 VAL B O 1
ATOM 2605 N N . ALA B 1 40 ? -23.078 19.688 -1.911 1 97.38 40 ALA B N 1
ATOM 2606 C CA . ALA B 1 40 ? -24.453 19.75 -1.458 1 97.38 40 ALA B CA 1
ATOM 2607 C C . ALA B 1 40 ? -24.656 18.938 -0.177 1 97.38 40 ALA B C 1
ATOM 2609 O O . ALA B 1 40 ? -25.297 19.406 0.768 1 97.38 40 ALA B O 1
ATOM 2610 N N . PRO B 1 41 ? -24.062 17.828 -0.092 1 97.12 41 PRO B N 1
ATOM 2611 C CA . PRO B 1 41 ? -24.266 17.031 1.123 1 97.12 41 PRO B CA 1
ATOM 2612 C C . PRO B 1 41 ? -23.672 17.688 2.361 1 97.12 41 PRO B C 1
ATOM 2614 O O . PRO B 1 41 ? -24 17.312 3.488 1 97.12 41 PRO B O 1
ATOM 2617 N N . MET B 1 42 ? -22.844 18.656 2.168 1 98.06 42 MET B N 1
ATOM 2618 C CA . MET B 1 42 ? -22.141 19.266 3.287 1 98.06 42 MET B CA 1
ATOM 2619 C C . MET B 1 42 ? -22.828 20.562 3.717 1 98.06 42 MET B C 1
ATOM 2621 O O . MET B 1 42 ? -22.391 21.219 4.668 1 98.06 42 MET B O 1
ATOM 2625 N N . GLU B 1 43 ? -23.891 20.953 3.109 1 97.75 43 GLU B N 1
ATOM 2626 C CA . GLU B 1 43 ? -24.594 22.203 3.391 1 97.75 43 GLU B CA 1
ATOM 2627 C C . GLU B 1 43 ? -25 22.281 4.859 1 97.75 43 GLU B C 1
ATOM 2629 O O . GLU B 1 43 ? -24.891 23.344 5.477 1 97.75 43 GLU B O 1
ATOM 2634 N N . PRO B 1 44 ? -25.422 21.172 5.43 1 97.56 44 PRO B N 1
ATOM 2635 C CA . PRO B 1 44 ? -25.828 21.219 6.836 1 97.56 44 PRO B CA 1
ATOM 2636 C C . PRO B 1 44 ? -24.672 21.594 7.766 1 97.56 44 PRO B C 1
ATOM 2638 O O . PRO B 1 44 ? -24.906 22.062 8.891 1 97.56 44 PRO B O 1
ATOM 2641 N N . LEU B 1 45 ? -23.469 21.469 7.34 1 98.06 45 LEU B N 1
ATOM 2642 C CA . LEU B 1 45 ? -22.312 21.75 8.172 1 98.06 45 LEU B CA 1
ATOM 2643 C C . LEU B 1 45 ? -22.109 23.266 8.328 1 98.06 45 LEU B C 1
ATOM 2645 O O . LEU B 1 45 ? -21.406 23.703 9.242 1 98.06 45 LEU B O 1
ATOM 2649 N N . LYS B 1 46 ? -22.688 24.031 7.48 1 97.94 46 LYS B N 1
ATOM 2650 C CA . LYS B 1 46 ? -22.516 25.484 7.5 1 97.94 46 LYS B CA 1
ATOM 2651 C C . LYS B 1 46 ? -23.047 26.078 8.797 1 97.94 46 LYS B C 1
ATOM 2653 O O . LYS B 1 46 ? -22.5 27.062 9.305 1 97.94 46 LYS B O 1
ATOM 2658 N N . GLN B 1 47 ? -24.062 25.453 9.305 1 97.69 47 GLN B N 1
ATOM 2659 C CA . GLN B 1 47 ? -24.688 25.969 10.516 1 97.69 47 GLN B CA 1
ATOM 2660 C C . GLN B 1 47 ? -23.719 25.891 11.703 1 97.69 47 GLN B C 1
ATOM 2662 O O . GLN B 1 47 ? -23.875 26.625 12.68 1 97.69 47 GLN B O 1
ATOM 2667 N N . TYR B 1 48 ? -22.734 25.062 11.57 1 97.31 48 TYR B N 1
ATOM 2668 C CA . TYR B 1 48 ? -21.75 24.906 12.641 1 97.31 48 TYR B CA 1
ATOM 2669 C C . TYR B 1 48 ? -20.5 25.734 12.367 1 97.31 48 TYR B C 1
ATOM 2671 O O . TYR B 1 48 ? -19.531 25.672 13.125 1 97.31 48 TYR B O 1
ATOM 2679 N N . GLY B 1 49 ? -20.531 26.453 11.211 1 97.25 49 GLY B N 1
ATOM 2680 C CA . GLY B 1 49 ? -19.391 27.297 10.883 1 97.25 49 GLY B CA 1
ATOM 2681 C C . GLY B 1 49 ? -18.406 26.641 9.938 1 97.25 49 GLY B C 1
ATOM 2682 O O . GLY B 1 49 ? -17.359 27.203 9.648 1 97.25 49 GLY B O 1
ATOM 2683 N N . VAL B 1 50 ? -18.703 25.453 9.453 1 98.38 50 VAL B N 1
ATOM 2684 C CA . VAL B 1 50 ? -17.859 24.75 8.492 1 98.38 50 VAL B CA 1
ATOM 2685 C C . VAL B 1 50 ? -18.016 25.391 7.113 1 98.38 50 VAL B C 1
ATOM 2687 O O . VAL B 1 50 ? -19.109 25.828 6.742 1 98.38 50 VAL B O 1
ATOM 2690 N N . ILE B 1 51 ? -16.953 25.5 6.395 1 98.5 51 ILE B N 1
ATOM 2691 C CA . ILE B 1 51 ? -16.984 26.016 5.027 1 98.5 51 ILE B CA 1
ATOM 2692 C C . ILE B 1 51 ? -16.812 24.859 4.043 1 98.5 51 ILE B C 1
ATOM 2694 O O . ILE B 1 51 ? -15.695 24.344 3.885 1 98.5 51 ILE B O 1
ATOM 2698 N N . PRO B 1 52 ? -17.875 24.469 3.369 1 98.44 52 PRO B N 1
ATOM 2699 C CA . PRO B 1 52 ? -17.766 23.406 2.369 1 98.44 52 PRO B CA 1
ATOM 2700 C C . PRO B 1 52 ? -17.031 23.859 1.104 1 98.44 52 PRO B C 1
ATOM 2702 O O . PRO B 1 52 ? -17.281 24.969 0.613 1 98.44 52 PRO B O 1
ATOM 2705 N N . ILE B 1 53 ? -16.156 23.047 0.622 1 98.31 53 ILE B N 1
ATOM 2706 C CA . ILE B 1 53 ? -15.438 23.344 -0.612 1 98.31 53 ILE B CA 1
ATOM 2707 C C . ILE B 1 53 ? -15.461 22.125 -1.536 1 98.31 53 ILE B C 1
ATOM 2709 O O . ILE B 1 53 ? -15.453 20.984 -1.069 1 98.31 53 ILE B O 1
ATOM 2713 N N . GLU B 1 54 ? -15.57 22.406 -2.824 1 98.31 54 GLU B N 1
ATOM 2714 C CA . GLU B 1 54 ? -15.445 21.328 -3.807 1 98.31 54 GLU B CA 1
ATOM 2715 C C . GLU B 1 54 ? -14 20.859 -3.934 1 98.31 54 GLU B C 1
ATOM 2717 O O . GLU B 1 54 ? -13.117 21.656 -4.262 1 98.31 54 GLU B O 1
ATOM 2722 N N . LEU B 1 55 ? -13.789 19.609 -3.643 1 98.75 55 LEU B N 1
ATOM 2723 C CA . LEU B 1 55 ? -12.445 19.047 -3.666 1 98.75 55 LEU B CA 1
ATOM 2724 C C . LEU B 1 55 ? -12.484 17.578 -4.094 1 98.75 55 LEU B C 1
ATOM 2726 O O . LEU B 1 55 ? -13.133 16.75 -3.445 1 98.75 55 LEU B O 1
ATOM 2730 N N . ASP B 1 56 ? -11.891 17.312 -5.211 1 98.75 56 ASP B N 1
ATOM 2731 C CA . ASP B 1 56 ? -11.602 15.945 -5.664 1 98.75 56 ASP B CA 1
ATOM 2732 C C . ASP B 1 56 ? -10.125 15.602 -5.48 1 98.75 56 ASP B C 1
ATOM 2734 O O . ASP B 1 56 ? -9.281 16.031 -6.27 1 98.75 56 ASP B O 1
ATOM 2738 N N . VAL B 1 57 ? -9.867 14.766 -4.488 1 98.69 57 VAL B N 1
ATOM 2739 C CA . VAL B 1 57 ? -8.477 14.492 -4.137 1 98.69 57 VAL B CA 1
ATOM 2740 C C . VAL B 1 57 ? -7.82 13.672 -5.246 1 98.69 57 VAL B C 1
ATOM 2742 O O . VAL B 1 57 ? -6.594 13.539 -5.277 1 98.69 57 VAL B O 1
ATOM 2745 N N . SER B 1 58 ? -8.609 13.047 -6.148 1 98.19 58 SER B N 1
ATOM 2746 C CA . SER B 1 58 ? -8.055 12.266 -7.246 1 98.19 58 SER B CA 1
ATOM 2747 C C . SER B 1 58 ? -7.621 13.164 -8.398 1 98.19 58 SER B C 1
ATOM 2749 O O . SER B 1 58 ? -7.082 12.68 -9.398 1 98.19 58 SER B O 1
ATOM 2751 N N . SER B 1 59 ? -7.836 14.445 -8.273 1 98.38 59 SER B N 1
ATOM 2752 C CA . SER B 1 59 ? -7.469 15.43 -9.297 1 98.38 59 SER B CA 1
ATOM 2753 C C . SER B 1 59 ? -6.445 16.422 -8.766 1 98.38 59 SER B C 1
ATOM 2755 O O . SER B 1 59 ? -6.75 17.219 -7.875 1 98.38 59 SER B O 1
ATOM 2757 N N . LEU B 1 60 ? -5.281 16.391 -9.391 1 98.12 60 LEU B N 1
ATOM 2758 C CA . LEU B 1 60 ? -4.242 17.328 -8.969 1 98.12 60 LEU B CA 1
ATOM 2759 C C . LEU B 1 60 ? -4.703 18.766 -9.164 1 98.12 60 LEU B C 1
ATOM 2761 O O . LEU B 1 60 ? -4.422 19.625 -8.328 1 98.12 60 LEU B O 1
ATOM 2765 N N . GLU B 1 61 ? -5.363 19 -10.219 1 98.31 61 GLU B N 1
ATOM 2766 C CA . GLU B 1 61 ? -5.883 20.328 -10.484 1 98.31 61 GLU B CA 1
ATOM 2767 C C . GLU B 1 61 ? -6.848 20.781 -9.391 1 98.31 61 GLU B C 1
ATOM 2769 O O . GLU B 1 61 ? -6.785 21.922 -8.922 1 98.31 61 GLU B O 1
ATOM 2774 N N . SER B 1 62 ? -7.719 19.891 -8.984 1 98.75 62 SER B N 1
ATOM 2775 C CA . SER B 1 62 ? -8.672 20.203 -7.918 1 98.75 62 SER B CA 1
ATOM 2776 C C . SER B 1 62 ? -7.953 20.5 -6.605 1 98.75 62 SER B C 1
ATOM 2778 O O . SER B 1 62 ? -8.32 21.438 -5.895 1 98.75 62 SER B O 1
ATOM 2780 N N . VAL B 1 63 ? -6.93 19.781 -6.312 1 98.81 63 VAL B N 1
ATOM 2781 C CA . VAL B 1 63 ? -6.152 19.953 -5.09 1 98.81 63 VAL B CA 1
ATOM 2782 C C . VAL B 1 63 ? -5.449 21.297 -5.109 1 98.81 63 VAL B C 1
ATOM 2784 O O . VAL B 1 63 ? -5.469 22.031 -4.117 1 98.81 63 VAL B O 1
ATOM 2787 N N . LYS B 1 64 ? -4.863 21.641 -6.227 1 98.5 64 LYS B N 1
ATOM 2788 C CA . LYS B 1 64 ? -4.18 22.922 -6.363 1 98.5 64 LYS B CA 1
ATOM 2789 C C . LYS B 1 64 ? -5.156 24.094 -6.23 1 98.5 64 LYS B C 1
ATOM 2791 O O . LYS B 1 64 ? -4.84 25.109 -5.602 1 98.5 64 LYS B O 1
ATOM 2796 N N . LYS B 1 65 ? -6.277 23.938 -6.848 1 98.5 65 LYS B N 1
ATOM 2797 C CA . LYS B 1 65 ? -7.312 24.953 -6.738 1 98.5 65 LYS B CA 1
ATOM 2798 C C . LYS B 1 65 ? -7.742 25.141 -5.285 1 98.5 65 LYS B C 1
ATOM 2800 O O . LYS B 1 65 ? -7.973 26.281 -4.844 1 98.5 65 LYS B O 1
ATOM 2805 N N . THR B 1 66 ? -7.891 24.062 -4.586 1 98.62 66 THR B N 1
ATOM 2806 C CA . THR B 1 66 ? -8.258 24.125 -3.174 1 98.62 66 THR B CA 1
ATOM 2807 C C . THR B 1 66 ? -7.188 24.844 -2.363 1 98.62 66 THR B C 1
ATOM 2809 O O . THR B 1 66 ? -7.504 25.656 -1.495 1 98.62 66 THR B O 1
ATOM 2812 N N . LYS B 1 67 ? -5.918 24.516 -2.604 1 98.62 67 LYS B N 1
ATOM 2813 C CA . LYS B 1 67 ? -4.828 25.203 -1.918 1 98.62 67 LYS B CA 1
ATOM 2814 C C . LYS B 1 67 ? -4.902 26.703 -2.146 1 98.62 67 LYS B C 1
ATOM 2816 O O . LYS B 1 67 ? -4.762 27.5 -1.204 1 98.62 67 LYS B O 1
ATOM 2821 N N . GLN B 1 68 ? -5.105 27.078 -3.381 1 98.25 68 GLN B N 1
ATOM 2822 C CA . GLN B 1 68 ? -5.211 28.5 -3.711 1 98.25 68 GLN B CA 1
ATOM 2823 C C . GLN B 1 68 ? -6.371 29.156 -2.965 1 98.25 68 GLN B C 1
ATOM 2825 O O . GLN B 1 68 ? -6.246 30.281 -2.473 1 98.25 68 GLN B O 1
ATOM 2830 N N . TYR B 1 69 ? -7.449 28.484 -2.916 1 98.19 69 TYR B N 1
ATOM 2831 C CA . TYR B 1 69 ? -8.609 28.984 -2.191 1 98.19 69 TYR B CA 1
ATOM 2832 C C . TYR B 1 69 ? -8.281 29.203 -0.722 1 98.19 69 TYR B C 1
ATOM 2834 O O . TYR B 1 69 ? -8.633 30.25 -0.155 1 98.19 69 TYR B O 1
ATOM 2842 N N . ILE B 1 70 ? -7.613 28.266 -0.092 1 97.5 70 ILE B N 1
ATOM 2843 C CA . ILE B 1 70 ? -7.242 28.375 1.315 1 97.5 70 ILE B CA 1
ATOM 2844 C C . ILE B 1 70 ? -6.293 29.547 1.516 1 97.5 70 ILE B C 1
ATOM 2846 O O . ILE B 1 70 ? -6.453 30.328 2.451 1 97.5 70 ILE B O 1
ATOM 2850 N N . LEU B 1 71 ? -5.332 29.688 0.611 1 97.31 71 LEU B N 1
ATOM 2851 C CA . LEU B 1 71 ? -4.379 30.797 0.675 1 97.31 71 LEU B CA 1
ATOM 2852 C C . LEU B 1 71 ? -5.094 32.125 0.619 1 97.31 71 LEU B C 1
ATOM 2854 O O . LEU B 1 71 ? -4.738 33.062 1.347 1 97.31 71 LEU B O 1
ATOM 2858 N N . GLU B 1 72 ? -6.105 32.188 -0.13 1 97.25 72 GLU B N 1
ATOM 2859 C CA . GLU B 1 72 ? -6.82 33.438 -0.362 1 97.25 72 GLU B CA 1
ATOM 2860 C C . GLU B 1 72 ? -7.758 33.75 0.797 1 97.25 72 GLU B C 1
ATOM 2862 O O . GLU B 1 72 ? -7.965 34.938 1.129 1 97.25 72 GLU B O 1
ATOM 2867 N N . HIS B 1 73 ? -8.242 32.75 1.469 1 96.25 73 HIS B N 1
ATOM 2868 C CA . HIS B 1 73 ? -9.352 33 2.387 1 96.25 73 HIS B CA 1
ATOM 2869 C C . HIS B 1 73 ? -8.938 32.75 3.83 1 96.25 73 HIS B C 1
ATOM 2871 O O . HIS B 1 73 ? -9.562 33.25 4.762 1 96.25 73 HIS B O 1
ATOM 2877 N N . ALA B 1 74 ? -8 31.906 4.047 1 93.62 74 ALA B N 1
ATOM 2878 C CA . ALA B 1 74 ? -7.648 31.5 5.402 1 93.62 74 ALA B CA 1
ATOM 2879 C C . ALA B 1 74 ? -6.238 31.953 5.77 1 93.62 74 ALA B C 1
ATOM 2881 O O . ALA B 1 74 ? -5.887 32.031 6.949 1 93.62 74 ALA B O 1
ATOM 2882 N N . GLY B 1 75 ? -5.414 32.25 4.75 1 93.81 75 GLY B N 1
ATOM 2883 C CA . GLY B 1 75 ? -4.031 32.625 4.996 1 93.81 75 GLY B CA 1
ATOM 2884 C C . GLY B 1 75 ? -3.041 31.547 4.586 1 93.81 75 GLY B C 1
ATOM 2885 O O . GLY B 1 75 ? -3.389 30.625 3.842 1 93.81 75 GLY B O 1
ATOM 2886 N N . ASP B 1 7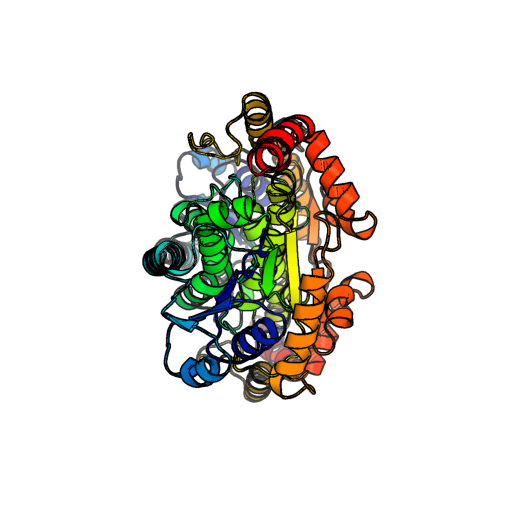6 ? -1.826 31.641 5.035 1 95.25 76 ASP B N 1
ATOM 2887 C CA . ASP B 1 76 ? -0.746 30.812 4.516 1 95.25 76 ASP B CA 1
ATOM 2888 C C . ASP B 1 76 ? -0.313 29.766 5.539 1 95.25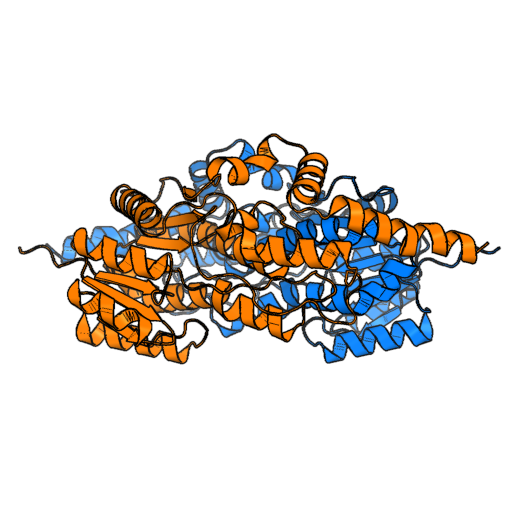 76 ASP B C 1
ATOM 2890 O O . ASP B 1 76 ? 0.836 29.312 5.531 1 95.25 76 ASP B O 1
ATOM 2894 N N . SER B 1 77 ? -1.259 29.484 6.477 1 96.31 77 SER B N 1
ATOM 2895 C CA . SER B 1 77 ? -0.985 28.484 7.496 1 96.31 77 SER B CA 1
ATOM 2896 C C . SER B 1 77 ? -2.127 27.484 7.598 1 96.31 77 SER B C 1
ATOM 2898 O O . SER B 1 77 ? -3.299 27.844 7.512 1 96.31 77 SER B O 1
ATOM 2900 N N . LEU B 1 78 ? -1.778 26.234 7.75 1 98.19 78 LEU B N 1
ATOM 2901 C CA . LEU B 1 78 ? -2.73 25.156 7.973 1 98.19 78 LEU B CA 1
ATOM 2902 C C . LEU B 1 78 ? -2.342 24.328 9.195 1 98.19 78 LEU B C 1
ATOM 2904 O O . LEU B 1 78 ? -1.281 23.703 9.211 1 98.19 78 LEU B O 1
ATOM 2908 N N . ASP B 1 79 ? -3.223 24.328 10.18 1 98.19 79 ASP B N 1
ATOM 2909 C CA . ASP B 1 79 ? -2.871 23.734 11.461 1 98.19 79 ASP B CA 1
ATOM 2910 C C . ASP B 1 79 ? -3.189 22.234 11.477 1 98.19 79 ASP B C 1
ATOM 2912 O O . ASP B 1 79 ? -2.598 21.484 12.242 1 98.19 79 ASP B O 1
ATOM 2916 N N . LEU B 1 80 ? -4.184 21.828 10.656 1 98.75 80 LEU B N 1
ATOM 2917 C CA . LEU B 1 80 ? -4.605 20.438 10.648 1 98.75 80 LEU B CA 1
ATOM 2918 C C . LEU B 1 80 ? -5.078 20.016 9.266 1 98.75 80 LEU B C 1
ATOM 2920 O O . LEU B 1 80 ? -5.973 20.641 8.695 1 98.75 80 LEU B O 1
ATOM 2924 N N . LEU B 1 81 ? -4.418 19.047 8.68 1 98.88 81 LEU B N 1
ATOM 2925 C CA . LEU B 1 81 ? -4.863 18.359 7.465 1 98.88 81 LEU B CA 1
ATOM 2926 C C . LEU B 1 81 ? -5.363 16.953 7.777 1 98.88 81 LEU B C 1
ATOM 2928 O O . LEU B 1 81 ? -4.602 16.109 8.258 1 98.88 81 LEU B O 1
ATOM 2932 N N . VAL B 1 82 ? -6.645 16.734 7.547 1 98.88 82 VAL B N 1
ATOM 2933 C CA . VAL B 1 82 ? -7.246 15.422 7.762 1 98.88 82 VAL B CA 1
ATOM 2934 C C . VAL B 1 82 ? -7.477 14.734 6.418 1 98.88 82 VAL B C 1
ATOM 2936 O O . VAL B 1 82 ? -8.438 15.047 5.707 1 98.88 82 VAL B O 1
ATOM 2939 N N . ASN B 1 83 ? -6.613 13.805 6.113 1 98.81 83 ASN B N 1
ATOM 2940 C CA . ASN B 1 83 ? -6.816 12.961 4.941 1 98.81 83 ASN B CA 1
ATOM 2941 C C . ASN B 1 83 ? -7.801 11.828 5.227 1 98.81 83 ASN B C 1
ATOM 2943 O O . ASN B 1 83 ? -7.398 10.742 5.641 1 98.81 83 ASN B O 1
ATOM 2947 N N . ASN B 1 84 ? -9.031 12.109 4.906 1 98.31 84 ASN B N 1
ATOM 2948 C CA . ASN B 1 84 ? -10.094 11.18 5.258 1 98.31 84 ASN B CA 1
ATOM 2949 C C . ASN B 1 84 ? -10.789 10.625 4.016 1 98.31 84 ASN B C 1
ATOM 2951 O O . ASN B 1 84 ? -11.406 9.562 4.07 1 98.31 84 ASN B O 1
ATOM 2955 N N . ALA B 1 85 ? -10.672 11.367 2.891 1 97.69 85 ALA B N 1
ATOM 2956 C CA . ALA B 1 85 ? -11.328 10.891 1.673 1 97.69 85 ALA B CA 1
ATOM 2957 C C . ALA B 1 85 ? -10.922 9.453 1.359 1 97.69 85 ALA B C 1
ATOM 2959 O O . ALA B 1 85 ? -9.758 9.086 1.505 1 97.69 85 ALA B O 1
ATOM 2960 N N . GLY B 1 86 ? -11.852 8.641 1.015 1 95.31 86 GLY B N 1
ATOM 2961 C CA . GLY B 1 86 ? -11.625 7.246 0.688 1 95.31 86 GLY B CA 1
ATOM 2962 C C . GLY B 1 86 ? -12.773 6.617 -0.086 1 95.31 86 GLY B C 1
ATOM 2963 O O . GLY B 1 86 ? -13.891 7.145 -0.087 1 95.31 86 GLY B O 1
ATOM 2964 N N . THR B 1 87 ? -12.469 5.586 -0.762 1 93.56 87 THR B N 1
ATOM 2965 C CA . THR B 1 87 ? -13.469 4.812 -1.491 1 93.56 87 THR B CA 1
ATOM 2966 C C . THR B 1 87 ? -13.211 3.316 -1.341 1 93.56 87 THR B C 1
ATOM 2968 O O . THR B 1 87 ? -12.102 2.902 -0.993 1 93.56 87 THR B O 1
ATOM 2971 N N . SER B 1 88 ? -14.273 2.598 -1.52 1 89.06 88 SER B N 1
ATOM 2972 C CA . SER B 1 88 ? -14.164 1.146 -1.412 1 89.06 88 SER B CA 1
ATOM 2973 C C . SER B 1 88 ? -13.758 0.521 -2.744 1 89.06 88 SER B C 1
ATOM 2975 O O . SER B 1 88 ? -13.93 1.137 -3.799 1 89.06 88 SER B O 1
ATOM 2977 N N . CYS B 1 89 ? -13.141 -0.586 -2.684 1 90.12 89 CYS B N 1
ATOM 2978 C CA . CYS B 1 89 ? -12.82 -1.469 -3.799 1 90.12 89 CYS B CA 1
ATOM 2979 C C . CYS B 1 89 ? -12.828 -2.928 -3.361 1 90.12 89 CYS B C 1
ATOM 2981 O O . CYS B 1 89 ? -11.773 -3.516 -3.123 1 90.12 89 CYS B O 1
ATOM 2983 N N . SER B 1 90 ? -14.031 -3.482 -3.289 1 88.06 90 SER B N 1
ATOM 2984 C CA . SER B 1 90 ? -14.219 -4.82 -2.736 1 88.06 90 SER B CA 1
ATOM 2985 C C . SER B 1 90 ? -14.469 -5.844 -3.838 1 88.06 90 SER B C 1
ATOM 2987 O O . SER B 1 90 ? -15.586 -5.941 -4.355 1 88.06 90 SER B O 1
ATOM 2989 N N . PHE B 1 91 ? -13.547 -6.504 -4.297 1 91.19 91 PHE B N 1
ATOM 2990 C CA . PHE B 1 91 ? -13.586 -7.625 -5.23 1 91.19 91 PHE B CA 1
ATOM 2991 C C . PHE B 1 91 ? -12.5 -8.648 -4.898 1 91.19 91 PHE B C 1
ATOM 2993 O O . PHE B 1 91 ? -11.445 -8.289 -4.375 1 91.19 91 PHE B O 1
ATOM 3000 N N . PRO B 1 92 ? -12.867 -9.898 -5.227 1 94.44 92 PRO B N 1
ATOM 3001 C CA . PRO B 1 92 ? -11.75 -10.844 -5.184 1 94.44 92 PRO B CA 1
ATOM 3002 C C . PRO B 1 92 ? -10.602 -10.453 -6.109 1 94.44 92 PRO B C 1
ATOM 3004 O O . PRO B 1 92 ? -10.82 -9.742 -7.098 1 94.44 92 PRO B O 1
ATOM 3007 N N . CYS B 1 93 ? -9.406 -10.906 -5.781 1 96.5 93 CYS B N 1
ATOM 3008 C CA . CYS B 1 93 ? -8.219 -10.586 -6.559 1 96.5 93 CYS B CA 1
ATOM 3009 C C . CYS B 1 93 ? -8.398 -10.977 -8.023 1 96.5 93 CYS B C 1
ATOM 3011 O O . CYS B 1 93 ? -7.973 -10.25 -8.922 1 96.5 93 CYS B O 1
ATOM 3013 N N . THR B 1 94 ? -9.094 -12.055 -8.273 1 96.75 94 THR B N 1
ATOM 3014 C CA . THR B 1 94 ? -9.25 -12.578 -9.625 1 96.75 94 THR B CA 1
ATOM 3015 C C . THR B 1 94 ? -10.289 -11.766 -10.406 1 96.75 94 THR B C 1
ATOM 3017 O O . THR B 1 94 ? -10.398 -11.891 -11.625 1 96.75 94 THR B O 1
ATOM 3020 N N . ASP B 1 95 ? -11.055 -10.93 -9.695 1 96 95 ASP B N 1
ATOM 3021 C CA . ASP B 1 95 ? -12.117 -10.156 -10.328 1 96 95 ASP B CA 1
ATOM 3022 C C . ASP B 1 95 ? -11.797 -8.664 -10.32 1 96 95 ASP B C 1
ATOM 3024 O O . ASP B 1 95 ? -12.539 -7.859 -10.875 1 96 95 ASP B O 1
ATOM 3028 N N . LEU B 1 96 ? -10.758 -8.312 -9.688 1 95.62 96 LEU B N 1
ATOM 3029 C CA . LEU B 1 96 ? -10.383 -6.906 -9.562 1 95.62 96 LEU B CA 1
ATOM 3030 C C . LEU B 1 96 ? -9.898 -6.352 -10.898 1 95.62 96 LEU B C 1
ATOM 3032 O O . LEU B 1 96 ? -8.805 -6.691 -11.359 1 95.62 96 LEU B O 1
ATOM 3036 N N . GLN B 1 97 ? -10.703 -5.516 -11.5 1 95.25 97 GLN B N 1
ATOM 3037 C CA . GLN B 1 97 ? -10.328 -4.906 -12.773 1 95.25 97 GLN B CA 1
ATOM 3038 C C . GLN B 1 97 ? -9.25 -3.844 -12.578 1 95.25 97 GLN B C 1
ATOM 3040 O O . GLN B 1 97 ? -9.227 -3.15 -11.562 1 95.25 97 GLN B O 1
ATOM 3045 N N . ASP B 1 98 ? -8.453 -3.77 -13.617 1 95.94 98 ASP B N 1
ATOM 3046 C CA . ASP B 1 98 ? -7.371 -2.791 -13.609 1 95.94 98 ASP B CA 1
ATOM 3047 C C . ASP B 1 98 ? -7.906 -1.384 -13.352 1 95.94 98 ASP B C 1
ATOM 3049 O O . ASP B 1 98 ? -7.367 -0.654 -12.516 1 95.94 98 ASP B O 1
ATOM 3053 N N . THR B 1 99 ? -8.93 -1.04 -14 1 95.56 99 THR B N 1
ATOM 3054 C CA . THR B 1 99 ? -9.523 0.287 -13.898 1 95.56 99 THR B CA 1
ATOM 3055 C C . THR B 1 99 ? -10.047 0.535 -12.484 1 95.56 99 THR B C 1
ATOM 3057 O O . THR B 1 99 ? -9.898 1.633 -11.945 1 95.56 99 THR B O 1
ATOM 3060 N N . ASP B 1 100 ? -10.617 -0.476 -11.852 1 95.19 100 ASP B N 1
ATOM 3061 C CA . ASP B 1 100 ? -11.172 -0.337 -10.508 1 95.19 100 ASP B CA 1
ATOM 3062 C C . ASP B 1 100 ? -10.062 -0.172 -9.469 1 95.19 100 ASP B C 1
ATOM 3064 O O . ASP B 1 100 ? -10.18 0.646 -8.555 1 95.19 100 ASP B O 1
ATOM 3068 N N . ALA B 1 101 ? -9.055 -0.978 -9.617 1 97.12 101 ALA B N 1
ATOM 3069 C CA . ALA B 1 101 ? -7.914 -0.86 -8.703 1 97.12 101 ALA B CA 1
ATOM 3070 C C . ALA B 1 101 ? -7.297 0.534 -8.773 1 97.12 101 ALA B C 1
ATOM 3072 O O . ALA B 1 101 ? -7.07 1.172 -7.746 1 97.12 101 ALA B O 1
ATOM 3073 N N . ILE B 1 102 ? -7.062 0.99 -9.969 1 97.69 102 ILE B N 1
ATOM 3074 C CA . ILE B 1 102 ? -6.426 2.287 -10.18 1 97.69 102 ILE B CA 1
ATOM 3075 C C . ILE B 1 102 ? -7.316 3.395 -9.617 1 97.69 102 ILE B C 1
ATOM 3077 O O . ILE B 1 102 ? -6.836 4.305 -8.945 1 97.69 102 ILE B O 1
ATOM 3081 N N . ALA B 1 103 ? -8.594 3.301 -9.875 1 96.88 103 ALA B N 1
ATOM 3082 C CA . ALA B 1 103 ? -9.523 4.305 -9.375 1 96.88 103 ALA B CA 1
ATOM 3083 C C . ALA B 1 103 ? -9.508 4.352 -7.848 1 96.88 103 ALA B C 1
ATOM 3085 O O . ALA B 1 103 ? -9.531 5.434 -7.254 1 96.88 103 ALA B O 1
ATOM 3086 N N . CYS B 1 104 ? -9.5 3.232 -7.23 1 97.06 104 CYS B N 1
ATOM 3087 C CA . CYS B 1 104 ? -9.445 3.143 -5.777 1 97.06 104 CYS B CA 1
ATOM 3088 C C . CYS B 1 104 ? -8.18 3.801 -5.238 1 97.06 104 CYS B C 1
ATOM 3090 O O . CYS B 1 104 ? -8.242 4.594 -4.297 1 97.06 104 CYS B O 1
ATOM 3092 N N . TYR B 1 105 ? -7.047 3.562 -5.84 1 98.62 105 TYR B N 1
ATOM 3093 C CA . TYR B 1 105 ? -5.762 4.09 -5.391 1 98.62 105 TYR B CA 1
ATOM 3094 C C . TYR B 1 105 ? -5.672 5.59 -5.637 1 98.62 105 TYR B C 1
ATOM 3096 O O . TYR B 1 105 ? -4.992 6.309 -4.902 1 98.62 105 TYR B O 1
ATOM 3104 N N . GLN B 1 106 ? -6.352 6.07 -6.695 1 98.62 106 GLN B N 1
ATOM 3105 C CA . GLN B 1 106 ? -6.367 7.5 -6.973 1 98.62 106 GLN B CA 1
ATOM 3106 C C . GLN B 1 106 ? -6.914 8.289 -5.785 1 98.62 106 GLN B C 1
ATOM 3108 O O . GLN B 1 106 ? -6.469 9.406 -5.512 1 98.62 106 GLN B O 1
ATOM 3113 N N . VAL B 1 107 ? -7.789 7.695 -5.07 1 98.31 107 VAL B N 1
ATOM 3114 C CA . VAL B 1 107 ? -8.43 8.375 -3.945 1 98.31 107 VAL B CA 1
ATOM 3115 C C . VAL B 1 107 ? -7.707 8.008 -2.648 1 98.31 107 VAL B C 1
ATOM 3117 O O . VAL B 1 107 ? -7.273 8.891 -1.903 1 98.31 107 VAL B O 1
ATOM 3120 N N . ASN B 1 108 ? -7.5 6.734 -2.426 1 98.44 108 ASN B N 1
ATOM 3121 C CA . ASN B 1 108 ? -7.09 6.234 -1.117 1 98.44 108 ASN B CA 1
ATOM 3122 C C . ASN B 1 108 ? -5.602 6.449 -0.874 1 98.44 108 ASN B C 1
ATOM 3124 O O . ASN B 1 108 ? -5.152 6.48 0.274 1 98.44 108 ASN B O 1
ATOM 3128 N N . VAL B 1 109 ? -4.832 6.551 -1.968 1 98.81 109 VAL B N 1
ATOM 3129 C CA . VAL B 1 109 ? -3.383 6.566 -1.79 1 98.81 109 VAL B CA 1
ATOM 3130 C C . VAL B 1 109 ? -2.799 7.832 -2.412 1 98.81 109 VAL B C 1
ATOM 3132 O O . VAL B 1 109 ? -2.229 8.672 -1.708 1 98.81 109 VAL B O 1
ATOM 3135 N N . PHE B 1 110 ? -3.059 8.039 -3.684 1 98.81 110 PHE B N 1
ATOM 3136 C CA . PHE B 1 110 ? -2.459 9.188 -4.359 1 98.81 110 PHE B CA 1
ATOM 3137 C C . PHE B 1 110 ? -3.115 10.484 -3.908 1 98.81 110 PHE B C 1
ATOM 3139 O O . PHE B 1 110 ? -2.471 11.539 -3.889 1 98.81 110 PHE B O 1
ATOM 3146 N N . GLY B 1 111 ? -4.395 10.422 -3.561 1 98.75 111 GLY B N 1
ATOM 3147 C CA . GLY B 1 111 ? -5.074 11.586 -3.02 1 98.75 111 GLY B CA 1
ATOM 3148 C C . GLY B 1 111 ? -4.359 12.195 -1.831 1 98.75 111 GLY B C 1
ATOM 3149 O O . GLY B 1 111 ? -3.904 13.344 -1.896 1 98.75 111 GLY B O 1
ATOM 3150 N N . PRO B 1 112 ? -4.219 11.398 -0.773 1 98.69 112 PRO B N 1
ATOM 3151 C CA . PRO B 1 112 ? -3.48 11.898 0.388 1 98.69 112 PRO B CA 1
ATOM 3152 C C . PRO B 1 112 ? -2.062 12.344 0.036 1 98.69 112 PRO B C 1
ATOM 3154 O O . PRO B 1 112 ? -1.559 13.32 0.608 1 98.69 112 PRO B O 1
ATOM 3157 N N . MET B 1 113 ? -1.36 11.664 -0.871 1 98.69 113 MET B N 1
ATOM 3158 C CA . MET B 1 113 ? -0.016 12.062 -1.272 1 98.69 113 MET B CA 1
ATOM 3159 C C . MET B 1 113 ? -0.028 13.461 -1.89 1 98.69 113 MET B C 1
ATOM 3161 O O . MET B 1 113 ? 0.825 14.289 -1.571 1 98.69 113 MET B O 1
ATOM 3165 N N . ARG B 1 114 ? -1.033 13.703 -2.762 1 98.5 114 ARG B N 1
ATOM 3166 C CA . ARG B 1 114 ? -1.194 15.016 -3.391 1 98.5 114 ARG B CA 1
ATOM 3167 C C . ARG B 1 114 ? -1.452 16.094 -2.346 1 98.5 114 ARG B C 1
ATOM 3169 O O . ARG B 1 114 ? -0.846 17.172 -2.393 1 98.5 114 ARG B O 1
ATOM 3176 N N . MET B 1 115 ? -2.322 15.758 -1.461 1 98.81 115 MET B N 1
ATOM 3177 C CA . MET B 1 115 ? -2.691 16.719 -0.423 1 98.81 115 MET B CA 1
ATOM 3178 C C . MET B 1 115 ? -1.48 17.094 0.422 1 98.81 115 MET B C 1
ATOM 3180 O O . MET B 1 115 ? -1.232 18.281 0.665 1 98.81 115 MET B O 1
ATOM 3184 N N . VAL B 1 116 ? -0.727 16.094 0.849 1 98.69 116 VAL B N 1
ATOM 3185 C CA . VAL B 1 116 ? 0.445 16.328 1.688 1 98.69 116 VAL B CA 1
ATOM 3186 C C . VAL B 1 116 ? 1.456 17.188 0.939 1 98.69 116 VAL B C 1
ATOM 3188 O O . VAL B 1 116 ? 1.941 18.188 1.472 1 98.69 116 VAL B O 1
ATOM 3191 N N . LYS B 1 117 ? 1.765 16.812 -0.289 1 98.25 117 LYS B N 1
ATOM 3192 C CA . LYS B 1 117 ? 2.77 17.531 -1.058 1 98.25 117 LYS B CA 1
ATOM 3193 C C . LYS B 1 117 ? 2.363 19 -1.256 1 98.25 117 LYS B C 1
ATOM 3195 O O . LYS B 1 117 ? 3.16 19.906 -1.019 1 98.25 117 LYS B O 1
ATOM 3200 N N . GLU B 1 118 ? 1.146 19.25 -1.646 1 98.31 118 GLU B N 1
ATOM 3201 C CA . GLU B 1 118 ? 0.693 20.594 -2.004 1 98.31 118 GLU B CA 1
ATOM 3202 C C . GLU B 1 118 ? 0.529 21.469 -0.767 1 98.31 118 GLU B C 1
ATOM 3204 O O . GLU B 1 118 ? 0.756 22.672 -0.824 1 98.31 118 GLU B O 1
ATOM 3209 N N . PHE B 1 119 ? 0.196 20.922 0.36 1 98.69 119 PHE B N 1
ATOM 3210 C CA . PHE B 1 119 ? -0.118 21.734 1.532 1 98.69 119 PHE B CA 1
ATOM 3211 C C . PHE B 1 119 ? 1.05 21.75 2.512 1 98.69 119 PHE B C 1
ATOM 3213 O O . PHE B 1 119 ? 0.997 22.422 3.541 1 98.69 119 PHE B O 1
ATOM 3220 N N . ALA B 1 120 ? 2.125 21.062 2.215 1 98.25 120 ALA B N 1
ATOM 3221 C CA . ALA B 1 120 ? 3.289 20.938 3.09 1 98.25 120 ALA B CA 1
ATOM 3222 C C . ALA B 1 120 ? 3.791 22.328 3.512 1 98.25 120 ALA B C 1
ATOM 3224 O O . ALA B 1 120 ? 4.039 22.562 4.695 1 98.25 120 ALA B O 1
ATOM 3225 N N . PRO B 1 121 ? 3.885 23.312 2.561 1 97.75 121 PRO B N 1
ATOM 3226 C CA . PRO B 1 121 ? 4.387 24.609 2.988 1 97.75 121 PRO B CA 1
ATOM 3227 C C . PRO B 1 121 ? 3.523 25.25 4.07 1 97.75 121 PRO B C 1
ATOM 3229 O O . PRO B 1 121 ? 4.051 25.859 5.008 1 97.75 121 PRO B O 1
ATOM 3232 N N . LEU B 1 122 ? 2.25 25.141 4.004 1 98.19 122 LEU B N 1
ATOM 3233 C CA . LEU B 1 122 ? 1.343 25.719 4.984 1 98.19 122 LEU B CA 1
ATOM 3234 C C . LEU B 1 122 ? 1.415 24.969 6.309 1 98.19 122 LEU B C 1
ATOM 3236 O O . LEU B 1 122 ? 1.327 25.578 7.379 1 98.19 122 LEU B O 1
ATOM 3240 N N . LEU B 1 123 ? 1.574 23.688 6.242 1 98.38 123 LEU B N 1
ATOM 3241 C CA . LEU B 1 123 ? 1.662 22.844 7.426 1 98.38 123 LEU B CA 1
ATOM 3242 C C . LEU B 1 123 ? 2.967 23.078 8.172 1 98.38 123 LEU B C 1
ATOM 3244 O O . LEU B 1 123 ? 2.984 23.109 9.406 1 98.38 123 LEU B O 1
ATOM 3248 N N . ILE B 1 124 ? 4.039 23.188 7.406 1 97.56 124 ILE B N 1
ATOM 3249 C CA . ILE B 1 124 ? 5.348 23.453 8 1 97.56 124 ILE B CA 1
ATOM 3250 C C . ILE B 1 124 ? 5.34 24.812 8.703 1 97.56 124 ILE B C 1
ATOM 3252 O O . ILE B 1 124 ? 5.82 24.938 9.828 1 97.56 124 ILE B O 1
ATOM 3256 N N . LYS B 1 125 ? 4.742 25.797 8.055 1 96.12 125 LYS B N 1
ATOM 3257 C CA . LYS B 1 125 ? 4.66 27.125 8.648 1 96.12 125 LYS B CA 1
ATOM 3258 C C . LYS B 1 125 ? 3.883 27.094 9.961 1 96.12 125 LYS B C 1
ATOM 3260 O O . LYS B 1 125 ? 4.281 27.734 10.938 1 96.12 125 LYS B O 1
ATOM 3265 N N . ALA B 1 126 ? 2.881 26.328 10.016 1 96.25 126 ALA B N 1
ATOM 3266 C CA . ALA B 1 126 ? 2.018 26.266 11.188 1 96.25 126 ALA B CA 1
ATOM 3267 C C . ALA B 1 126 ? 2.561 25.266 12.219 1 96.25 126 ALA B C 1
ATOM 3269 O O . ALA B 1 126 ? 2.053 25.188 13.336 1 96.25 126 ALA B O 1
ATOM 3270 N N . GLN B 1 127 ? 3.592 24.547 11.797 1 96.75 127 GLN B N 1
ATOM 3271 C CA . GLN B 1 127 ? 3.986 23.391 12.602 1 96.75 127 GLN B CA 1
ATOM 3272 C C . GLN B 1 127 ? 2.775 22.547 12.969 1 96.75 127 GLN B C 1
ATOM 3274 O O . GLN B 1 127 ? 2.566 22.234 14.148 1 96.75 127 GLN B O 1
ATOM 3279 N N . GLY B 1 128 ? 2.045 22.203 11.953 1 97.56 128 GLY B N 1
ATOM 3280 C CA . GLY B 1 128 ? 0.722 21.625 12.125 1 97.56 128 GLY B CA 1
ATOM 3281 C C . GLY B 1 128 ? 0.746 20.125 12.281 1 97.56 128 GLY B C 1
ATOM 3282 O O . GLY B 1 128 ? 1.75 19.547 12.719 1 97.56 128 GLY B O 1
ATOM 3283 N N . THR B 1 129 ? -0.478 19.516 12.078 1 98.38 129 THR B N 1
ATOM 3284 C CA . THR B 1 129 ? -0.696 18.078 12.219 1 98.38 129 THR B CA 1
ATOM 3285 C C . THR B 1 129 ? -1.347 17.5 10.961 1 98.38 129 THR B C 1
ATOM 3287 O O . THR B 1 129 ? -2.254 18.109 10.398 1 98.38 129 THR B O 1
ATOM 3290 N N . ILE B 1 130 ? -0.823 16.422 10.508 1 98.75 130 ILE B N 1
ATOM 3291 C CA . ILE B 1 130 ? -1.4 15.672 9.398 1 98.75 130 ILE B CA 1
ATOM 3292 C C . ILE B 1 130 ? -1.977 14.352 9.906 1 98.75 130 ILE B C 1
ATOM 3294 O O . ILE B 1 130 ? -1.308 13.609 10.633 1 98.75 130 ILE B O 1
ATOM 3298 N N . THR B 1 131 ? -3.229 14.062 9.586 1 98.69 131 THR B N 1
ATOM 3299 C CA . THR B 1 131 ? -3.83 12.797 9.992 1 98.69 131 THR B CA 1
ATOM 3300 C C . THR B 1 131 ? -4.254 11.984 8.773 1 98.69 131 THR B C 1
ATOM 3302 O O . THR B 1 131 ? -4.543 12.547 7.711 1 98.69 131 THR B O 1
ATOM 3305 N N . PHE B 1 132 ? -4.234 10.695 8.914 1 98.69 132 PHE B N 1
ATOM 3306 C CA . PHE B 1 132 ? -4.738 9.75 7.918 1 98.69 132 PHE B CA 1
ATOM 3307 C C . PHE B 1 132 ? -5.824 8.867 8.516 1 98.69 132 PHE B C 1
ATOM 3309 O O . PHE B 1 132 ? -5.73 8.453 9.672 1 98.69 132 PHE B O 1
ATOM 3316 N N . THR B 1 133 ? -6.879 8.641 7.719 1 97.75 133 THR B N 1
ATOM 3317 C CA . THR B 1 133 ? -7.863 7.633 8.086 1 97.75 133 THR B CA 1
ATOM 3318 C C . THR B 1 133 ? -7.488 6.27 7.512 1 97.75 133 THR B C 1
ATOM 3320 O O . THR B 1 133 ? -7.859 5.941 6.383 1 97.75 133 THR B O 1
ATOM 3323 N N . GLY B 1 134 ? -6.742 5.508 8.312 1 97.44 134 GLY B N 1
ATOM 3324 C CA . GLY B 1 134 ? -6.383 4.145 7.957 1 97.44 134 GLY B CA 1
ATOM 3325 C C . GLY B 1 134 ? -7.492 3.145 8.227 1 97.44 134 GLY B C 1
ATOM 3326 O O . GLY B 1 134 ? -8.672 3.486 8.156 1 97.44 134 GLY B O 1
ATOM 3327 N N . SER B 1 135 ? -7.094 1.89 8.383 1 96 135 SER B N 1
ATOM 3328 C CA . SER B 1 135 ? -8.062 0.821 8.602 1 96 135 SER B CA 1
ATOM 3329 C C . SER B 1 135 ? -7.391 -0.427 9.164 1 96 135 SER B C 1
ATOM 3331 O O . SER B 1 135 ? -6.219 -0.685 8.891 1 96 135 SER B O 1
ATOM 3333 N N . VAL B 1 136 ? -8.188 -1.163 9.852 1 95.56 136 VAL B N 1
ATOM 3334 C CA . VAL B 1 136 ? -7.699 -2.457 10.32 1 95.56 136 VAL B CA 1
ATOM 3335 C C . VAL B 1 136 ? -7.465 -3.381 9.125 1 95.56 136 VAL B C 1
ATOM 3337 O O . VAL B 1 136 ? -6.668 -4.316 9.203 1 95.56 136 VAL B O 1
ATOM 3340 N N . THR B 1 137 ? -8.094 -3.076 8.023 1 94.62 137 THR B N 1
ATOM 3341 C CA . THR B 1 137 ? -7.945 -3.902 6.836 1 94.62 137 THR B CA 1
ATOM 3342 C C . THR B 1 137 ? -6.555 -3.725 6.227 1 94.62 137 THR B C 1
ATOM 3344 O O . THR B 1 137 ? -6.129 -4.531 5.398 1 94.62 137 THR B O 1
ATOM 3347 N N . GLY B 1 138 ? -5.82 -2.709 6.613 1 96.69 138 GLY B N 1
ATOM 3348 C CA . GLY B 1 138 ? -4.43 -2.547 6.215 1 96.69 138 GLY B CA 1
ATOM 3349 C C . GLY B 1 138 ? -3.488 -3.486 6.941 1 96.69 138 GLY B C 1
ATOM 3350 O O . GLY B 1 138 ? -2.32 -3.615 6.57 1 96.69 138 GLY B O 1
ATOM 3351 N N . VAL B 1 139 ? -4.047 -4.141 7.953 1 95.38 139 VAL B N 1
ATOM 3352 C CA . VAL B 1 139 ? -3.246 -5.027 8.797 1 95.38 139 VAL B CA 1
ATOM 3353 C C . VAL B 1 139 ? -3.756 -6.461 8.664 1 95.38 139 VAL B C 1
ATOM 3355 O O . VAL B 1 139 ? -2.967 -7.391 8.484 1 95.38 139 VAL B O 1
ATOM 3358 N N . VAL B 1 140 ? -5.039 -6.578 8.664 1 95.31 140 VAL B N 1
ATOM 3359 C CA . VAL B 1 140 ? -5.672 -7.891 8.57 1 95.31 140 VAL B CA 1
ATOM 3360 C C . VAL B 1 140 ? -6.246 -8.086 7.164 1 95.31 140 VAL B C 1
ATOM 3362 O O . VAL B 1 140 ? -6.898 -7.188 6.625 1 95.31 140 VAL B O 1
ATOM 3365 N N . ALA B 1 141 ? -6.062 -9.25 6.648 1 94.56 141 ALA B N 1
ATOM 3366 C CA . ALA B 1 141 ? -6.441 -9.531 5.266 1 94.56 141 ALA B CA 1
ATOM 3367 C C . ALA B 1 141 ? -7.898 -9.984 5.176 1 94.56 141 ALA B C 1
ATOM 3369 O O . ALA B 1 141 ? -8.18 -11.164 4.992 1 94.56 141 ALA B O 1
ATOM 3370 N N . PHE B 1 142 ? -8.781 -9.062 5.176 1 92.62 142 PHE B N 1
ATOM 3371 C CA . PHE B 1 142 ? -10.188 -9.375 4.957 1 92.62 142 PHE B CA 1
ATOM 3372 C C . PHE B 1 142 ? -10.422 -9.859 3.531 1 92.62 142 PHE B C 1
ATOM 3374 O O . PHE B 1 142 ? -10.055 -9.18 2.57 1 92.62 142 PHE B O 1
ATOM 3381 N N . PRO B 1 143 ? -11.039 -11.008 3.373 1 93.38 143 PRO B N 1
ATOM 3382 C CA . PRO B 1 143 ? -11.227 -11.547 2.021 1 93.38 143 PRO B CA 1
ATOM 3383 C C . PRO B 1 143 ? -12.156 -10.688 1.167 1 93.38 143 PRO B C 1
ATOM 3385 O O . PRO B 1 143 ? -13.016 -9.977 1.701 1 93.38 143 PRO B O 1
ATOM 3388 N N . PHE B 1 144 ? -11.922 -10.719 -0.187 1 92.56 144 PHE B N 1
ATOM 3389 C CA . PHE B 1 144 ? -12.742 -10.078 -1.212 1 92.56 144 PHE B CA 1
ATOM 3390 C C . PHE B 1 144 ? -12.648 -8.562 -1.118 1 92.56 144 PHE B C 1
ATOM 3392 O O . PHE B 1 144 ? -13.617 -7.855 -1.389 1 92.56 144 PHE B O 1
ATOM 3399 N N . SER B 1 145 ? -11.508 -8.094 -0.646 1 92.88 145 SER B N 1
ATOM 3400 C CA . SER B 1 145 ? -11.25 -6.664 -0.551 1 92.88 145 SER B CA 1
ATOM 3401 C C . SER B 1 145 ? -9.766 -6.363 -0.749 1 92.88 145 SER B C 1
ATOM 3403 O O . SER B 1 145 ? -9.211 -5.488 -0.079 1 92.88 145 SER B O 1
ATOM 3405 N N . ALA B 1 146 ? -9.172 -7.137 -1.619 1 95.12 146 ALA B N 1
ATOM 3406 C CA . ALA B 1 146 ? -7.727 -7.098 -1.789 1 95.12 146 ALA B CA 1
ATOM 3407 C C . ALA B 1 146 ? -7.254 -5.699 -2.18 1 95.12 146 ALA B C 1
ATOM 3409 O O . ALA B 1 146 ? -6.258 -5.203 -1.651 1 95.12 146 ALA B O 1
ATOM 3410 N N . GLY B 1 147 ? -7.98 -5.074 -3.178 1 95.94 147 GLY B N 1
ATOM 3411 C CA . GLY B 1 147 ? -7.602 -3.73 -3.584 1 95.94 147 GLY B CA 1
ATOM 3412 C C . GLY B 1 147 ? -7.688 -2.721 -2.455 1 95.94 147 GLY B C 1
ATOM 3413 O O . GLY B 1 147 ? -6.77 -1.921 -2.26 1 95.94 147 GLY B O 1
ATOM 3414 N N . TYR B 1 148 ? -8.734 -2.775 -1.688 1 95.44 148 TYR B N 1
ATOM 3415 C CA . TYR B 1 148 ? -8.938 -1.867 -0.564 1 95.44 148 TYR B CA 1
ATOM 3416 C C . TYR B 1 148 ? -7.906 -2.113 0.53 1 95.44 148 TYR B C 1
ATOM 3418 O O . TYR B 1 148 ? -7.258 -1.178 1.005 1 95.44 148 TYR B O 1
ATOM 3426 N N . ASN B 1 149 ? -7.777 -3.43 0.931 1 97.38 149 ASN B N 1
ATOM 3427 C CA . ASN B 1 149 ? -6.805 -3.791 1.955 1 97.38 149 ASN B CA 1
ATOM 3428 C C . ASN B 1 149 ? -5.406 -3.295 1.6 1 97.38 149 ASN B C 1
ATOM 3430 O O . ASN B 1 149 ? -4.715 -2.715 2.439 1 97.38 149 ASN B O 1
ATOM 3434 N N . SER B 1 150 ? -5.07 -3.545 0.369 1 98.56 150 SER B N 1
ATOM 3435 C CA . SER B 1 150 ? -3.773 -3.137 -0.154 1 98.56 150 SER B CA 1
ATOM 3436 C C . SER B 1 150 ? -3.6 -1.624 -0.084 1 98.56 150 SER B C 1
ATOM 3438 O O . SER B 1 150 ? -2.545 -1.133 0.324 1 98.56 150 SER B O 1
ATOM 3440 N N . SER B 1 151 ? -4.566 -0.839 -0.436 1 98.44 151 SER B N 1
ATOM 3441 C CA . SER B 1 151 ? -4.504 0.619 -0.423 1 98.44 151 SER B CA 1
ATOM 3442 C C . SER B 1 151 ? -4.348 1.153 0.998 1 98.44 151 SER B C 1
ATOM 3444 O O . SER B 1 151 ? -3.637 2.133 1.225 1 98.44 151 SER B O 1
ATOM 3446 N N . LYS B 1 152 ? -5.02 0.533 1.932 1 98.38 152 LYS B N 1
ATOM 3447 C CA . LYS B 1 152 ? -4.938 0.994 3.314 1 98.38 152 LYS B CA 1
ATOM 3448 C C . LYS B 1 152 ? -3.584 0.648 3.93 1 98.38 152 LYS B C 1
ATOM 3450 O O . LYS B 1 152 ? -3.039 1.421 4.723 1 98.38 152 LYS B O 1
ATOM 3455 N N . ALA B 1 153 ? -3.033 -0.471 3.533 1 98.69 153 ALA B N 1
ATOM 3456 C CA . ALA B 1 153 ? -1.666 -0.772 3.949 1 98.69 153 ALA B CA 1
ATOM 3457 C C . ALA B 1 153 ? -0.683 0.249 3.385 1 98.69 153 ALA B C 1
ATOM 3459 O O . ALA B 1 153 ? 0.261 0.654 4.066 1 98.69 153 ALA B O 1
ATOM 3460 N N . ALA B 1 154 ? -0.914 0.604 2.166 1 98.81 154 ALA B N 1
ATOM 3461 C CA . ALA B 1 154 ? -0.069 1.596 1.506 1 98.81 154 ALA B CA 1
ATOM 3462 C C . ALA B 1 154 ? -0.049 2.908 2.285 1 98.81 154 ALA B C 1
ATOM 3464 O O . ALA B 1 154 ? 1.017 3.479 2.525 1 98.81 154 ALA B O 1
ATOM 3465 N N . ILE B 1 155 ? -1.168 3.365 2.725 1 98.31 155 ILE B N 1
ATOM 3466 C CA . ILE B 1 155 ? -1.248 4.664 3.389 1 98.31 155 ILE B CA 1
ATOM 3467 C C . ILE B 1 155 ? -0.642 4.562 4.789 1 98.31 155 ILE B C 1
ATOM 3469 O O . ILE B 1 155 ? -0.035 5.52 5.277 1 98.31 155 ILE B O 1
ATOM 3473 N N . HIS B 1 156 ? -0.799 3.375 5.477 1 98.69 156 HIS B N 1
ATOM 3474 C CA . HIS B 1 156 ? -0.132 3.18 6.758 1 98.69 156 HIS B CA 1
ATOM 3475 C C . HIS B 1 156 ? 1.37 3.41 6.641 1 98.69 156 HIS B C 1
ATOM 3477 O O . HIS B 1 156 ? 1.958 4.133 7.445 1 98.69 156 HIS B O 1
ATOM 3483 N N . GLN B 1 157 ? 1.921 2.758 5.609 1 98.69 157 GLN B N 1
ATOM 3484 C CA . GLN B 1 157 ? 3.369 2.834 5.453 1 98.69 157 GLN B CA 1
ATOM 3485 C C . GLN B 1 157 ? 3.799 4.219 4.98 1 98.69 157 GLN B C 1
ATOM 3487 O O . GLN B 1 157 ? 4.867 4.711 5.359 1 98.69 157 GLN B O 1
ATOM 3492 N N . TYR B 1 158 ? 2.973 4.859 4.188 1 98.69 158 TYR B N 1
ATOM 3493 C CA . TYR B 1 158 ? 3.234 6.234 3.785 1 98.69 158 TYR B CA 1
ATOM 3494 C C . TYR B 1 158 ? 3.256 7.16 4.996 1 98.69 158 TYR B C 1
ATOM 3496 O O . TYR B 1 158 ? 4.164 7.98 5.141 1 98.69 158 TYR B O 1
ATOM 3504 N N . ALA B 1 159 ? 2.293 7.027 5.848 1 98.69 159 ALA B N 1
ATOM 3505 C CA . ALA B 1 159 ? 2.213 7.836 7.062 1 98.69 159 ALA B CA 1
ATOM 3506 C C . ALA B 1 159 ? 3.445 7.633 7.941 1 98.69 159 ALA B C 1
ATOM 3508 O O . ALA B 1 159 ? 3.984 8.594 8.5 1 98.69 159 ALA B O 1
ATOM 3509 N N . ALA B 1 160 ? 3.883 6.398 8.039 1 98.19 160 ALA B N 1
ATOM 3510 C CA . ALA B 1 160 ? 5.051 6.078 8.852 1 98.19 160 ALA B CA 1
ATOM 3511 C C . ALA B 1 160 ? 6.297 6.781 8.328 1 98.19 160 ALA B C 1
ATOM 3513 O O . ALA B 1 160 ? 7.102 7.305 9.102 1 98.19 160 ALA B O 1
ATOM 3514 N N . THR B 1 161 ? 6.453 6.785 7.027 1 97.81 161 THR B N 1
ATOM 3515 C CA . THR B 1 161 ? 7.617 7.426 6.418 1 97.81 161 THR B CA 1
ATOM 3516 C C . THR B 1 161 ? 7.516 8.945 6.52 1 97.81 161 THR B C 1
ATOM 3518 O O . THR B 1 161 ? 8.492 9.617 6.848 1 97.81 161 THR B O 1
ATOM 3521 N N . LEU B 1 162 ? 6.32 9.43 6.281 1 98.38 162 LEU B N 1
ATOM 3522 C CA . LEU B 1 162 ? 6.059 10.859 6.363 1 98.38 162 LEU B CA 1
ATOM 3523 C C . LEU B 1 162 ? 6.398 11.398 7.75 1 98.38 162 LEU B C 1
ATOM 3525 O O . LEU B 1 162 ? 6.984 12.477 7.875 1 98.38 162 LEU B O 1
ATOM 3529 N N . ARG B 1 163 ? 6.02 10.695 8.742 1 97.62 163 ARG B N 1
ATOM 3530 C CA . ARG B 1 163 ? 6.27 11.117 10.117 1 97.62 163 ARG B CA 1
ATOM 3531 C C . ARG B 1 163 ? 7.754 11.398 10.344 1 97.62 163 ARG B C 1
ATOM 3533 O O . ARG B 1 163 ? 8.117 12.422 10.922 1 97.62 163 ARG B O 1
ATOM 3540 N N . VAL B 1 164 ? 8.57 10.477 9.867 1 96.81 164 VAL B N 1
ATOM 3541 C CA . VAL B 1 164 ? 10.016 10.625 10.047 1 96.81 164 VAL B CA 1
ATOM 3542 C C . VAL B 1 164 ? 10.5 11.875 9.312 1 96.81 164 VAL B C 1
ATOM 3544 O O . VAL B 1 164 ? 11.266 12.672 9.867 1 96.81 164 VAL B O 1
ATOM 3547 N N . GLU B 1 165 ? 9.992 12.094 8.148 1 96.94 165 GLU B N 1
ATOM 3548 C CA . GLU B 1 165 ? 10.469 13.156 7.27 1 96.94 165 GLU B CA 1
ATOM 3549 C C . GLU B 1 165 ? 9.977 14.523 7.734 1 96.94 165 GLU B C 1
ATOM 3551 O O . GLU B 1 165 ? 10.594 15.547 7.434 1 96.94 165 GLU B O 1
ATOM 3556 N N . MET B 1 166 ? 8.898 14.547 8.516 1 97.69 166 MET B N 1
ATOM 3557 C CA . MET B 1 166 ? 8.305 15.812 8.93 1 97.69 166 MET B CA 1
ATOM 3558 C C . MET B 1 166 ? 8.836 16.25 10.297 1 97.69 166 MET B C 1
ATOM 3560 O O . MET B 1 166 ? 8.609 17.375 10.727 1 97.69 166 MET B O 1
ATOM 3564 N N . LYS B 1 167 ? 9.586 15.438 10.945 1 96.56 167 LYS B N 1
ATOM 3565 C CA . LYS B 1 167 ? 10.094 15.695 12.297 1 96.56 167 LYS B CA 1
ATOM 3566 C C . LYS B 1 167 ? 10.906 16.984 12.336 1 96.56 167 LYS B C 1
ATOM 3568 O O . LYS B 1 167 ? 10.734 17.812 13.242 1 96.56 167 LYS B O 1
ATOM 3573 N N . PRO B 1 168 ? 11.758 17.219 11.344 1 96.31 168 PRO B N 1
ATOM 3574 C CA . PRO B 1 168 ? 12.586 18.422 11.438 1 96.31 168 PRO B CA 1
ATOM 3575 C C . PRO B 1 168 ? 11.773 19.703 11.328 1 96.31 168 PRO B C 1
ATOM 3577 O O . PRO B 1 168 ? 12.281 20.797 11.625 1 96.31 168 PRO B O 1
ATOM 3580 N N . PHE B 1 169 ? 10.547 19.625 10.953 1 97.5 169 PHE B N 1
ATOM 3581 C CA . PHE B 1 169 ? 9.695 20.781 10.773 1 97.5 169 PHE B CA 1
ATOM 3582 C C . PHE B 1 169 ? 8.688 20.906 11.914 1 97.5 169 PHE B C 1
ATOM 3584 O O . PHE B 1 169 ? 7.793 21.75 11.875 1 97.5 169 PHE B O 1
ATOM 3591 N N . ASN B 1 170 ? 8.758 20 12.852 1 97.44 170 ASN B N 1
ATOM 3592 C CA . ASN B 1 170 ? 7.855 19.938 14 1 97.44 170 ASN B CA 1
ATOM 3593 C C . ASN B 1 170 ? 6.406 19.75 13.562 1 97.44 170 ASN B C 1
ATOM 3595 O O . ASN B 1 170 ? 5.496 20.312 14.172 1 97.44 170 ASN B O 1
ATOM 3599 N N . VAL B 1 171 ? 6.203 19.141 12.445 1 97.94 171 VAL B N 1
ATOM 3600 C CA . VAL B 1 171 ? 4.875 18.75 11.969 1 97.94 171 VAL B CA 1
ATOM 3601 C C . VAL B 1 171 ? 4.543 17.344 12.453 1 97.94 171 VAL B C 1
ATOM 3603 O O . VAL B 1 171 ? 5.34 16.422 12.281 1 97.94 171 VAL B O 1
ATOM 3606 N N . LYS B 1 172 ? 3.424 17.172 13.117 1 98.12 172 LYS B N 1
ATOM 3607 C CA . LYS B 1 172 ? 3.014 15.883 13.664 1 98.12 172 LYS B CA 1
ATOM 3608 C C . LYS B 1 172 ? 2.215 15.078 12.648 1 98.12 172 LYS B C 1
ATOM 3610 O O . LYS B 1 172 ? 1.485 15.641 11.836 1 98.12 172 LYS B O 1
ATOM 3615 N N . VAL B 1 173 ? 2.389 13.773 12.68 1 98.19 173 VAL B N 1
ATOM 3616 C CA . VAL B 1 173 ? 1.66 12.867 11.797 1 98.19 173 VAL B CA 1
ATOM 3617 C C . VAL B 1 173 ? 0.979 11.781 12.625 1 98.19 173 VAL B C 1
ATOM 3619 O O . VAL B 1 173 ? 1.613 11.148 13.477 1 98.19 173 VAL B O 1
ATOM 3622 N N . LEU B 1 174 ? -0.33 11.664 12.375 1 97.44 174 LEU B N 1
ATOM 3623 C CA . LEU B 1 174 ? -1.141 10.656 13.047 1 97.44 174 LEU B CA 1
ATOM 3624 C C . LEU B 1 174 ? -1.837 9.75 12.031 1 97.44 174 LEU B C 1
ATOM 3626 O O . LEU B 1 174 ? -2.395 10.242 11.047 1 97.44 174 LEU B O 1
ATOM 3630 N N . ASN B 1 175 ? -1.719 8.445 12.234 1 98.38 175 ASN B N 1
ATOM 3631 C CA . ASN B 1 175 ? -2.467 7.453 11.461 1 98.38 175 ASN B CA 1
ATOM 3632 C C . ASN B 1 175 ? -3.543 6.781 12.312 1 98.38 175 ASN B C 1
ATOM 3634 O O . ASN B 1 175 ? -3.232 6.059 13.258 1 98.38 175 ASN B O 1
ATOM 3638 N N . ILE B 1 176 ? -4.82 7.027 11.992 1 98.38 176 ILE B N 1
ATOM 3639 C CA . ILE B 1 176 ? -5.914 6.402 12.727 1 98.38 176 ILE B CA 1
ATOM 3640 C C . ILE B 1 176 ? -6.242 5.047 12.109 1 98.38 176 ILE B C 1
ATOM 3642 O O . ILE B 1 176 ? -6.801 4.973 11.016 1 98.38 176 ILE B O 1
ATOM 3646 N N . VAL B 1 177 ? -5.902 3.975 12.758 1 98.12 177 VAL B N 1
ATOM 3647 C CA . VAL B 1 177 ? -6.285 2.633 12.328 1 98.12 177 VAL B CA 1
ATOM 3648 C C . VAL B 1 177 ? -7.734 2.359 12.719 1 98.12 177 VAL B C 1
ATOM 3650 O O . VAL B 1 177 ? -8.023 2.027 13.875 1 98.12 177 VAL B O 1
ATOM 3653 N N . THR B 1 178 ? -8.57 2.455 11.742 1 96.69 178 THR B N 1
ATOM 3654 C CA . THR B 1 178 ? -10.008 2.523 11.969 1 96.69 178 THR B CA 1
ATOM 3655 C C . THR B 1 178 ? -10.633 1.131 11.922 1 96.69 178 THR B C 1
ATOM 3657 O O . THR B 1 178 ? -10.367 0.355 11.008 1 96.69 178 THR B O 1
ATOM 3660 N N . GLY B 1 179 ? -11.414 0.871 12.93 1 94.12 179 GLY B N 1
ATOM 3661 C CA . GLY B 1 179 ? -12.234 -0.333 12.953 1 94.12 179 GLY B CA 1
ATOM 3662 C C . GLY B 1 179 ? -13.664 -0.09 12.508 1 94.12 179 GLY B C 1
ATOM 3663 O O . GLY B 1 179 ? -13.906 0.622 11.531 1 94.12 179 GLY B O 1
ATOM 3664 N N . GLY B 1 180 ? -14.617 -0.717 13.141 1 89.81 180 GLY B N 1
ATOM 3665 C CA . GLY B 1 180 ? -16.016 -0.576 12.75 1 89.81 180 GLY B CA 1
ATOM 3666 C C . GLY B 1 180 ? -16.594 0.773 13.117 1 89.81 180 GLY B C 1
ATOM 3667 O O . GLY B 1 180 ? -16.688 1.118 14.297 1 89.81 180 GLY B O 1
ATOM 3668 N N . VAL B 1 181 ? -16.906 1.548 12.094 1 87.81 181 VAL B N 1
ATOM 3669 C CA . VAL B 1 181 ? -17.609 2.816 12.25 1 87.81 181 VAL B CA 1
ATOM 3670 C C . VAL B 1 181 ? -18.781 2.875 11.281 1 87.81 181 VAL B C 1
ATOM 3672 O O . VAL B 1 181 ? -18.688 2.377 10.156 1 87.81 181 VAL B O 1
ATOM 3675 N N . ASP B 1 182 ? -19.812 3.408 11.703 1 82 182 ASP B N 1
ATOM 3676 C CA . ASP B 1 182 ? -21 3.555 10.867 1 82 182 ASP B CA 1
ATOM 3677 C C . ASP B 1 182 ? -20.766 4.574 9.75 1 82 182 ASP B C 1
ATOM 3679 O O . ASP B 1 182 ? -20.703 5.777 10.008 1 82 182 ASP B O 1
ATOM 3683 N N . THR B 1 183 ? -20.453 3.998 8.547 1 76.75 183 THR B N 1
ATOM 3684 C CA . THR B 1 183 ? -20.188 4.855 7.395 1 76.75 183 THR B CA 1
ATOM 3685 C C . THR B 1 183 ? -20.797 4.258 6.129 1 76.75 183 THR B C 1
ATOM 3687 O O . THR B 1 183 ? -21.297 3.127 6.145 1 76.75 183 THR B O 1
ATOM 3690 N N . ASN B 1 184 ? -20.734 5.074 5.121 1 68.06 184 ASN B N 1
ATOM 3691 C CA . ASN B 1 184 ? -21.297 4.668 3.84 1 68.06 184 ASN B CA 1
ATOM 3692 C C . ASN B 1 184 ? -20.219 4.207 2.869 1 68.06 184 ASN B C 1
ATOM 3694 O O . ASN B 1 184 ? -20.297 4.496 1.673 1 68.06 184 ASN B O 1
ATOM 3698 N N . ILE B 1 185 ? -19.188 3.529 3.27 1 67.94 185 ILE B N 1
ATOM 3699 C CA . ILE B 1 185 ? -18.078 3.174 2.395 1 67.94 185 ILE B CA 1
ATOM 3700 C C . ILE B 1 185 ? -18.297 1.776 1.82 1 67.94 185 ILE B C 1
ATOM 3702 O O . ILE B 1 185 ? -17.531 1.319 0.97 1 67.94 185 ILE B O 1
ATOM 3706 N N . ALA B 1 186 ? -19.406 1.347 1.775 1 69.38 186 ALA B N 1
ATOM 3707 C CA . ALA B 1 186 ? -19.656 0.004 1.258 1 69.38 186 ALA B CA 1
ATOM 3708 C C . ALA B 1 186 ? -19.641 -0.008 -0.268 1 69.38 186 ALA B C 1
ATOM 3710 O O . ALA B 1 186 ? -20.141 0.921 -0.907 1 69.38 186 ALA B O 1
ATOM 3711 N N . ASP B 1 187 ? -18.969 -1.042 -0.808 1 73.56 187 ASP B N 1
ATOM 3712 C CA . ASP B 1 187 ? -18.984 -1.252 -2.252 1 73.56 187 ASP B CA 1
ATOM 3713 C C . ASP B 1 187 ? -20.344 -1.765 -2.707 1 73.56 187 ASP B C 1
ATOM 3715 O O . ASP B 1 187 ? -20.859 -2.75 -2.172 1 73.56 187 ASP B O 1
ATOM 3719 N N . THR B 1 188 ? -20.922 -1.04 -3.691 1 76.19 188 THR B N 1
ATOM 3720 C CA . THR B 1 188 ? -22.297 -1.378 -4.074 1 76.19 188 THR B CA 1
ATOM 3721 C C . THR B 1 188 ? -22.312 -2.203 -5.355 1 76.19 188 THR B C 1
ATOM 3723 O O . THR B 1 188 ? -23.359 -2.684 -5.777 1 76.19 188 THR B O 1
ATOM 3726 N N . ARG B 1 189 ? -21.25 -2.543 -5.953 1 82.62 189 ARG B N 1
ATOM 3727 C CA . ARG B 1 189 ? -21.203 -3.301 -7.199 1 82.62 189 ARG B CA 1
ATOM 3728 C C . ARG B 1 189 ? -21.391 -4.793 -6.945 1 82.62 189 ARG B C 1
ATOM 3730 O O . ARG B 1 189 ? -20.859 -5.332 -5.973 1 82.62 189 ARG B O 1
ATOM 3737 N N . PRO B 1 190 ? -22.016 -5.41 -7.859 1 82.69 190 PRO B N 1
ATOM 3738 C CA . PRO B 1 190 ? -22.219 -6.852 -7.703 1 82.69 190 PRO B CA 1
ATOM 3739 C C . PRO B 1 190 ? -21 -7.672 -8.109 1 82.69 190 PRO B C 1
ATOM 3741 O O . PRO B 1 190 ? -20.125 -7.172 -8.82 1 82.69 190 PRO B O 1
ATOM 3744 N N . MET B 1 191 ? -21.031 -8.906 -7.621 1 87.38 191 MET B N 1
ATOM 3745 C CA . MET B 1 191 ? -20.031 -9.852 -8.102 1 87.38 191 MET B CA 1
ATOM 3746 C C . MET B 1 191 ? -20.172 -10.078 -9.602 1 87.38 191 MET B C 1
ATOM 3748 O O . MET B 1 191 ? -21.281 -10.242 -10.109 1 87.38 191 MET B O 1
ATOM 3752 N N . PRO B 1 192 ? -19.078 -10.039 -10.258 1 88.75 192 PRO B N 1
ATOM 3753 C CA . PRO B 1 192 ? -19.172 -10.328 -11.695 1 88.75 192 PRO B CA 1
ATOM 3754 C C . PRO B 1 192 ? -19.734 -11.719 -11.984 1 88.75 192 PRO B C 1
ATOM 3756 O O . PRO B 1 192 ? -19.469 -12.664 -11.242 1 88.75 192 PRO B O 1
ATOM 3759 N N . LYS B 1 193 ? -20.391 -11.805 -13.109 1 89.81 193 LYS B N 1
ATOM 3760 C CA . LYS B 1 193 ? -21.062 -13.055 -13.461 1 89.81 193 LYS B CA 1
ATOM 3761 C C . LYS B 1 193 ? -20.062 -14.172 -13.711 1 89.81 193 LYS B C 1
ATOM 3763 O O . LYS B 1 193 ? -20.344 -15.336 -13.438 1 89.81 193 LYS B O 1
ATOM 3768 N N . ASP B 1 194 ? -18.922 -13.867 -14.164 1 92.5 194 ASP B N 1
ATOM 3769 C CA . ASP B 1 194 ? -17.938 -14.867 -14.539 1 92.5 194 ASP B CA 1
ATOM 3770 C C . ASP B 1 194 ? -16.938 -15.102 -13.414 1 92.5 194 ASP B C 1
ATOM 3772 O O . ASP B 1 194 ? -15.914 -15.766 -13.609 1 92.5 194 ASP B O 1
ATOM 3776 N N . SER B 1 195 ? -17.266 -14.664 -12.25 1 95.12 195 SER B N 1
ATOM 3777 C CA . SER B 1 195 ? -16.391 -14.844 -11.102 1 95.12 195 SER B CA 1
ATOM 3778 C C . SER B 1 195 ? -16.312 -16.312 -10.68 1 95.12 195 SER B C 1
ATOM 3780 O O . SER B 1 195 ? -17.328 -17 -10.68 1 95.12 195 SER B O 1
ATOM 3782 N N . TYR B 1 196 ? -15.141 -16.75 -10.25 1 95 196 TYR B N 1
ATOM 3783 C CA . TYR B 1 196 ? -14.992 -18.078 -9.664 1 95 196 TYR B CA 1
ATOM 3784 C C . TYR B 1 196 ? -15.859 -18.219 -8.414 1 95 196 TYR B C 1
ATOM 3786 O O . TYR B 1 196 ? -16.203 -19.328 -8.008 1 95 196 TYR B O 1
ATOM 3794 N N . TYR B 1 197 ? -16.219 -17.094 -7.859 1 94.44 197 TYR B N 1
ATOM 3795 C CA . TYR B 1 197 ? -16.875 -17.078 -6.559 1 94.44 197 TYR B CA 1
ATOM 3796 C C . TYR B 1 197 ? -18.375 -16.875 -6.715 1 94.44 197 TYR B C 1
ATOM 3798 O O . TYR B 1 197 ? -19.078 -16.578 -5.742 1 94.44 197 TYR B O 1
ATOM 3806 N N . ASN B 1 198 ? -18.812 -17 -7.953 1 91.88 198 ASN B N 1
ATOM 3807 C CA . ASN B 1 198 ? -20.234 -16.812 -8.211 1 91.88 198 ASN B CA 1
ATOM 3808 C C . ASN B 1 198 ? -21.047 -18.047 -7.828 1 91.88 198 ASN B C 1
ATOM 3810 O O . ASN B 1 198 ? -21.609 -18.719 -8.695 1 91.88 198 ASN B O 1
ATOM 3814 N N . LEU B 1 199 ? -21.109 -18.375 -6.59 1 91.62 199 LEU B N 1
ATOM 3815 C CA . LEU B 1 199 ? -21.891 -19.438 -5.973 1 91.62 199 LEU B CA 1
ATOM 3816 C C . LEU B 1 199 ? -22.938 -18.859 -5.027 1 91.62 199 LEU B C 1
ATOM 3818 O O . LEU B 1 199 ? -22.672 -17.891 -4.316 1 91.62 199 LEU B O 1
ATOM 3822 N N . PRO B 1 200 ? -24.094 -19.469 -5.055 1 86.94 200 PRO B N 1
ATOM 3823 C CA . PRO B 1 200 ? -25.156 -18.953 -4.18 1 86.94 200 PRO B CA 1
ATOM 3824 C C . PRO B 1 200 ? -24.703 -18.812 -2.727 1 86.94 200 PRO B C 1
ATOM 3826 O O . PRO B 1 200 ? -25 -17.812 -2.076 1 86.94 200 PRO B O 1
ATOM 3829 N N . SER B 1 201 ? -23.969 -19.734 -2.273 1 86.12 201 SER B N 1
ATOM 3830 C CA . SER B 1 201 ? -23.516 -19.734 -0.886 1 86.12 201 SER B CA 1
ATOM 3831 C C . SER B 1 201 ? -22.516 -18.594 -0.631 1 86.12 201 SER B C 1
ATOM 3833 O O . SER B 1 201 ? -22.375 -18.141 0.504 1 86.12 201 SER B O 1
ATOM 3835 N N . LEU B 1 202 ? -21.859 -18.172 -1.658 1 90 202 LEU B N 1
ATOM 3836 C CA . LEU B 1 202 ? -20.844 -17.141 -1.485 1 90 202 LEU B CA 1
ATOM 3837 C C . LEU B 1 202 ? -21.391 -15.758 -1.75 1 90 202 LEU B C 1
ATOM 3839 O O . LEU B 1 202 ? -20.906 -14.766 -1.201 1 90 202 LEU B O 1
ATOM 3843 N N . LEU B 1 203 ? -22.391 -15.734 -2.572 1 87.31 203 LEU B N 1
ATOM 3844 C CA . LEU B 1 203 ? -22.984 -14.445 -2.924 1 87.31 203 LEU B CA 1
ATOM 3845 C C . LEU B 1 203 ? -23.578 -13.766 -1.697 1 87.31 203 LEU B C 1
ATOM 3847 O O . LEU B 1 203 ? -23.422 -12.562 -1.507 1 87.31 203 LEU B O 1
ATOM 3851 N N . ASP B 1 204 ? -24.219 -14.578 -0.881 1 83.25 204 ASP B N 1
ATOM 3852 C CA . ASP B 1 204 ? -24.797 -14.047 0.35 1 83.25 204 ASP B CA 1
ATOM 3853 C C . ASP B 1 204 ? -23.703 -13.539 1.29 1 83.25 204 ASP B C 1
ATOM 3855 O O . ASP B 1 204 ? -23.828 -12.461 1.875 1 83.25 204 ASP B O 1
ATOM 3859 N N . ALA B 1 205 ? -22.734 -14.305 1.354 1 83.19 205 ALA B N 1
ATOM 3860 C CA . ALA B 1 205 ? -21.609 -13.945 2.223 1 83.19 205 ALA B CA 1
ATOM 3861 C C . ALA B 1 205 ? -20.906 -12.688 1.72 1 83.19 205 ALA B C 1
ATOM 3863 O O . ALA B 1 205 ? -20.5 -11.844 2.514 1 83.19 205 ALA B O 1
ATOM 3864 N N . PHE B 1 206 ? -20.797 -12.648 0.475 1 84.5 206 PHE B N 1
ATOM 3865 C CA . PHE B 1 206 ? -20.156 -11.508 -0.16 1 84.5 206 PHE B CA 1
ATOM 3866 C C . PHE B 1 206 ? -20.938 -10.227 0.12 1 84.5 206 PHE B C 1
ATOM 3868 O O . PHE B 1 206 ? -20.344 -9.195 0.469 1 84.5 206 PHE B O 1
ATOM 3875 N N . GLU B 1 207 ? -22.172 -10.273 0.013 1 81.12 207 GLU B N 1
ATOM 3876 C CA . GLU B 1 207 ? -23.016 -9.117 0.279 1 81.12 207 GLU B CA 1
ATOM 3877 C C . GLU B 1 207 ? -22.969 -8.727 1.755 1 81.12 207 GLU B C 1
ATOM 3879 O O . GLU B 1 207 ? -22.984 -7.543 2.094 1 81.12 207 GLU B O 1
ATOM 3884 N N . GLU B 1 208 ? -22.953 -9.711 2.527 1 76.38 208 GLU B N 1
ATOM 3885 C CA . GLU B 1 208 ? -22.859 -9.453 3.963 1 76.38 208 GLU B CA 1
ATOM 3886 C C . GLU B 1 208 ? -21.531 -8.797 4.328 1 76.38 208 GLU B C 1
ATOM 3888 O O . GLU B 1 208 ? -21.484 -7.891 5.164 1 76.38 208 GLU B O 1
ATOM 3893 N N . ARG B 1 209 ? -20.516 -9.25 3.664 1 76.94 209 ARG B N 1
ATOM 3894 C CA . ARG B 1 209 ? -19.188 -8.688 3.898 1 76.94 209 ARG B CA 1
ATOM 3895 C C . ARG B 1 209 ? -19.125 -7.223 3.494 1 76.94 209 ARG B C 1
ATOM 3897 O O . ARG B 1 209 ? -18.516 -6.402 4.188 1 76.94 209 ARG B O 1
ATOM 3904 N N . LYS B 1 210 ? -19.797 -6.895 2.461 1 73.31 210 LYS B N 1
ATOM 3905 C CA . LYS B 1 210 ? -19.812 -5.52 1.978 1 73.31 210 LYS B CA 1
ATOM 3906 C C . LYS B 1 210 ? -20.484 -4.59 2.986 1 73.31 210 LYS B C 1
ATOM 3908 O O . LYS B 1 210 ? -20.156 -3.406 3.062 1 73.31 210 LYS B O 1
ATOM 3913 N N . SER B 1 211 ? -21.375 -5.195 3.838 1 69.94 211 SER B N 1
ATOM 3914 C CA . SER B 1 211 ? -22.172 -4.402 4.773 1 69.94 211 SER B CA 1
ATOM 3915 C C . SER B 1 211 ? -21.641 -4.535 6.195 1 69.94 211 SER B C 1
ATOM 3917 O O . SER B 1 211 ? -22.281 -4.102 7.148 1 69.94 211 SER B O 1
ATOM 3919 N N . MET B 1 212 ? -20.609 -5.172 6.312 1 65.12 212 MET B N 1
ATOM 3920 C CA . MET B 1 212 ? -20.094 -5.547 7.625 1 65.12 212 MET B CA 1
ATOM 3921 C C . MET B 1 212 ? -19.906 -4.316 8.508 1 65.12 212 MET B C 1
ATOM 3923 O O . MET B 1 212 ? -20.219 -4.355 9.703 1 65.12 212 MET B O 1
ATOM 3927 N N . ALA B 1 213 ? -19.453 -3.379 8 1 59.84 213 ALA B N 1
ATOM 3928 C CA . ALA B 1 213 ? -19.25 -2.193 8.828 1 59.84 213 ALA B CA 1
ATOM 3929 C C . ALA B 1 213 ? -20.562 -1.752 9.492 1 59.84 213 ALA B C 1
ATOM 3931 O O . ALA B 1 213 ? -20.562 -1.294 10.633 1 59.84 213 ALA B O 1
ATOM 3932 N N . LYS B 1 214 ? -21.562 -2.117 8.852 1 63.22 214 LYS B N 1
ATOM 3933 C CA . LYS B 1 214 ? -22.875 -1.673 9.328 1 63.22 214 LYS B CA 1
ATOM 3934 C C . LYS B 1 214 ? -23.469 -2.678 10.305 1 63.22 214 LYS B C 1
ATOM 3936 O O . LYS B 1 214 ? -24.25 -2.305 11.195 1 63.22 214 LYS B O 1
ATOM 3941 N N . ARG B 1 215 ? -23 -3.865 10.273 1 65.19 215 ARG B N 1
ATOM 3942 C CA . ARG B 1 215 ? -23.766 -4.883 10.992 1 65.19 215 ARG B CA 1
ATOM 3943 C C . ARG B 1 215 ? -23.016 -5.332 12.242 1 65.19 215 ARG B C 1
ATOM 3945 O O . ARG B 1 215 ? -23.578 -6.043 13.086 1 65.19 215 ARG B O 1
ATOM 3952 N N . ASN B 1 216 ? -21.828 -4.961 12.422 1 69.69 216 ASN B N 1
ATOM 3953 C CA . ASN B 1 216 ? -21.062 -5.434 13.578 1 69.69 216 ASN B CA 1
ATOM 3954 C C . ASN B 1 216 ? -20.953 -4.359 14.648 1 69.69 216 ASN B C 1
ATOM 3956 O O . ASN B 1 216 ? -19.859 -4.066 15.125 1 69.69 216 ASN B O 1
ATOM 3960 N N . ALA B 1 217 ? -22.172 -3.773 15.086 1 74.56 217 ALA B N 1
ATOM 3961 C CA . ALA B 1 217 ? -22.266 -2.771 16.141 1 74.56 217 ALA B CA 1
ATOM 3962 C C . ALA B 1 217 ? -21.203 -1.687 15.969 1 74.56 217 ALA B C 1
ATOM 3964 O O . ALA B 1 217 ? -20.391 -1.449 16.859 1 74.56 217 ALA B O 1
ATOM 3965 N N . PRO B 1 218 ? -21.281 -1.104 14.93 1 84.44 218 PRO B N 1
ATOM 3966 C CA . PRO B 1 218 ? -20.266 -0.07 14.672 1 84.44 218 PRO B CA 1
ATOM 3967 C C . PRO B 1 218 ? -20.406 1.127 15.609 1 84.44 218 PRO B C 1
ATOM 3969 O O . PRO B 1 218 ? -21.5 1.423 16.094 1 84.44 218 PRO B O 1
ATOM 3972 N N . MET B 1 219 ? -19.203 1.685 15.969 1 91.62 219 MET B N 1
ATOM 3973 C CA . MET B 1 219 ? -19.188 2.971 16.656 1 91.62 219 MET B CA 1
ATOM 3974 C C . MET B 1 219 ? -19.859 4.047 15.82 1 91.62 219 MET B C 1
ATOM 3976 O O . MET B 1 219 ? -19.766 4.039 14.594 1 91.62 219 MET B O 1
ATOM 3980 N N . SER B 1 220 ? -20.594 4.898 16.484 1 93.5 220 SER B N 1
ATOM 3981 C CA . SER B 1 220 ? -21.203 5.98 15.734 1 93.5 220 SER B CA 1
ATOM 3982 C C . SER B 1 220 ? -20.156 6.949 15.195 1 93.5 220 SER B C 1
ATOM 3984 O O . SER B 1 220 ? -19.125 7.16 15.836 1 93.5 220 SER B O 1
ATOM 3986 N N . ALA B 1 221 ? -20.453 7.574 14.086 1 94.31 221 ALA B N 1
ATOM 3987 C CA . ALA B 1 221 ? -19.5 8.5 13.469 1 94.31 221 ALA B CA 1
ATOM 3988 C C . ALA B 1 221 ? -19.188 9.672 14.391 1 94.31 221 ALA B C 1
ATOM 3990 O O . ALA B 1 221 ? -18.031 10.055 14.539 1 94.31 221 ALA B O 1
ATOM 3991 N N . PRO B 1 222 ? -20.188 10.242 15.156 1 96 222 PRO B N 1
ATOM 3992 C CA . PRO B 1 222 ? -19.875 11.336 16.078 1 96 222 PRO B CA 1
ATOM 3993 C C . PRO B 1 222 ? -18.984 10.906 17.234 1 96 222 PRO B C 1
ATOM 3995 O O . PRO B 1 222 ? -18.062 11.641 17.625 1 96 222 PRO B O 1
ATOM 3998 N N . ASP B 1 223 ? -19.234 9.727 17.75 1 96.94 223 ASP B N 1
ATOM 3999 C CA . ASP B 1 223 ? -18.375 9.227 18.828 1 96.94 223 ASP B CA 1
ATOM 4000 C C . ASP B 1 223 ? -16.953 8.992 18.328 1 96.94 223 ASP B C 1
ATOM 4002 O O . ASP B 1 223 ? -15.984 9.336 19.016 1 96.94 223 ASP B O 1
ATOM 4006 N N . TYR B 1 224 ? -16.875 8.398 17.172 1 97.12 224 TYR B N 1
ATOM 4007 C CA . TYR B 1 224 ? -15.586 8.195 16.531 1 97.12 224 TYR B CA 1
ATOM 4008 C C . TYR B 1 224 ? -14.859 9.523 16.344 1 97.12 224 TYR B C 1
ATOM 4010 O O . TYR B 1 224 ? -13.672 9.641 16.656 1 97.12 224 TYR B O 1
ATOM 4018 N N . ALA B 1 225 ? -15.547 10.5 15.859 1 98.06 225 ALA B N 1
ATOM 4019 C CA . ALA B 1 225 ? -14.984 11.82 15.594 1 98.06 225 ALA B CA 1
ATOM 4020 C C . ALA B 1 225 ? -14.469 12.461 16.875 1 98.06 225 ALA B C 1
ATOM 4022 O O . ALA B 1 225 ? -13.406 13.086 16.891 1 98.06 225 ALA B O 1
ATOM 4023 N N . ARG B 1 226 ? -15.195 12.32 17.938 1 98.12 226 ARG B N 1
ATOM 4024 C CA . ARG B 1 226 ? -14.789 12.867 19.234 1 98.12 226 ARG B CA 1
ATOM 4025 C C . ARG B 1 226 ? -13.477 12.242 19.703 1 98.12 226 ARG B C 1
ATOM 4027 O O . ARG B 1 226 ? -12.586 12.945 20.172 1 98.12 226 ARG B O 1
ATOM 4034 N N . GLU B 1 227 ? -13.375 10.969 19.562 1 98.19 227 GLU B N 1
ATOM 4035 C CA . GLU B 1 227 ? -12.156 10.281 19.969 1 98.19 227 GLU B CA 1
ATOM 4036 C C . GLU B 1 227 ? -10.961 10.719 19.141 1 98.19 227 GLU B C 1
ATOM 4038 O O . GLU B 1 227 ? -9.875 10.953 19.672 1 98.19 227 GLU B O 1
ATOM 4043 N N . VAL B 1 228 ? -11.148 10.828 17.844 1 98.19 228 VAL B N 1
ATOM 4044 C CA . VAL B 1 228 ? -10.07 11.227 16.953 1 98.19 228 VAL B CA 1
ATOM 4045 C C . VAL B 1 228 ? -9.656 12.664 17.25 1 98.19 228 VAL B C 1
ATOM 4047 O O . VAL B 1 228 ? -8.461 12.977 17.297 1 98.19 228 VAL B O 1
ATOM 4050 N N . ALA B 1 229 ? -10.625 13.555 17.484 1 98.31 229 ALA B N 1
ATOM 4051 C CA . ALA B 1 229 ? -10.32 14.938 17.828 1 98.31 229 ALA B CA 1
ATOM 4052 C C . ALA B 1 229 ? -9.523 15.008 19.141 1 98.31 229 ALA B C 1
ATOM 4054 O O . ALA B 1 229 ? -8.594 15.805 19.266 1 98.31 229 ALA B O 1
ATOM 4055 N N . ASN B 1 230 ? -9.867 14.172 20.109 1 98.12 230 ASN B N 1
ATOM 4056 C CA . ASN B 1 230 ? -9.102 14.07 21.359 1 98.12 230 ASN B CA 1
ATOM 4057 C C . ASN B 1 230 ? -7.652 13.68 21.078 1 98.12 230 ASN B C 1
ATOM 4059 O O . ASN B 1 230 ? -6.73 14.234 21.688 1 98.12 230 ASN B O 1
ATOM 4063 N N . ASP B 1 231 ? -7.48 12.68 20.234 1 97.44 231 ASP B N 1
ATOM 4064 C CA . ASP B 1 231 ? -6.137 12.219 19.891 1 97.44 231 ASP B CA 1
ATOM 4065 C C . ASP B 1 231 ? -5.312 13.352 19.281 1 97.44 231 ASP B C 1
ATOM 4067 O O . ASP B 1 231 ? -4.145 13.531 19.625 1 97.44 231 ASP B O 1
ATOM 4071 N N . ILE B 1 232 ? -5.91 14.094 18.375 1 96.62 232 ILE B N 1
ATOM 4072 C CA . ILE B 1 232 ? -5.242 15.195 17.688 1 96.62 232 ILE B CA 1
ATOM 4073 C C . ILE B 1 232 ? -4.809 16.25 18.703 1 96.62 232 ILE B C 1
ATOM 4075 O O . ILE B 1 232 ? -3.674 16.734 18.672 1 96.62 232 ILE B O 1
ATOM 4079 N N . GLU B 1 233 ? -5.637 16.578 19.625 1 94.81 233 GLU B N 1
ATOM 4080 C CA . GLU B 1 233 ? -5.371 17.625 20.609 1 94.81 233 GLU B CA 1
ATOM 4081 C C . GLU B 1 233 ? -4.32 17.172 21.625 1 94.81 233 GLU B C 1
ATOM 4083 O O . GLU B 1 233 ? -3.574 17.984 22.156 1 94.81 233 GLU B O 1
ATOM 4088 N N . ARG B 1 234 ? -4.25 15.883 21.812 1 93.62 234 ARG B N 1
ATOM 4089 C CA . ARG B 1 234 ? -3.332 15.352 22.812 1 93.62 234 ARG B CA 1
ATOM 4090 C C . ARG B 1 234 ? -1.927 15.203 22.25 1 93.62 234 ARG B C 1
ATOM 4092 O O . ARG B 1 234 ? -0.959 15.055 23 1 93.62 234 ARG B O 1
ATOM 4099 N N . LEU B 1 235 ? -1.874 15.227 20.953 1 90.69 235 LEU B N 1
ATOM 4100 C CA . LEU B 1 235 ? -0.57 15.055 20.328 1 90.69 235 LEU B CA 1
ATOM 4101 C C . LEU B 1 235 ? 0.263 16.328 20.453 1 90.69 235 LEU B C 1
ATOM 4103 O O . LEU B 1 235 ? -0.051 17.344 19.812 1 90.69 235 LEU B O 1
ATOM 4107 N N . HIS B 1 236 ? 1.375 16.297 21.266 1 85.69 236 HIS B N 1
ATOM 4108 C CA . HIS B 1 236 ? 2.141 17.516 21.531 1 85.69 236 HIS B CA 1
ATOM 4109 C C . HIS B 1 236 ? 3.562 17.391 21 1 85.69 236 HIS B C 1
ATOM 4111 O O . HIS B 1 236 ? 4.332 18.359 21.047 1 85.69 236 HIS B O 1
ATOM 4117 N N . SER B 1 237 ? 3.861 16.172 20.609 1 89.88 237 SER B N 1
ATOM 4118 C CA . SER B 1 237 ? 5.219 15.984 20.109 1 89.88 237 SER B CA 1
ATOM 4119 C C . SER B 1 237 ? 5.234 15.156 18.828 1 89.88 237 SER B C 1
ATOM 4121 O O . SER B 1 237 ? 4.266 14.461 18.516 1 89.88 237 SER B O 1
ATOM 4123 N N . THR B 1 238 ? 6.344 15.258 18.109 1 92.25 238 THR B N 1
ATOM 4124 C CA . THR B 1 238 ? 6.512 14.516 16.875 1 92.25 238 THR B CA 1
ATOM 4125 C C . THR B 1 238 ? 6.961 13.078 17.156 1 92.25 238 THR B C 1
ATOM 4127 O O . THR B 1 238 ? 7.098 12.273 16.234 1 92.25 238 THR B O 1
ATOM 4130 N N . SER B 1 239 ? 7.086 12.703 18.391 1 86.12 239 SER B N 1
ATOM 4131 C CA . SER B 1 239 ? 7.629 11.391 18.719 1 86.12 239 SER B CA 1
ATOM 4132 C C . SER B 1 239 ? 6.598 10.531 19.438 1 86.12 239 SER B C 1
ATOM 4134 O O . SER B 1 239 ? 6.938 9.484 20 1 86.12 239 SER B O 1
ATOM 4136 N N . GLY B 1 240 ? 5.355 10.977 19.547 1 86.44 240 GLY B N 1
ATOM 4137 C CA . GLY B 1 240 ? 4.297 10.148 20.109 1 86.44 240 GLY B CA 1
ATOM 4138 C C . GLY B 1 240 ? 3.914 8.984 19.203 1 86.44 240 GLY B C 1
ATOM 4139 O O . GLY B 1 240 ? 4.609 8.688 18.234 1 86.44 240 GLY B O 1
ATOM 4140 N N . PRO B 1 241 ? 2.938 8.258 19.609 1 92.62 241 PRO B N 1
ATOM 4141 C CA . PRO B 1 241 ? 2.496 7.145 18.766 1 92.62 241 PRO B CA 1
ATOM 4142 C C . PRO B 1 241 ? 2.062 7.59 17.375 1 92.62 241 PRO B C 1
ATOM 4144 O O . PRO B 1 241 ? 1.492 8.672 17.219 1 92.62 241 PRO B O 1
ATOM 4147 N N . LEU B 1 242 ? 2.391 6.773 16.438 1 96.06 242 LEU B N 1
ATOM 4148 C CA . LEU B 1 242 ? 1.935 7.031 15.078 1 96.06 242 LEU B CA 1
ATOM 4149 C C . LEU B 1 242 ? 0.501 6.551 14.883 1 96.06 242 LEU B C 1
ATOM 4151 O O . LEU B 1 242 ? -0.343 7.285 14.367 1 96.06 242 LEU B O 1
ATOM 4155 N N . ASN B 1 243 ? 0.279 5.301 15.312 1 96.81 243 ASN B N 1
ATOM 4156 C CA . ASN B 1 243 ? -1.001 4.641 15.078 1 96.81 243 ASN B CA 1
ATOM 4157 C C . ASN B 1 243 ? -1.934 4.781 16.281 1 96.81 243 ASN B C 1
ATOM 4159 O O . ASN B 1 243 ? -1.561 4.438 17.406 1 96.81 243 ASN B O 1
ATOM 4163 N N . TYR B 1 244 ? -3.076 5.348 16.094 1 97.62 244 TYR B N 1
ATOM 4164 C CA . TYR B 1 244 ? -4.172 5.379 17.047 1 97.62 244 TYR B CA 1
ATOM 4165 C C . TYR B 1 244 ? -5.324 4.488 16.594 1 97.62 244 TYR B C 1
ATOM 4167 O O . TYR B 1 244 ? -5.793 4.598 15.461 1 97.62 244 TYR B O 1
ATOM 4175 N N . TYR B 1 245 ? -5.723 3.561 17.422 1 97.69 245 TYR B N 1
ATOM 4176 C CA . TYR B 1 245 ? -6.754 2.588 17.078 1 97.69 245 TYR B CA 1
ATOM 4177 C C . TYR B 1 245 ? -8.117 3.047 17.562 1 97.69 245 TYR B C 1
ATOM 4179 O O . TYR B 1 245 ? -8.352 3.141 18.781 1 97.69 245 TYR B O 1
ATOM 4187 N N . ARG B 1 246 ? -9 3.375 16.656 1 97.38 246 ARG B N 1
ATOM 4188 C CA . ARG B 1 246 ? -10.336 3.887 16.969 1 97.38 246 ARG B CA 1
ATOM 4189 C C . ARG B 1 246 ? -11.406 3.141 16.172 1 97.38 246 ARG B C 1
ATOM 4191 O O . ARG B 1 246 ? -11.172 2.73 15.039 1 97.38 246 ARG B O 1
ATOM 4198 N N . GLY B 1 247 ? -12.617 3.053 16.672 1 95 247 GLY B N 1
ATOM 4199 C CA . GLY B 1 247 ? -13.703 2.266 16.094 1 95 247 GLY B CA 1
ATOM 4200 C C . GLY B 1 247 ? -13.844 0.896 16.734 1 95 247 GLY B C 1
ATOM 4201 O O . GLY B 1 247 ? -12.961 0.459 17.484 1 95 247 GLY B O 1
ATOM 4202 N N . THR B 1 248 ? -14.922 0.183 16.406 1 93.25 248 THR B N 1
ATOM 4203 C CA . THR B 1 248 ? -15.211 -1.107 17.016 1 93.25 248 THR B CA 1
ATOM 4204 C C . THR B 1 248 ? -14.141 -2.133 16.656 1 93.25 248 THR B C 1
ATOM 4206 O O . THR B 1 248 ? -13.805 -2.293 15.477 1 93.25 248 THR B O 1
ATOM 4209 N N . LYS B 1 249 ? -13.5 -2.758 17.641 1 93 249 LYS B N 1
ATOM 4210 C CA . LYS B 1 249 ? -12.547 -3.861 17.547 1 93 249 LYS B CA 1
ATOM 4211 C C . LYS B 1 249 ? -11.242 -3.416 16.891 1 93 249 LYS B C 1
ATOM 4213 O O . LYS B 1 249 ? -10.469 -4.246 16.422 1 93 249 LYS B O 1
ATOM 4218 N N . ALA B 1 250 ? -11 -2.092 16.844 1 94.69 250 ALA B N 1
ATOM 4219 C CA . ALA B 1 250 ? -9.836 -1.561 16.141 1 94.69 250 ALA B CA 1
ATOM 4220 C C . ALA B 1 250 ? -8.539 -2.047 16.781 1 94.69 250 ALA B C 1
ATOM 4222 O O . ALA B 1 250 ? -7.656 -2.559 16.094 1 94.69 250 ALA B O 1
ATOM 4223 N N . TRP B 1 251 ? -8.492 -1.907 18.078 1 94.81 251 TRP B N 1
ATOM 4224 C CA . TRP B 1 251 ? -7.266 -2.289 18.766 1 94.81 251 TRP B CA 1
ATOM 4225 C C . TRP B 1 251 ? -7.023 -3.791 18.656 1 94.81 251 TRP B C 1
ATOM 4227 O O . TRP B 1 251 ? -5.898 -4.227 18.406 1 94.81 251 TRP B O 1
ATOM 4237 N N . PHE B 1 252 ? -8.078 -4.582 18.828 1 94.56 252 PHE B N 1
ATOM 4238 C CA . PHE B 1 252 ? -7.98 -6.035 18.781 1 94.56 252 PHE B CA 1
ATOM 4239 C C . PHE B 1 252 ? -7.516 -6.496 17.406 1 94.56 252 PHE B C 1
ATOM 4241 O O . PHE B 1 252 ? -6.512 -7.203 17.281 1 94.56 252 PHE B O 1
ATOM 4248 N N . LEU B 1 253 ? -8.188 -6 16.375 1 93.81 253 LEU B N 1
ATOM 4249 C CA . LEU B 1 253 ? -7.871 -6.414 15.016 1 93.81 253 LEU B CA 1
ATOM 4250 C C . LEU B 1 253 ? -6.52 -5.859 14.578 1 93.81 253 LEU B C 1
ATOM 4252 O O . LEU B 1 253 ? -5.785 -6.516 13.836 1 93.81 253 LEU B O 1
ATOM 4256 N N . GLY B 1 254 ? -6.188 -4.691 15.047 1 94.06 254 GLY B N 1
ATOM 4257 C CA . GLY B 1 254 ? -4.922 -4.066 14.703 1 94.06 254 GLY B CA 1
ATOM 4258 C C . GLY B 1 254 ? -3.717 -4.824 15.234 1 94.06 254 GLY B C 1
ATOM 4259 O O . GLY B 1 254 ? -2.619 -4.715 14.68 1 94.06 254 GLY B O 1
ATOM 4260 N N . HIS B 1 255 ? -3.9 -5.609 16.312 1 92.94 255 HIS B N 1
ATOM 4261 C CA . HIS B 1 255 ? -2.785 -6.309 16.938 1 92.94 255 HIS B CA 1
ATOM 4262 C C . HIS B 1 255 ? -2.979 -7.82 16.875 1 92.94 255 HIS B C 1
ATOM 4264 O O . HIS B 1 255 ? -2.217 -8.57 17.484 1 92.94 255 HIS B O 1
ATOM 4270 N N . LEU B 1 256 ? -3.916 -8.25 16.141 1 92.25 256 LEU B N 1
ATOM 4271 C CA . LEU B 1 256 ? -4.328 -9.648 16.109 1 92.25 256 LEU B CA 1
ATOM 4272 C C . LEU B 1 256 ? -3.186 -10.539 15.625 1 92.25 256 LEU B C 1
ATOM 4274 O O . LEU B 1 256 ? -2.943 -11.609 16.188 1 92.25 256 LEU B O 1
ATOM 4278 N N . LEU B 1 257 ? -2.387 -10.133 14.703 1 91.06 257 LEU B N 1
ATOM 4279 C CA . LEU B 1 257 ? -1.36 -10.953 14.07 1 91.06 257 LEU B CA 1
ATOM 4280 C C . LEU B 1 257 ? -0.088 -10.977 14.914 1 91.06 257 LEU B C 1
ATOM 4282 O O . LEU B 1 257 ? 0.846 -11.727 14.609 1 91.06 257 LEU B O 1
ATOM 4286 N N . TRP B 1 258 ? -0.044 -10.18 15.961 1 85.62 258 TRP B N 1
ATOM 4287 C CA . TRP B 1 258 ? 1.104 -10.195 16.859 1 85.62 258 TRP B CA 1
ATOM 4288 C C . TRP B 1 258 ? 1.103 -11.461 17.719 1 85.62 258 TRP B C 1
ATOM 4290 O O . TRP B 1 258 ? 2.162 -11.945 18.125 1 85.62 258 TRP B O 1
ATOM 4300 N N . TRP B 1 259 ? -0.093 -11.977 17.906 1 86.75 259 TRP B N 1
ATOM 4301 C CA . TRP B 1 259 ? -0.108 -13.039 18.891 1 86.75 259 TRP B CA 1
ATOM 4302 C C . TRP B 1 259 ? -0.828 -14.273 18.375 1 86.75 259 TRP B C 1
ATOM 4304 O O . TRP B 1 259 ? -0.824 -15.328 19.016 1 86.75 259 TRP B O 1
ATOM 4314 N N . ALA B 1 260 ? -1.497 -14.148 17.234 1 91.62 260 ALA B N 1
ATOM 4315 C CA . ALA B 1 260 ? -2.158 -15.305 16.641 1 91.62 260 ALA B CA 1
ATOM 4316 C C . ALA B 1 260 ? -1.496 -15.695 15.32 1 91.62 260 ALA B C 1
ATOM 4318 O O . ALA B 1 260 ? -1.146 -14.828 14.516 1 91.62 260 ALA B O 1
ATOM 4319 N N . PRO B 1 261 ? -1.375 -17.016 15.18 1 91.81 261 PRO B N 1
ATOM 4320 C CA . PRO B 1 261 ? -0.856 -17.438 13.875 1 91.81 261 PRO B CA 1
ATOM 4321 C C . PRO B 1 261 ? -1.773 -17.047 12.719 1 91.81 261 PRO B C 1
ATOM 4323 O O . PRO B 1 261 ? -2.998 -17.078 12.859 1 91.81 261 PRO B O 1
ATOM 4326 N N . ARG B 1 262 ? -1.171 -16.656 11.625 1 92.12 262 ARG B N 1
ATOM 4327 C CA . ARG B 1 262 ? -1.893 -16.141 10.461 1 92.12 262 ARG B CA 1
ATOM 4328 C C . ARG B 1 262 ? -2.951 -17.141 9.992 1 92.12 262 ARG B C 1
ATOM 4330 O O . ARG B 1 262 ? -4.074 -16.75 9.672 1 92.12 262 ARG B O 1
ATOM 4337 N N . TRP B 1 263 ? -2.594 -18.438 9.953 1 91.31 263 TRP B N 1
ATOM 4338 C CA . TRP B 1 263 ? -3.527 -19.438 9.438 1 91.31 263 TRP B CA 1
ATOM 4339 C C . TRP B 1 263 ? -4.793 -19.484 10.281 1 91.31 263 TRP B C 1
ATOM 4341 O O . TRP B 1 263 ? -5.887 -19.703 9.766 1 91.31 263 TRP B O 1
ATOM 4351 N N . LEU B 1 264 ? -4.652 -19.297 11.602 1 93.94 264 LEU B N 1
ATOM 4352 C CA . LEU B 1 264 ? -5.809 -19.281 12.492 1 93.94 264 LEU B CA 1
ATOM 4353 C C . LEU B 1 264 ? -6.664 -18.047 12.258 1 93.94 264 LEU B C 1
ATOM 4355 O O . LEU B 1 264 ? -7.895 -18.109 12.289 1 93.94 264 LEU B O 1
ATOM 4359 N N . VAL B 1 265 ? -5.98 -16.922 12.07 1 94.81 265 VAL B N 1
ATOM 4360 C CA . VAL B 1 265 ? -6.684 -15.672 11.789 1 94.81 265 VAL B CA 1
ATOM 4361 C C . VAL B 1 265 ? -7.465 -15.797 10.484 1 94.81 265 VAL B C 1
ATOM 4363 O O . VAL B 1 265 ? -8.633 -15.414 10.414 1 94.81 265 VAL B O 1
ATOM 4366 N N . GLU B 1 266 ? -6.848 -16.391 9.477 1 94.94 266 GLU B N 1
ATOM 4367 C CA . GLU B 1 266 ? -7.488 -16.594 8.18 1 94.94 266 GLU B CA 1
ATOM 4368 C C . GLU B 1 266 ? -8.727 -17.469 8.305 1 94.94 266 GLU B C 1
ATOM 4370 O O . GLU B 1 266 ? -9.781 -17.156 7.754 1 94.94 266 GLU B O 1
ATOM 4375 N N . LYS B 1 267 ? -8.641 -18.531 9.039 1 93.88 267 LYS B N 1
ATOM 4376 C CA . LYS B 1 267 ? -9.773 -19.422 9.266 1 93.88 267 LYS B CA 1
ATOM 4377 C C . LYS B 1 267 ? -10.898 -18.703 10 1 93.88 267 LYS B C 1
ATOM 4379 O O . LYS B 1 267 ? -12.078 -18.891 9.672 1 93.88 267 LYS B O 1
ATOM 4384 N N . GLY B 1 268 ? -10.523 -17.969 11 1 93.75 268 GLY B N 1
ATOM 4385 C CA . GLY B 1 268 ? -11.508 -17.203 11.75 1 93.75 268 GLY B CA 1
ATOM 4386 C C . GLY B 1 268 ? -12.258 -16.203 10.898 1 93.75 268 GLY B C 1
ATOM 4387 O O . GLY B 1 268 ? -13.477 -16.047 11.039 1 93.75 268 GLY B O 1
ATOM 4388 N N . LEU B 1 269 ? -11.57 -15.523 10.039 1 92.12 269 LEU B N 1
ATOM 4389 C CA . LEU B 1 269 ? -12.195 -14.547 9.156 1 92.12 269 LEU B CA 1
ATOM 4390 C C . LEU B 1 269 ? -13.164 -15.219 8.188 1 92.12 269 LEU B C 1
ATOM 4392 O O . LEU B 1 269 ? -14.266 -14.719 7.957 1 92.12 269 LEU B O 1
ATOM 4396 N N . LEU B 1 270 ? -12.758 -16.344 7.633 1 93.44 270 LEU B N 1
ATOM 4397 C CA . LEU B 1 270 ? -13.625 -17.078 6.715 1 93.44 270 LEU B CA 1
ATOM 4398 C C . LEU B 1 270 ? -14.906 -17.516 7.41 1 93.44 270 LEU B C 1
ATOM 4400 O O . LEU B 1 270 ? -15.992 -17.422 6.832 1 93.44 270 LEU B O 1
ATOM 4404 N N . ARG B 1 271 ? -14.75 -17.953 8.594 1 92.38 271 ARG B N 1
ATOM 4405 C CA . ARG B 1 271 ? -15.914 -18.375 9.367 1 92.38 271 ARG B CA 1
ATOM 4406 C C . ARG B 1 271 ? -16.812 -17.188 9.695 1 92.38 271 ARG B C 1
ATOM 4408 O O . ARG B 1 271 ? -18.031 -17.266 9.547 1 92.38 271 ARG B O 1
ATOM 4415 N N . LYS B 1 272 ? -16.219 -16.156 10.125 1 88.88 272 LYS B N 1
ATOM 4416 C CA . LYS B 1 272 ? -16.953 -14.953 10.531 1 88.88 272 LYS B CA 1
ATOM 4417 C C . LYS B 1 272 ? -17.781 -14.398 9.375 1 88.88 272 LYS B C 1
ATOM 4419 O O . LYS B 1 272 ? -18.922 -13.961 9.578 1 88.88 272 LYS B O 1
ATOM 4424 N N . PHE B 1 273 ? -17.219 -14.539 8.164 1 88.88 273 PHE B N 1
ATOM 4425 C CA . PHE B 1 273 ? -17.891 -13.898 7.039 1 88.88 273 PHE B CA 1
ATOM 4426 C C . PHE B 1 273 ? -18.672 -14.914 6.223 1 88.88 273 PHE B C 1
ATOM 4428 O O . PHE B 1 273 ? -19.203 -14.586 5.156 1 88.88 273 PHE B O 1
ATOM 4435 N N . GLY B 1 274 ? -18.719 -16.109 6.688 1 88.62 274 GLY B N 1
ATOM 4436 C CA . GLY B 1 274 ? -19.562 -17.125 6.094 1 88.62 274 GLY B CA 1
ATOM 4437 C C . GLY B 1 274 ? -19.016 -17.703 4.805 1 88.62 274 GLY B C 1
ATOM 4438 O O . GLY B 1 274 ? -19.766 -18.125 3.928 1 88.62 274 GLY B O 1
ATOM 4439 N N . PHE B 1 275 ? -17.703 -17.703 4.684 1 93 275 PHE B N 1
ATOM 4440 C CA . PHE B 1 275 ? -17.109 -18.141 3.424 1 93 275 PHE B CA 1
ATOM 4441 C C . PHE B 1 275 ? -16.688 -19.594 3.498 1 93 275 PHE B C 1
ATOM 4443 O O . PHE B 1 275 ? -16.375 -20.203 2.477 1 93 275 PHE B O 1
ATOM 4450 N N . THR B 1 276 ? -16.766 -20.234 4.641 1 94.12 276 THR B N 1
ATOM 4451 C CA . THR B 1 276 ? -16.219 -21.562 4.859 1 94.12 276 THR B CA 1
ATOM 4452 C C . THR B 1 276 ? -16.859 -22.594 3.926 1 94.12 276 THR B C 1
ATOM 4454 O O . THR B 1 276 ? -16.172 -23.312 3.203 1 94.12 276 THR B O 1
ATOM 4457 N N . GLU B 1 277 ? -18.172 -22.594 3.891 1 93 277 GLU B N 1
ATOM 4458 C CA . GLU B 1 277 ? -18.875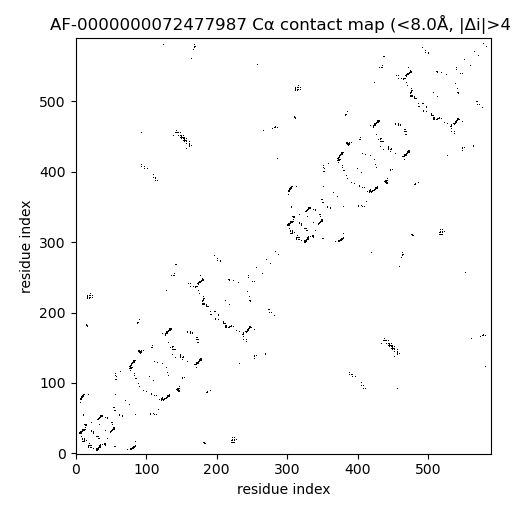 -23.578 3.074 1 93 277 GLU B CA 1
ATOM 4459 C C . GLU B 1 277 ? -18.641 -23.328 1.587 1 93 277 GLU B C 1
ATOM 4461 O O . GLU B 1 277 ? -18.453 -24.281 0.819 1 93 277 GLU B O 1
ATOM 4466 N N . GLY B 1 278 ? -18.734 -22.094 1.185 1 94.06 278 GLY B N 1
ATOM 4467 C CA . GLY B 1 278 ? -18.469 -21.766 -0.208 1 94.06 278 GLY B CA 1
ATOM 4468 C C . GLY B 1 278 ? -17.078 -22.156 -0.662 1 94.06 278 GLY B C 1
ATOM 4469 O O . GLY B 1 278 ? -16.891 -22.656 -1.777 1 94.06 278 GLY B O 1
ATOM 4470 N N . PHE B 1 279 ? -16.156 -21.984 0.166 1 95.5 279 PHE B N 1
ATOM 4471 C CA . PHE B 1 279 ? -14.781 -22.344 -0.161 1 95.5 279 PHE B CA 1
ATOM 4472 C C . PHE B 1 279 ? -14.625 -23.859 -0.298 1 95.5 279 PHE B C 1
ATOM 4474 O O . PHE B 1 279 ? -13.875 -24.328 -1.151 1 95.5 279 PHE B O 1
ATOM 4481 N N . LYS B 1 280 ? -15.289 -24.547 0.521 1 95.06 280 LYS B N 1
ATOM 4482 C CA . LYS B 1 280 ? -15.289 -26 0.405 1 95.06 280 LYS B CA 1
ATOM 4483 C C . LYS B 1 280 ? -15.859 -26.453 -0.937 1 95.06 280 LYS B C 1
ATOM 4485 O O . LYS B 1 280 ? -15.344 -27.375 -1.562 1 95.06 280 LYS B O 1
ATOM 4490 N N . GLN B 1 281 ? -16.922 -25.812 -1.287 1 95.06 281 GLN B N 1
ATOM 4491 C CA . GLN B 1 281 ? -17.547 -26.141 -2.564 1 95.06 281 GLN B CA 1
ATOM 4492 C C . GLN B 1 281 ? -16.609 -25.844 -3.729 1 95.06 281 GLN B C 1
ATOM 4494 O O . GLN B 1 281 ? -16.531 -26.625 -4.688 1 95.06 281 GLN B O 1
ATOM 4499 N N . LEU B 1 282 ? -15.953 -24.766 -3.652 1 95.5 282 LEU B N 1
ATOM 4500 C CA . LEU B 1 282 ? -14.992 -24.422 -4.691 1 95.5 282 LEU B CA 1
ATOM 4501 C C . LEU B 1 282 ? -13.859 -25.438 -4.742 1 95.5 282 LEU B C 1
ATOM 4503 O O . LEU B 1 282 ? -13.438 -25.844 -5.828 1 95.5 282 LEU B O 1
ATOM 4507 N N . TYR B 1 283 ? -13.375 -25.812 -3.602 1 95.5 283 TYR B N 1
ATOM 4508 C CA . TYR B 1 283 ? -12.312 -26.812 -3.531 1 95.5 283 TYR B CA 1
ATOM 4509 C C . TYR B 1 283 ? -12.75 -28.125 -4.176 1 95.5 283 TYR B C 1
ATOM 4511 O O . TYR B 1 283 ? -11.992 -28.75 -4.922 1 95.5 283 TYR B O 1
ATOM 4519 N N . GLN B 1 284 ? -13.953 -28.531 -3.928 1 94.25 284 GLN B N 1
ATOM 4520 C CA . GLN B 1 284 ? -14.5 -29.75 -4.52 1 94.25 284 GLN B CA 1
ATOM 4521 C C . GLN B 1 284 ? -14.602 -29.625 -6.039 1 94.25 284 GLN B C 1
ATOM 4523 O O . GLN B 1 284 ? -14.297 -30.562 -6.766 1 94.25 284 GLN B O 1
ATOM 4528 N N . LYS B 1 285 ? -15.016 -28.469 -6.418 1 92.56 285 LYS B N 1
ATOM 4529 C CA . LYS B 1 285 ? -15.266 -28.234 -7.84 1 92.56 285 LYS B CA 1
ATOM 4530 C C . LYS B 1 285 ? -13.953 -28.125 -8.617 1 92.56 285 LYS B C 1
ATOM 4532 O O . LYS B 1 285 ? -13.82 -28.703 -9.695 1 92.56 285 LYS B O 1
ATOM 4537 N N . TYR B 1 286 ? -12.953 -27.438 -8.078 1 93.5 286 TYR B N 1
ATOM 4538 C CA . TYR B 1 286 ? -11.797 -27.047 -8.883 1 93.5 286 TYR B CA 1
ATOM 4539 C C . TYR B 1 286 ? -10.586 -27.922 -8.555 1 93.5 286 TYR B C 1
ATOM 4541 O O . TYR B 1 286 ? -9.617 -27.953 -9.305 1 93.5 286 TYR B O 1
ATOM 4549 N N . VAL B 1 287 ? -10.578 -28.609 -7.43 1 92.31 287 VAL B N 1
ATOM 4550 C CA . VAL B 1 287 ? -9.398 -29.375 -7.039 1 92.31 287 VAL B CA 1
ATOM 4551 C C . VAL B 1 287 ? -9.734 -30.859 -7.023 1 92.31 287 VAL B C 1
ATOM 4553 O O . VAL B 1 287 ? -9.109 -31.656 -7.738 1 92.31 287 VAL B O 1
ATOM 4556 N N . VAL B 1 288 ? -10.758 -31.281 -6.348 1 85.56 288 VAL B N 1
ATOM 4557 C CA . VAL B 1 288 ? -11.055 -32.688 -6.164 1 85.56 288 VAL B CA 1
ATOM 4558 C C . VAL B 1 288 ? -11.633 -33.281 -7.449 1 85.56 288 VAL B C 1
ATOM 4560 O O . VAL B 1 288 ? -11.141 -34.281 -7.965 1 85.56 288 VAL B O 1
ATOM 4563 N N . ARG B 1 289 ? -12.641 -32.719 -7.977 1 77.94 289 ARG B N 1
ATOM 4564 C CA . ARG B 1 289 ? -13.344 -33.25 -9.141 1 77.94 289 ARG B CA 1
ATOM 4565 C C . ARG B 1 289 ? -12.469 -33.188 -10.391 1 77.94 289 ARG B C 1
ATOM 4567 O O . ARG B 1 289 ? -12.57 -34.031 -11.273 1 77.94 289 ARG B O 1
ATOM 4574 N N . ARG B 1 290 ? -11.648 -32.219 -10.438 1 72.19 290 ARG B N 1
ATOM 4575 C CA . ARG B 1 290 ? -10.75 -32.094 -11.586 1 72.19 290 ARG B CA 1
ATOM 4576 C C . ARG B 1 290 ? -9.719 -33.219 -11.602 1 72.19 290 ARG B C 1
ATOM 4578 O O . ARG B 1 290 ? -9.391 -33.75 -12.664 1 72.19 290 ARG B O 1
ATOM 4585 N N . ASP B 1 291 ? -9.25 -33.5 -10.453 1 70.88 291 ASP B N 1
ATOM 4586 C CA . ASP B 1 291 ? -8.281 -34.594 -10.352 1 70.88 291 ASP B CA 1
ATOM 4587 C C . ASP B 1 291 ? -8.898 -35.938 -10.75 1 70.88 291 ASP B C 1
ATOM 4589 O O . ASP B 1 291 ? -8.227 -36.781 -11.336 1 70.88 291 ASP B O 1
ATOM 4593 N N . LEU B 1 292 ? -10.164 -36.031 -10.492 1 62.91 292 LEU B N 1
ATOM 4594 C CA . LEU B 1 292 ? -10.859 -37.25 -10.852 1 62.91 292 LEU B CA 1
ATOM 4595 C C . LEU B 1 292 ? -11.039 -37.344 -12.359 1 62.91 292 LEU B C 1
ATOM 4597 O O . LEU B 1 292 ? -11.078 -38.469 -12.922 1 62.91 292 LEU B O 1
ATOM 4601 N N . LYS B 1 293 ? -11.141 -36.281 -12.992 1 57.53 293 LYS B N 1
ATOM 4602 C CA . LYS B 1 293 ? -11.312 -36.312 -14.445 1 57.53 293 LYS B CA 1
ATOM 4603 C C . LYS B 1 293 ? -9.977 -36.531 -15.148 1 57.53 293 LYS B C 1
ATOM 4605 O O . LYS B 1 293 ? -9.945 -36.844 -16.344 1 57.53 293 LYS B O 1
ATOM 4610 N N . LYS B 1 294 ? -8.891 -36.25 -14.57 1 59.03 294 LYS B N 1
ATOM 4611 C CA . LYS B 1 294 ? -7.562 -36.438 -15.148 1 59.03 294 LYS B CA 1
ATOM 4612 C C . LYS B 1 294 ? -7.152 -37.906 -15.102 1 59.03 294 LYS B C 1
ATOM 4614 O O . LYS B 1 294 ? -6.305 -38.344 -15.875 1 59.03 294 LYS B O 1
ATOM 4619 N N . ASP B 1 295 ? -7.668 -38.719 -14.156 1 46.41 295 ASP B N 1
ATOM 4620 C CA . ASP B 1 295 ? -7.43 -40.156 -14.117 1 46.41 295 ASP B CA 1
ATOM 4621 C C . ASP B 1 295 ? -8.383 -40.906 -15.047 1 46.41 295 ASP B C 1
ATOM 4623 O O . ASP B 1 295 ? -9.586 -40.625 -15.07 1 46.41 295 ASP B O 1
#

Radius of gyration: 24.1 Å; Cα contacts (8 Å, |Δi|>4): 1218; chains: 2; bounding box: 53×80×50 Å

InterPro domains:
  IPR002347 Short-chain dehydrogenase/reductase SDR [PF00106] (6-188)
  IPR002347 Short-chain dehydrogenase/reductase SDR [PR00080] (76-87)
  IPR002347 Short-chain dehydrogenase/reductase SDR [PR00080] (128-136)
  IPR002347 Short-chain dehydrogenase/reductase SDR [PR00080] (148-167)
  IPR002347 Short-chain dehydrogenase/reductase SDR [PR00081] (7-24)
  IPR002347 Short-chain dehydrogenase/reductase SDR [PR00081] (76-87)
  IPR002347 Short-chain dehydrogenase/reductase SDR [PR00081] (122-138)
  IPR002347 Short-chain dehydrogenase/reductase SDR [PR00081] (148-167)
  IPR002347 Short-chain dehydrogenase/reductase SDR [PR00081] (169-186)
  IPR020904 Short-chain dehydrogenase/reductase, conserved site [PS00061] (135-163)
  IPR036291 NAD(P)-binding domain superfamily [SSF51735] (5-255)

Secondary structure (DSSP, 8-state):
------EEEEES-SSHHHHHHHHHHHHTT-EEEEEES-SGGGGGGGGGT-EEEE--TT-HHHHHHHHHHHHHHT-S--SEEEE---------GGG--HHHHHHHHHHHTHHHHHHHHHHHHHHHHHT-EEEEE--GGGTS--TT-HHHHHHHHHHHHHHHHHHHHHGGGT-EEEEEEE-BB--S----PPPPTT-TT--HHHHHHHHHHHTHHHHS-PBPHHHHHHHHHHHHHH--STTS-SEEEESBTHHHHHTHHHHS-HHHHHHHHHHHTT-HHHHHHHHIIIIIHHHHHH-/------EEEEES-SSHHHHHHHHHHHHTT-EEEEEES-SGGGGGGGGGT-EEEE--TT-HHHHHHHHHHHHHHT-S--SEEEE---------GGG--HHHHHHHHHHHTHHHHHHHHHHHHHHHHHT-EEEEE--GGGTS--TT-HHHHHHHHHHHHHHHHHHHHHGGGT-EEEEEEE-BB--S----PPPPTT-TT--HHHHHHHHHHHTHHHHS-PBPHHHHHHHHHHHHHH--STTS-SEEEESBTHHHHHTHHHHS-HHHHHHHHHHHTT-HHHHHHHHIIIIIHHHHHH-

Solvent-accessible surface area (backbone atoms only — not comparable to full-atom values): 28826 Å² total; per-residue (Å²): 128,85,78,74,74,45,34,31,41,31,28,35,21,47,47,37,51,28,31,28,31,48,55,49,42,32,78,73,57,33,47,29,38,31,21,13,73,55,44,71,68,29,54,75,43,42,83,66,61,34,42,66,34,68,29,38,56,65,31,69,66,38,46,52,52,45,51,52,50,40,45,74,73,71,38,71,50,31,37,29,41,36,41,45,42,66,59,51,36,63,32,40,58,73,64,52,44,70,68,54,45,51,55,28,34,33,33,43,38,51,10,49,49,49,52,48,30,72,43,39,68,22,24,41,69,47,40,13,36,39,35,37,63,41,30,26,43,30,71,34,60,53,73,47,19,25,54,36,22,11,32,29,15,17,40,52,32,28,48,52,13,43,32,63,69,29,41,34,36,53,23,29,46,37,35,31,28,30,34,21,39,43,55,83,56,53,52,83,72,75,82,56,86,85,39,95,62,66,37,79,60,28,49,55,22,50,55,48,55,43,43,36,42,66,69,62,72,31,32,50,25,59,60,45,22,50,53,52,52,50,52,59,72,64,56,84,52,65,70,58,76,47,70,44,62,43,43,39,63,8,58,58,50,58,48,42,72,79,78,40,59,62,63,57,52,52,52,50,51,31,53,74,43,46,38,51,67,36,36,51,50,41,23,44,59,58,42,54,5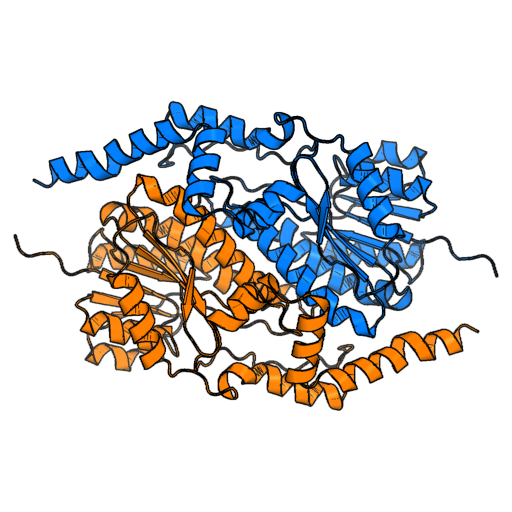2,46,55,57,67,74,101,129,84,78,76,74,44,30,31,42,32,28,34,20,46,45,36,52,28,32,29,32,46,56,49,42,32,78,74,56,33,48,28,38,31,21,14,74,55,45,72,67,30,54,76,43,42,83,67,62,33,43,65,36,68,30,39,56,64,32,69,68,38,46,51,52,45,51,52,50,41,44,74,73,70,38,74,51,30,38,30,41,36,41,44,40,66,58,54,37,62,31,41,59,74,63,51,45,70,68,53,47,52,55,28,35,32,33,43,36,51,10,48,48,50,52,49,32,72,42,40,67,22,23,42,70,47,38,14,36,40,37,37,64,42,29,27,43,30,70,36,58,55,74,47,20,23,54,35,22,10,32,29,15,16,40,52,31,28,48,52,14,42,31,65,71,29,40,34,35,52,24,28,46,38,35,32,29,30,34,21,38,43,53,82,58,52,53,84,72,75,81,56,86,85,39,95,62,69,38,78,60,29,49,55,22,50,55,48,56,44,42,35,43,64,69,62,71,32,33,48,25,56,60,45,22,50,52,53,52,50,52,58,70,65,57,84,54,65,71,58,76,46,71,43,62,42,43,39,60,8,57,58,50,59,48,41,71,78,80,39,60,63,61,59,53,53,52,50,51,32,54,74,46,44,37,51,66,36,37,50,52,41,22,44,61,58,42,53,50,44,54,57,67,73,100

Foldseek 3Di:
DPPQFAEEEFEPCLWFQNVLLQLLVLVVRHAYEYEDQDQVSNVVSVVSNYHYDYADLLDLVRLLVVQVVCCVPVNLAHAEYELEWFAADFAAPVQRDPVSLVVRLSRLPSSLVSNCVNSVRRCLVNLHEYEYEAELLCVAPQGRRNSVVVSRVNVLVVQVVVLVVCQVSNYAYAYEHEYQEDIDRFDDDAHDPPDLLPDPQRRVLSVCSSCVSVPVPKDYSNVQSNVVVVVRVPDDGSPDDRYHFTMPCRVVSNCVVVVDPNVVSVVVSCVVSRNVVSVVVSCCVPPVVVVVVVD/DPPQFAEEEFEPCLWFQNVLLQLVVLVVGHAYEYEDQDQVSNVVSVVSNYHYDYADLLDLVRLLVVQVVCCVPVNLAHAEYELEWFAADFAAPVQRDPVSLVVRLSRLPSSLVSNCVNSVRRCLVNLHEYEYEAELLCVAPQGRRNSVVVSRVNVLVVQVVVLVVCQVSNYAYAYEHEYQEDIDRFDPDAHDPPDLLPDPQRRVLSVCSSCVSPPVPKDYSNVQSNVVVVVRVPDDGSPDDRYHFTMPCRVVSNCVVVPDPNVVSVVVSCVVSRNVVSVVVSCCVPPVVVVVVVD

Nearest PDB structures (foldseek):
  5jsf-assembly1_A  TM=8.488E-01  e=2.658E-18  Homo sapiens
  6emm-assembly1_A  TM=8.448E-01  e=7.309E-18  Homo sapiens
  1yde-assembly4_N  TM=8.822E-01  e=6.733E-16  Homo sapiens
  1uls-assembly2_F  TM=9.038E-01  e=5.406E-15  Thermus thermophilus
  1yde-assembly3_K  TM=8.332E-01  e=8.049E-16  Homo sapiens

Organism: Diutina rugosa (NCBI:txid5481)

pLDDT: mean 92.78, std 9.53, range [36.31, 98.88]